Protein AF-A0A2N2ITB1-F1 (afdb_monomer_lite)

Foldseek 3Di:
DDDPPPPPPPDPDPDVVVVVVVLVVVLVVQLVLLLLVCVLLVNNVCSVVDDPVRVVLSSQAFEDFAAEAADPPFDDPPVLSVQLRVQLVCQQQPPWDQFRSRDIDRLRSLVRNLVSLVVVLVVLVPDPDPSSVVSNVSCVRRVVQQVDPPVHHRSVLVSLVSSQLSQLLSDDLQFKGKKWAWDWDADVVVRYIYTYIYIHIDTWDWDWFCDPNDIFIWTWQWADDSVVRIIDTQWDWLCLEPPRVPDDTDTATEIETPQALVQCVVAAPPDDSSVSSHQVNCLSVDFHWDPWPDPQKIWGFRDDLNFTQWTFIWGAGPRHIYGDHTFGCLAPRHQLVVLLCVLLVDDRVVCVVLVVRHLLDLQAECQLVDPLSVVSCVVSVNVSSSVVSVLVCVLCVVRHYDYPSNVVVCVVSVVPPDPPPPPPPPPDDDDDDDDDDDDDDDDDDDDDDDDDDDDDDDDDDPDSDDPPPPPPPCPDPPVVPDPDPPDD

Structure (mmCIF, N/CA/C/O backbone):
data_AF-A0A2N2ITB1-F1
#
_entry.id   AF-A0A2N2ITB1-F1
#
loop_
_atom_site.group_PDB
_atom_site.id
_atom_site.type_symbol
_atom_site.label_atom_id
_atom_site.label_alt_id
_atom_site.label_comp_id
_atom_site.label_asym_id
_atom_site.label_entity_id
_atom_site.label_seq_id
_atom_site.pdbx_PDB_ins_code
_atom_site.Cartn_x
_atom_site.Cartn_y
_atom_site.Cartn_z
_atom_site.occupancy
_atom_site.B_iso_or_equiv
_atom_site.auth_seq_id
_atom_site.auth_comp_id
_atom_site.auth_asym_id
_atom_site.auth_atom_id
_atom_site.pdbx_PDB_model_num
ATOM 1 N N . MET A 1 1 ? -16.658 -44.602 -16.242 1.00 42.56 1 MET A N 1
ATOM 2 C CA . MET A 1 1 ? -15.526 -43.805 -16.768 1.00 42.56 1 MET A CA 1
ATOM 3 C C . MET A 1 1 ? -15.843 -43.373 -18.198 1.00 42.56 1 MET A C 1
ATOM 5 O O . MET A 1 1 ? -15.674 -44.168 -19.110 1.00 42.56 1 MET A O 1
ATOM 9 N N . ALA A 1 2 ? -16.370 -42.162 -18.401 1.00 44.66 2 ALA A N 1
ATOM 10 C CA . ALA A 1 2 ? -16.688 -41.640 -19.734 1.00 44.66 2 ALA A CA 1
ATOM 11 C C . ALA A 1 2 ? -15.514 -40.789 -20.251 1.00 44.66 2 ALA A C 1
ATOM 13 O O . ALA A 1 2 ? -15.171 -39.773 -19.645 1.00 44.66 2 ALA A O 1
ATOM 14 N N . LYS A 1 3 ? -14.871 -41.226 -21.342 1.00 50.25 3 LYS A N 1
ATOM 15 C CA . LYS A 1 3 ? -13.816 -40.471 -22.033 1.00 50.25 3 LYS A CA 1
ATOM 16 C C . LYS A 1 3 ? -14.448 -39.251 -22.701 1.00 50.25 3 LYS A C 1
ATOM 18 O O . LYS A 1 3 ? -15.266 -39.380 -23.604 1.00 50.25 3 LYS A O 1
ATOM 23 N N . ASN A 1 4 ? -14.097 -38.067 -22.215 1.00 50.81 4 ASN A N 1
ATOM 24 C CA . ASN A 1 4 ? -14.595 -36.804 -22.742 1.00 50.81 4 ASN A CA 1
ATOM 25 C C . ASN A 1 4 ? -13.713 -36.389 -23.936 1.00 50.81 4 ASN A C 1
ATOM 27 O O . ASN A 1 4 ? -12.735 -35.656 -23.772 1.00 50.81 4 ASN A O 1
ATOM 31 N N . ASP A 1 5 ? -14.035 -36.892 -25.133 1.00 59.09 5 ASP A N 1
ATOM 32 C CA . ASP A 1 5 ? -13.376 -36.545 -26.401 1.00 59.09 5 ASP A CA 1
ATOM 33 C C . ASP A 1 5 ? -13.710 -35.100 -26.812 1.00 59.09 5 ASP A C 1
ATOM 35 O O . ASP A 1 5 ? -14.515 -34.820 -27.705 1.00 59.09 5 ASP A O 1
ATOM 39 N N . ARG A 1 6 ? -13.075 -34.122 -26.154 1.00 66.00 6 ARG A N 1
ATOM 40 C CA . ARG A 1 6 ? -13.081 -32.732 -26.625 1.00 66.00 6 ARG A CA 1
ATOM 41 C C . ARG A 1 6 ? -12.278 -32.656 -27.924 1.00 66.00 6 ARG A C 1
ATOM 43 O O . ARG A 1 6 ? -11.055 -32.529 -27.889 1.00 66.00 6 ARG A O 1
ATOM 50 N N . LYS A 1 7 ? -12.974 -32.689 -29.071 1.00 67.25 7 LYS A N 1
ATOM 51 C CA . LYS A 1 7 ? -12.444 -32.323 -30.399 1.00 67.25 7 LYS A CA 1
ATOM 52 C C . LYS A 1 7 ? -11.598 -31.048 -30.270 1.00 67.25 7 LYS A C 1
ATOM 54 O O . LYS A 1 7 ? -12.149 -29.955 -30.118 1.00 67.25 7 LYS A O 1
ATOM 59 N N . LYS A 1 8 ? -10.263 -31.176 -30.314 1.00 70.81 8 LYS A N 1
ATOM 60 C CA . LYS A 1 8 ? -9.337 -30.037 -30.408 1.00 70.81 8 LYS A CA 1
ATOM 61 C C . LYS A 1 8 ? -9.739 -29.245 -31.650 1.00 70.81 8 LYS A C 1
ATOM 63 O O . LYS A 1 8 ? -9.514 -29.703 -32.767 1.00 70.81 8 LYS A O 1
ATOM 68 N N . LYS A 1 9 ? -10.364 -28.077 -31.467 1.00 70.00 9 LYS A N 1
ATOM 69 C CA . LYS A 1 9 ? -10.573 -27.126 -32.563 1.00 70.00 9 LYS A CA 1
ATOM 70 C C . LYS A 1 9 ? -9.191 -26.802 -33.124 1.00 70.00 9 LYS A C 1
ATOM 72 O O . LYS A 1 9 ? -8.400 -26.145 -32.453 1.00 70.00 9 LYS A O 1
ATOM 77 N N . SER A 1 10 ? -8.895 -27.313 -34.318 1.00 74.81 10 SER A N 1
ATOM 78 C CA . SER A 1 10 ? -7.707 -26.952 -35.083 1.00 74.81 10 SER A CA 1
ATOM 79 C C . SER A 1 10 ? -7.721 -25.437 -35.264 1.00 74.81 10 SER A C 1
ATOM 81 O O . SER A 1 10 ? -8.515 -24.914 -36.043 1.00 74.81 10 SER A O 1
ATOM 83 N N . THR A 1 11 ? -6.889 -24.720 -34.508 1.00 76.81 11 THR A N 1
ATOM 84 C CA . THR A 1 11 ? -6.630 -23.298 -34.736 1.00 76.81 11 THR A CA 1
ATOM 85 C C . THR A 1 11 ? -6.213 -23.137 -36.191 1.00 76.81 11 THR A C 1
ATOM 87 O O . THR A 1 11 ? -5.212 -23.727 -36.600 1.00 76.81 11 THR A O 1
ATOM 90 N N . ALA A 1 12 ? -6.997 -22.394 -36.978 1.00 83.75 12 ALA A N 1
ATOM 91 C CA . ALA A 1 12 ? -6.682 -22.106 -38.372 1.00 83.75 12 ALA A CA 1
ATOM 92 C C . ALA A 1 12 ? -5.219 -21.646 -38.474 1.00 83.75 12 ALA A C 1
ATOM 94 O O . ALA A 1 12 ? -4.804 -20.741 -37.741 1.00 83.75 12 ALA A O 1
ATOM 95 N N . LYS A 1 13 ? -4.422 -22.306 -39.327 1.00 87.00 13 LYS A N 1
ATOM 96 C CA . LYS A 1 13 ? -3.022 -21.932 -39.557 1.00 87.00 13 LYS A CA 1
ATOM 97 C C . LYS A 1 13 ? -3.007 -20.472 -40.014 1.00 87.00 13 LYS A C 1
ATOM 99 O O . LYS A 1 13 ? -3.479 -20.165 -41.105 1.00 87.00 13 LYS A O 1
ATOM 104 N N . LYS A 1 14 ? -2.515 -19.569 -39.160 1.00 88.75 14 LYS A N 1
ATOM 105 C CA . LYS A 1 14 ? -2.336 -18.159 -39.524 1.00 88.75 14 LYS A CA 1
ATOM 106 C C . LYS A 1 14 ? -1.426 -18.088 -40.754 1.00 88.75 14 LYS A C 1
ATOM 108 O O . LYS A 1 14 ? -0.441 -18.821 -40.819 1.00 88.75 14 LYS A O 1
ATOM 113 N N . ASN A 1 15 ? -1.756 -17.216 -41.708 1.00 94.75 15 ASN A N 1
ATOM 114 C CA . ASN A 1 15 ? -0.953 -16.995 -42.910 1.00 94.75 15 ASN A CA 1
ATOM 115 C C . ASN A 1 15 ? 0.501 -16.641 -42.506 1.00 94.75 15 ASN A C 1
ATOM 117 O O . ASN A 1 15 ? 0.683 -15.654 -41.785 1.00 94.75 15 ASN A O 1
ATOM 121 N N . PRO A 1 16 ? 1.527 -17.403 -42.937 1.00 94.56 16 PRO A N 1
ATOM 122 C CA . PRO A 1 16 ? 2.928 -17.137 -42.602 1.00 94.56 16 PRO A CA 1
ATOM 123 C C . PRO A 1 16 ? 3.376 -15.703 -42.912 1.00 94.56 16 PRO A C 1
ATOM 125 O O . PRO A 1 16 ? 4.114 -15.111 -42.127 1.00 94.56 16 PRO A O 1
ATOM 128 N N . ALA A 1 17 ? 2.868 -15.110 -43.999 1.00 94.88 17 ALA A N 1
ATOM 129 C CA . ALA A 1 17 ? 3.173 -13.729 -44.370 1.00 94.88 17 ALA A CA 1
ATOM 130 C C . ALA A 1 17 ? 2.676 -12.724 -43.317 1.00 94.88 17 ALA A C 1
ATOM 132 O O . ALA A 1 17 ? 3.393 -11.793 -42.959 1.00 94.88 17 ALA A O 1
ATOM 133 N N . HIS A 1 18 ? 1.482 -12.951 -42.758 1.00 92.50 18 HIS A N 1
ATOM 134 C CA . HIS A 1 18 ? 0.940 -12.117 -41.684 1.00 92.50 18 HIS A CA 1
ATOM 135 C C . HIS A 1 18 ? 1.771 -12.247 -40.399 1.00 92.50 18 HIS A C 1
ATOM 137 O O . HIS A 1 18 ? 2.005 -11.257 -39.710 1.00 92.50 18 HIS A O 1
ATOM 143 N N . VAL A 1 19 ? 2.242 -13.456 -40.068 1.00 92.00 19 VAL A N 1
ATOM 144 C CA . VAL A 1 19 ? 3.095 -13.685 -38.886 1.00 92.00 19 VAL A CA 1
ATOM 145 C C . VAL A 1 19 ? 4.429 -12.945 -39.020 1.00 92.00 19 VAL A C 1
ATOM 147 O O . VAL A 1 19 ? 4.863 -12.291 -38.072 1.00 92.00 19 VAL A O 1
ATOM 150 N N . GLU A 1 20 ? 5.056 -12.997 -40.196 1.00 94.12 20 GLU A N 1
ATOM 151 C CA . GLU A 1 20 ? 6.311 -12.288 -40.465 1.00 94.12 20 GLU A CA 1
ATOM 152 C C . GLU A 1 20 ? 6.118 -10.762 -40.494 1.00 94.12 20 GLU A C 1
ATOM 154 O O . GLU A 1 20 ? 6.919 -10.024 -39.919 1.00 94.12 20 GLU A O 1
ATOM 159 N N . GLN A 1 21 ? 5.019 -10.267 -41.075 1.00 95.50 21 GLN A N 1
ATOM 160 C CA . GLN A 1 21 ? 4.679 -8.842 -41.041 1.00 95.50 21 GLN A CA 1
ATOM 161 C C . GLN A 1 21 ? 4.477 -8.341 -39.603 1.00 95.50 21 GLN A C 1
ATOM 163 O O . GLN A 1 21 ? 5.009 -7.295 -39.228 1.00 95.50 21 GLN A O 1
ATOM 168 N N . GLU A 1 22 ? 3.756 -9.095 -38.769 1.00 93.06 22 GLU A N 1
ATOM 169 C CA . GLU A 1 22 ? 3.542 -8.753 -37.362 1.00 93.06 22 GLU A CA 1
ATOM 170 C C . GLU A 1 22 ? 4.854 -8.793 -36.562 1.00 93.06 22 GLU A C 1
ATOM 172 O O . GLU A 1 22 ? 5.096 -7.926 -35.718 1.00 93.06 22 GLU A O 1
ATOM 177 N N . ARG A 1 23 ? 5.749 -9.740 -36.871 1.00 91.69 23 ARG A N 1
ATOM 178 C CA . ARG A 1 23 ? 7.097 -9.804 -36.291 1.00 91.69 23 ARG A CA 1
ATOM 179 C C . ARG A 1 23 ? 7.918 -8.561 -36.634 1.00 91.69 23 ARG A C 1
ATOM 181 O O . ARG A 1 23 ? 8.512 -7.976 -35.728 1.00 91.69 23 ARG A O 1
ATOM 188 N N . ARG A 1 24 ? 7.934 -8.143 -37.905 1.00 94.81 24 ARG A N 1
ATOM 189 C CA . ARG A 1 24 ? 8.639 -6.930 -38.358 1.00 94.81 24 ARG A CA 1
ATOM 190 C C . ARG A 1 24 ? 8.069 -5.675 -37.711 1.00 94.81 24 ARG A C 1
ATOM 192 O O . ARG A 1 24 ? 8.837 -4.850 -37.227 1.00 94.81 24 ARG A O 1
ATOM 199 N N . ARG A 1 25 ? 6.739 -5.563 -37.625 1.00 95.75 25 ARG A N 1
ATOM 200 C CA . ARG A 1 25 ? 6.074 -4.432 -36.961 1.00 95.75 25 ARG A CA 1
ATOM 201 C C . ARG A 1 25 ? 6.515 -4.307 -35.502 1.00 95.75 25 ARG A C 1
ATOM 203 O O . ARG A 1 25 ? 6.998 -3.254 -35.108 1.00 95.75 25 ARG A O 1
ATOM 210 N N . ARG A 1 26 ? 6.447 -5.402 -34.737 1.00 92.75 26 ARG A N 1
ATOM 211 C CA . ARG A 1 26 ? 6.879 -5.433 -33.328 1.00 92.75 26 ARG A CA 1
ATOM 212 C C . ARG A 1 26 ? 8.369 -5.135 -33.162 1.00 92.75 26 ARG A C 1
ATOM 214 O O . ARG A 1 26 ? 8.762 -4.536 -32.167 1.00 92.75 26 ARG A O 1
ATOM 221 N N . LEU A 1 27 ? 9.205 -5.567 -34.108 1.00 93.94 27 LEU A N 1
ATOM 222 C CA . LEU A 1 27 ? 10.634 -5.258 -34.084 1.00 93.94 27 LEU A CA 1
ATOM 223 C C . LEU A 1 27 ? 10.892 -3.765 -34.311 1.00 93.94 27 LEU A C 1
ATOM 225 O O . LEU A 1 27 ? 11.729 -3.187 -33.626 1.00 93.94 27 LEU A O 1
ATOM 229 N N . ASN A 1 28 ? 10.159 -3.141 -35.230 1.00 96.06 28 ASN A N 1
ATOM 230 C CA . ASN A 1 28 ? 10.268 -1.708 -35.484 1.00 96.06 28 ASN A CA 1
ATOM 231 C C . ASN A 1 28 ? 9.755 -0.885 -34.295 1.00 96.06 28 ASN A C 1
ATOM 233 O O . ASN A 1 28 ? 10.442 0.037 -33.874 1.00 96.06 28 ASN A O 1
ATOM 237 N N . GLU A 1 29 ? 8.614 -1.259 -33.702 1.00 95.75 29 GLU A N 1
ATOM 238 C CA . GLU A 1 29 ? 8.089 -0.645 -32.468 1.00 95.75 29 GLU A CA 1
ATOM 239 C C . GLU A 1 29 ? 9.113 -0.727 -31.318 1.00 95.75 29 GLU A C 1
ATOM 241 O O . GLU A 1 29 ? 9.323 0.238 -30.584 1.00 95.75 29 GLU A O 1
ATOM 246 N N . TRP A 1 30 ? 9.794 -1.869 -31.184 1.00 95.75 30 TRP A N 1
ATOM 247 C CA . TRP A 1 30 ? 10.856 -2.067 -30.197 1.00 95.75 30 TRP A CA 1
ATOM 248 C C . TRP A 1 30 ? 12.087 -1.192 -30.455 1.00 95.75 30 TRP A C 1
ATOM 250 O O . TRP A 1 30 ? 12.581 -0.537 -29.538 1.00 95.75 30 TRP A O 1
ATOM 260 N N . LYS A 1 31 ? 12.580 -1.164 -31.699 1.00 96.81 31 LYS A N 1
ATOM 261 C CA . LYS A 1 31 ? 13.732 -0.334 -32.077 1.00 96.81 31 LYS A CA 1
ATOM 262 C C . LYS A 1 31 ? 13.437 1.150 -31.897 1.00 96.81 31 LYS A C 1
ATOM 264 O O . LYS A 1 31 ? 14.299 1.868 -31.407 1.00 96.81 31 LYS A O 1
ATOM 269 N N . ASP A 1 32 ? 12.231 1.594 -32.242 1.00 97.94 32 ASP A N 1
ATOM 270 C CA . ASP A 1 32 ? 11.795 2.972 -32.012 1.00 97.94 32 ASP A CA 1
ATOM 271 C C . ASP A 1 32 ? 11.795 3.326 -30.517 1.00 97.94 32 ASP A C 1
ATOM 273 O O . ASP A 1 32 ? 12.321 4.366 -30.125 1.00 97.94 32 ASP A O 1
ATOM 277 N N . LEU A 1 33 ? 11.272 2.438 -29.665 1.00 97.69 33 LEU A N 1
ATOM 278 C CA . LEU A 1 33 ? 11.301 2.629 -28.216 1.00 97.69 33 LEU A CA 1
ATOM 279 C C . LEU A 1 33 ? 12.734 2.773 -27.679 1.00 97.69 33 LEU A C 1
ATOM 281 O O . LEU A 1 33 ? 13.013 3.729 -26.953 1.00 97.69 33 LEU A O 1
ATOM 285 N N . LEU A 1 34 ? 13.640 1.858 -28.044 1.00 98.06 34 LEU A N 1
ATOM 286 C CA . LEU A 1 34 ? 15.046 1.940 -27.635 1.00 98.06 34 LEU A CA 1
ATOM 287 C C . LEU A 1 34 ? 15.698 3.227 -28.147 1.00 98.06 34 LEU A C 1
ATOM 289 O O . LEU A 1 34 ? 16.326 3.935 -27.365 1.00 98.06 34 LEU A O 1
ATOM 293 N N . ARG A 1 35 ? 15.477 3.580 -29.419 1.00 98.06 35 ARG A N 1
ATOM 294 C CA . ARG A 1 35 ? 16.001 4.808 -30.024 1.00 98.06 35 ARG A CA 1
ATOM 295 C C . ARG A 1 35 ? 15.569 6.046 -29.250 1.00 98.06 35 ARG A C 1
ATOM 297 O O . ARG A 1 35 ? 16.412 6.879 -28.937 1.00 98.06 35 ARG A O 1
ATOM 304 N N . ARG A 1 36 ? 14.281 6.170 -28.908 1.00 98.31 36 ARG A N 1
ATOM 305 C CA . ARG A 1 36 ? 13.763 7.307 -28.127 1.00 98.31 36 ARG A CA 1
ATOM 306 C C . ARG A 1 36 ? 14.491 7.449 -26.790 1.00 98.31 36 ARG A C 1
ATOM 308 O O . ARG A 1 36 ? 14.863 8.561 -26.419 1.00 98.31 36 ARG A O 1
ATOM 315 N N . ILE A 1 37 ? 14.743 6.336 -26.102 1.00 97.88 37 ILE A N 1
ATOM 316 C CA . ILE A 1 37 ? 15.501 6.333 -24.846 1.00 97.88 37 ILE A CA 1
ATOM 317 C C . ILE A 1 37 ? 16.960 6.717 -25.099 1.00 97.88 37 ILE A C 1
ATOM 319 O O . ILE A 1 37 ? 17.439 7.651 -24.465 1.00 97.88 37 ILE A O 1
ATOM 323 N N . CYS A 1 38 ? 17.650 6.089 -26.051 1.00 97.81 38 CYS A N 1
ATOM 324 C CA . CYS A 1 38 ? 19.048 6.403 -26.359 1.00 97.81 38 CYS A CA 1
ATOM 325 C C . CYS A 1 38 ? 19.246 7.873 -26.756 1.00 97.81 38 CYS A C 1
ATOM 327 O O . CYS A 1 38 ? 20.176 8.513 -26.273 1.00 97.81 38 CYS A O 1
ATOM 329 N N . VAL A 1 39 ? 18.339 8.441 -27.558 1.00 97.81 39 VAL A N 1
ATOM 330 C CA . VAL A 1 39 ? 18.339 9.873 -27.901 1.00 97.81 39 VAL A CA 1
ATOM 331 C C . VAL A 1 39 ? 18.184 10.732 -26.645 1.00 97.81 39 VAL A C 1
ATOM 333 O O . VAL A 1 39 ? 18.937 11.684 -26.472 1.00 97.81 39 VAL A O 1
ATOM 336 N N . SER A 1 40 ? 17.268 10.379 -25.735 1.00 97.38 40 SER A N 1
ATOM 337 C CA . SER A 1 40 ? 17.092 11.121 -24.475 1.00 97.38 40 SER A CA 1
ATOM 338 C C . SER A 1 40 ? 18.300 11.050 -23.532 1.00 97.38 40 SER A C 1
ATOM 340 O O . SER A 1 40 ? 18.451 11.928 -22.689 1.00 97.38 40 SER A O 1
ATOM 342 N N . GLN A 1 41 ? 19.152 10.029 -23.685 1.00 97.12 41 GLN A N 1
ATOM 343 C CA . GLN A 1 41 ? 20.391 9.851 -22.922 1.00 97.12 41 GLN A CA 1
ATOM 344 C C . GLN A 1 41 ? 21.641 10.357 -23.673 1.00 97.12 41 GLN A C 1
ATOM 346 O O . GLN A 1 41 ? 22.757 10.145 -23.215 1.00 97.12 41 GLN A O 1
ATOM 351 N N . GLY A 1 42 ? 21.493 11.002 -24.838 1.00 96.81 42 GLY A N 1
ATOM 352 C CA . GLY A 1 42 ? 22.629 11.560 -25.586 1.00 96.81 42 GLY A CA 1
ATOM 353 C C . GLY A 1 42 ? 23.477 10.543 -26.365 1.00 96.81 42 GLY A C 1
ATOM 354 O O . GLY A 1 42 ? 24.578 10.876 -26.787 1.00 96.81 42 GLY A O 1
ATOM 355 N N . VAL A 1 43 ? 22.969 9.326 -26.594 1.00 97.44 43 VAL A N 1
ATOM 356 C CA . VAL A 1 43 ? 23.622 8.257 -27.389 1.00 97.44 43 VAL A CA 1
ATOM 357 C C . VAL A 1 43 ? 22.773 7.807 -28.577 1.00 97.44 43 VAL A C 1
ATOM 359 O O . VAL A 1 43 ? 22.799 6.652 -29.007 1.00 97.44 43 VAL A O 1
ATOM 362 N N . GLY A 1 44 ? 21.978 8.731 -29.119 1.00 97.62 44 GLY A N 1
ATOM 363 C CA . GLY A 1 44 ? 21.181 8.488 -30.321 1.00 97.62 44 GLY A CA 1
ATOM 364 C C . GLY A 1 44 ? 22.042 8.167 -31.546 1.00 97.62 44 GLY A C 1
ATOM 365 O O . GLY A 1 44 ? 21.693 7.275 -32.311 1.00 97.62 44 GLY A O 1
ATOM 366 N N . ASP A 1 45 ? 23.193 8.828 -31.690 1.00 98.19 45 ASP A N 1
ATOM 367 C CA . ASP A 1 45 ? 24.155 8.609 -32.778 1.00 98.19 45 ASP A CA 1
ATOM 368 C C . ASP A 1 45 ? 24.720 7.181 -32.773 1.00 98.19 45 ASP A C 1
ATOM 370 O O . ASP A 1 45 ? 24.779 6.527 -33.816 1.00 98.19 45 ASP A O 1
ATOM 374 N N . LEU A 1 46 ? 25.070 6.661 -31.591 1.00 97.62 46 LEU A N 1
ATOM 375 C CA . LEU A 1 46 ? 25.544 5.286 -31.434 1.00 97.62 46 LEU A CA 1
ATOM 376 C C . LEU A 1 46 ? 24.452 4.273 -31.795 1.00 97.62 46 LEU A C 1
ATOM 378 O O . LEU A 1 46 ? 24.739 3.267 -32.445 1.00 97.62 46 LEU A O 1
ATOM 382 N N . PHE A 1 47 ? 23.203 4.546 -31.405 1.00 97.62 47 PHE A N 1
ATOM 383 C CA . PHE A 1 47 ? 22.068 3.677 -31.715 1.00 97.62 47 PHE A CA 1
ATOM 384 C C . PHE A 1 47 ? 21.678 3.704 -33.201 1.00 97.62 47 PHE A C 1
ATOM 386 O O . PHE A 1 47 ? 21.261 2.677 -33.737 1.00 97.62 47 PHE A O 1
ATOM 393 N N . ASP A 1 48 ? 21.815 4.855 -33.863 1.00 97.81 48 ASP A N 1
ATOM 394 C CA . ASP A 1 48 ? 21.496 5.037 -35.284 1.00 97.81 48 ASP A CA 1
ATOM 395 C C . ASP A 1 48 ? 22.557 4.414 -36.203 1.00 97.81 48 ASP A C 1
ATOM 397 O O . ASP A 1 48 ? 22.235 3.930 -37.293 1.00 97.81 48 ASP A O 1
ATOM 401 N N . ALA A 1 49 ? 23.803 4.331 -35.732 1.00 97.69 49 ALA A N 1
ATOM 402 C CA . ALA A 1 49 ? 24.898 3.627 -36.391 1.00 97.69 49 ALA A CA 1
ATOM 403 C C . ALA A 1 49 ? 25.424 2.463 -35.523 1.00 97.69 49 ALA A C 1
ATOM 405 O O . ALA A 1 49 ? 26.574 2.510 -35.068 1.00 97.69 49 ALA A O 1
ATOM 406 N N . PRO A 1 50 ? 24.614 1.410 -35.273 1.00 97.12 50 PRO A N 1
ATOM 407 C CA . PRO A 1 50 ? 25.031 0.302 -34.431 1.00 97.12 50 PRO A CA 1
ATOM 408 C C . PRO A 1 50 ? 25.998 -0.607 -35.196 1.00 97.12 50 PRO A C 1
ATOM 410 O O . PRO A 1 50 ? 25.812 -0.865 -36.392 1.00 97.12 50 PRO A O 1
ATOM 413 N N . THR A 1 51 ? 26.991 -1.159 -34.503 1.00 97.31 51 THR A N 1
ATOM 414 C CA . THR A 1 51 ? 27.825 -2.240 -35.043 1.00 97.31 51 THR A CA 1
ATOM 415 C C . THR A 1 51 ? 26.965 -3.468 -35.362 1.00 97.31 51 THR A C 1
ATOM 417 O O . THR A 1 51 ? 25.827 -3.604 -34.897 1.00 97.31 51 THR A O 1
ATOM 420 N N . GLN A 1 52 ? 27.496 -4.409 -36.150 1.00 97.12 52 GLN A N 1
ATOM 421 C CA . GLN A 1 52 ? 26.780 -5.654 -36.455 1.00 97.12 52 GLN A CA 1
ATOM 422 C C . GLN A 1 52 ? 26.386 -6.413 -35.178 1.00 97.12 52 GLN A C 1
ATOM 424 O O . GLN A 1 52 ? 25.275 -6.937 -35.091 1.00 97.12 52 GLN A O 1
ATOM 429 N N . TRP A 1 53 ? 27.276 -6.430 -34.184 1.00 96.12 53 TRP A N 1
ATOM 430 C CA . TRP A 1 53 ? 27.027 -7.076 -32.902 1.00 96.12 53 TRP A CA 1
ATOM 431 C C . TRP A 1 53 ? 25.960 -6.341 -32.080 1.00 96.12 53 TRP A C 1
ATOM 433 O O . TRP A 1 53 ? 25.033 -6.984 -31.600 1.00 96.12 53 TRP A O 1
ATOM 443 N N . GLU A 1 54 ? 26.017 -5.009 -31.978 1.00 96.69 54 GLU A N 1
ATOM 444 C CA . GLU A 1 54 ? 25.002 -4.216 -31.258 1.00 96.69 54 GLU A CA 1
ATOM 445 C C . GLU A 1 54 ? 23.613 -4.385 -31.888 1.00 96.69 54 GLU A C 1
ATOM 447 O O . GLU A 1 54 ? 22.617 -4.589 -31.192 1.00 96.69 54 GLU A O 1
ATOM 452 N N . ARG A 1 55 ? 23.539 -4.371 -33.225 1.00 96.62 55 ARG A N 1
ATOM 453 C CA . ARG A 1 55 ? 22.292 -4.625 -33.954 1.00 96.62 55 ARG A CA 1
ATOM 454 C C . ARG A 1 55 ? 21.741 -6.008 -33.625 1.00 96.62 55 ARG A C 1
ATOM 456 O O . ARG A 1 55 ? 20.565 -6.129 -33.288 1.00 96.62 55 ARG A O 1
ATOM 463 N N . PHE A 1 56 ? 22.589 -7.033 -33.693 1.00 95.38 56 PHE A N 1
ATOM 464 C CA . PHE A 1 56 ? 22.209 -8.394 -33.324 1.00 95.38 56 PHE A CA 1
ATOM 465 C C . PHE A 1 56 ? 21.741 -8.474 -31.864 1.00 95.38 56 PHE A C 1
ATOM 467 O O . PHE A 1 56 ? 20.725 -9.113 -31.580 1.00 95.38 56 PHE A O 1
ATOM 474 N N . TYR A 1 57 ? 22.428 -7.782 -30.952 1.00 94.69 57 TYR A N 1
ATOM 475 C CA . TYR A 1 57 ? 22.083 -7.724 -29.538 1.00 94.69 57 TYR A CA 1
ATOM 476 C C . TYR A 1 57 ? 20.671 -7.164 -29.336 1.00 94.69 57 TYR A C 1
ATOM 478 O O . TYR A 1 57 ? 19.818 -7.854 -28.779 1.00 94.69 57 TYR A O 1
ATOM 486 N N . PHE A 1 58 ? 20.377 -5.964 -29.846 1.00 95.06 58 PHE A N 1
ATOM 487 C CA . PHE A 1 58 ? 19.073 -5.318 -29.645 1.00 95.06 58 PHE A CA 1
ATOM 488 C C . PHE A 1 58 ? 17.913 -6.039 -30.345 1.00 95.06 58 PHE A C 1
ATOM 490 O O . PHE A 1 58 ? 16.767 -5.951 -29.898 1.00 95.06 58 PHE A O 1
ATOM 497 N N . GLU A 1 59 ? 18.176 -6.764 -31.433 1.00 93.31 59 GLU A N 1
ATOM 498 C CA . GLU A 1 59 ? 17.168 -7.597 -32.099 1.00 93.31 59 GLU A CA 1
ATOM 499 C C . GLU A 1 59 ? 16.880 -8.901 -31.334 1.00 93.31 59 GLU A C 1
ATOM 501 O O . GLU A 1 59 ? 15.744 -9.398 -31.346 1.00 93.31 59 GLU A O 1
ATOM 506 N N . THR A 1 60 ? 17.888 -9.439 -30.645 1.00 90.56 60 THR A N 1
ATOM 507 C CA . THR A 1 60 ? 17.810 -10.720 -29.930 1.00 90.56 60 THR A CA 1
ATOM 508 C C . THR A 1 60 ? 17.297 -10.545 -28.501 1.00 90.56 60 THR A C 1
ATOM 510 O O . THR A 1 60 ? 16.324 -11.199 -28.118 1.00 90.56 60 THR A O 1
ATOM 513 N N . TYR A 1 61 ? 17.881 -9.620 -27.735 1.00 89.88 61 TYR A N 1
ATOM 514 C CA . TYR A 1 61 ? 17.590 -9.377 -26.318 1.00 89.88 61 TYR A CA 1
ATOM 515 C C . TYR A 1 61 ? 16.362 -8.483 -26.127 1.00 89.88 61 TYR A C 1
ATOM 517 O O . TYR A 1 61 ? 16.424 -7.349 -25.659 1.00 89.88 61 TYR A O 1
ATOM 525 N N . ARG A 1 62 ? 15.200 -9.019 -26.503 1.00 90.19 62 ARG A N 1
ATOM 526 C CA . ARG A 1 62 ? 13.903 -8.358 -26.336 1.00 90.19 62 ARG A CA 1
ATOM 527 C C . ARG A 1 62 ? 13.206 -8.871 -25.089 1.00 90.19 62 ARG A C 1
ATOM 529 O O . ARG A 1 62 ? 12.883 -10.053 -24.999 1.00 90.19 62 ARG A O 1
ATOM 536 N N . PHE A 1 63 ? 12.903 -7.966 -24.169 1.00 90.31 63 PHE A N 1
ATOM 537 C CA . PHE A 1 63 ? 12.130 -8.302 -22.981 1.00 90.31 63 PHE A CA 1
ATOM 538 C C . PHE A 1 63 ? 10.637 -8.259 -23.297 1.00 90.31 63 PHE A C 1
ATOM 540 O O . PHE A 1 63 ? 10.115 -7.300 -23.874 1.00 90.31 63 PHE A O 1
ATOM 547 N N . SER A 1 64 ? 9.937 -9.329 -22.927 1.00 89.81 64 SER A N 1
ATOM 548 C CA . SER A 1 64 ? 8.478 -9.359 -23.014 1.00 89.81 64 SER A CA 1
ATOM 549 C C . SER A 1 64 ? 7.866 -8.424 -21.965 1.00 89.81 64 SER A C 1
ATOM 551 O O . SER A 1 64 ? 8.475 -8.207 -20.917 1.00 89.81 64 SER A O 1
ATOM 553 N N . PRO A 1 65 ? 6.659 -7.879 -22.205 1.00 91.44 65 PRO A N 1
ATOM 554 C CA . PRO A 1 65 ? 5.895 -7.226 -21.146 1.00 91.44 65 PRO A CA 1
ATOM 555 C C . PRO A 1 65 ? 5.736 -8.161 -19.948 1.00 91.44 65 PRO A C 1
ATOM 557 O O . PRO A 1 65 ? 5.617 -9.375 -20.139 1.00 91.44 65 PRO A O 1
ATOM 560 N N . PHE A 1 66 ? 5.703 -7.598 -18.737 1.00 94.69 66 PHE A N 1
ATOM 561 C CA . PHE A 1 66 ? 5.475 -8.388 -17.528 1.00 94.69 66 PHE A CA 1
ATOM 562 C C . PHE A 1 66 ? 4.129 -9.086 -17.656 1.00 94.69 66 PHE A C 1
ATOM 564 O O . PHE A 1 66 ? 3.130 -8.457 -18.012 1.00 94.69 66 PHE A O 1
ATOM 571 N N . GLN A 1 67 ? 4.132 -10.384 -17.390 1.00 95.94 67 GLN A N 1
ATOM 572 C CA . GLN A 1 67 ? 2.943 -11.223 -17.462 1.00 95.94 67 GLN A CA 1
ATOM 573 C C . GLN A 1 67 ? 2.398 -11.470 -16.062 1.00 95.94 67 GLN A C 1
ATOM 575 O O . GLN A 1 67 ? 3.144 -11.403 -15.088 1.00 95.94 67 GLN A O 1
ATOM 580 N N . LEU A 1 68 ? 1.116 -11.810 -15.976 1.00 97.88 68 LEU A N 1
ATOM 581 C CA . LEU A 1 68 ? 0.539 -12.403 -14.778 1.00 97.88 68 LEU A CA 1
ATOM 582 C C . LEU A 1 68 ? 0.452 -13.918 -14.973 1.00 97.88 68 LEU A C 1
ATOM 584 O O . LEU A 1 68 ? 0.033 -14.386 -16.033 1.00 97.88 68 LEU A O 1
ATOM 588 N N . ARG A 1 69 ? 0.841 -14.696 -13.965 1.00 97.88 69 ARG A N 1
ATOM 589 C CA . ARG A 1 69 ? 0.746 -16.160 -13.960 1.00 97.88 69 ARG A CA 1
ATOM 590 C C . ARG A 1 69 ? 0.109 -16.648 -12.673 1.00 97.88 69 ARG A C 1
ATOM 592 O O . ARG A 1 69 ? 0.215 -15.997 -11.641 1.00 97.88 69 ARG A O 1
ATOM 599 N N . LYS A 1 70 ? -0.540 -17.807 -12.745 1.00 98.25 70 LYS A N 1
ATOM 600 C CA . LYS A 1 70 ? -0.945 -18.547 -11.549 1.00 98.25 70 LYS A CA 1
ATOM 601 C C . LYS A 1 70 ? 0.252 -19.344 -11.043 1.00 98.25 70 LYS A C 1
ATOM 603 O O . LYS A 1 70 ? 0.921 -19.988 -11.854 1.00 98.25 70 LYS A O 1
ATOM 608 N N . ALA A 1 71 ? 0.481 -19.320 -9.738 1.00 97.88 71 ALA A N 1
ATOM 609 C CA . ALA A 1 71 ? 1.423 -20.210 -9.085 1.00 97.88 71 ALA A CA 1
ATOM 610 C C . ALA A 1 71 ? 1.020 -21.677 -9.339 1.00 97.88 71 ALA A C 1
ATOM 612 O O . ALA A 1 71 ? -0.179 -21.993 -9.328 1.00 97.88 71 ALA A O 1
ATOM 613 N N . PRO A 1 72 ? 1.979 -22.589 -9.579 1.00 97.69 72 PRO A N 1
ATOM 614 C CA . PRO A 1 72 ? 1.685 -24.008 -9.749 1.00 97.69 72 PRO A CA 1
ATOM 615 C C . PRO A 1 72 ? 0.888 -24.571 -8.563 1.00 97.69 72 PRO A C 1
ATOM 617 O O . PRO A 1 72 ? 1.252 -24.364 -7.413 1.00 97.69 72 PRO A O 1
ATOM 620 N N . GLY A 1 73 ? -0.204 -25.288 -8.843 1.00 97.31 73 GLY A N 1
ATOM 621 C CA . GLY A 1 73 ? -1.042 -25.915 -7.811 1.00 97.31 73 GLY A CA 1
ATOM 622 C C . GLY A 1 73 ? -2.080 -25.001 -7.147 1.00 97.31 73 GLY A C 1
ATOM 623 O O . GLY A 1 73 ? -2.891 -25.501 -6.374 1.00 97.31 73 GLY A O 1
ATOM 624 N N . HIS A 1 74 ? -2.116 -23.705 -7.471 1.00 97.62 74 HIS A N 1
ATOM 625 C CA . HIS A 1 74 ? -3.099 -22.774 -6.913 1.00 97.62 74 HIS A CA 1
ATOM 626 C C . HIS A 1 74 ? -4.315 -22.589 -7.828 1.00 97.62 74 HIS A C 1
ATOM 628 O O . HIS A 1 74 ? -4.180 -22.323 -9.029 1.00 97.62 74 HIS A O 1
ATOM 634 N N . ASP A 1 75 ? -5.512 -22.679 -7.246 1.00 96.69 75 ASP A N 1
ATOM 635 C CA . ASP A 1 75 ? -6.772 -22.440 -7.949 1.00 96.69 75 ASP A CA 1
ATOM 636 C C . ASP A 1 75 ? -7.294 -21.028 -7.679 1.00 96.69 75 ASP A C 1
ATOM 638 O O . ASP A 1 75 ? -7.937 -20.759 -6.673 1.00 96.69 75 ASP A O 1
ATOM 642 N N . ILE A 1 76 ? -6.988 -20.105 -8.591 1.00 97.56 76 ILE A N 1
ATOM 643 C CA . ILE A 1 76 ? -7.490 -18.728 -8.533 1.00 97.56 76 ILE A CA 1
ATOM 644 C C . ILE A 1 76 ? -8.762 -18.624 -9.382 1.00 97.56 76 ILE A C 1
ATOM 646 O O . ILE A 1 76 ? -8.684 -18.959 -10.580 1.00 97.56 76 ILE A O 1
ATOM 650 N N . PRO A 1 77 ? -9.876 -18.082 -8.844 1.00 97.62 77 PRO A N 1
ATOM 651 C CA . PRO A 1 77 ? -11.092 -17.833 -9.611 1.00 97.62 77 PRO A CA 1
ATOM 652 C C . PRO A 1 77 ? -10.805 -17.081 -10.913 1.00 97.62 77 PRO A C 1
ATOM 654 O O . PRO A 1 77 ? -10.011 -16.135 -10.958 1.00 97.62 77 PRO A O 1
ATOM 657 N N . LYS A 1 78 ? -11.437 -17.506 -12.012 1.00 97.06 78 LYS A N 1
ATOM 658 C CA . LYS A 1 78 ? -11.151 -16.971 -13.353 1.00 97.06 78 LYS A CA 1
ATOM 659 C C . LYS A 1 78 ? -11.418 -15.467 -13.432 1.00 97.06 78 LYS A C 1
ATOM 661 O O . LYS A 1 78 ? -10.669 -14.752 -14.091 1.00 97.06 78 LYS A O 1
ATOM 666 N N . GLU A 1 79 ? -12.467 -15.007 -12.764 1.00 97.00 79 GLU A N 1
ATOM 667 C CA . GLU A 1 79 ? -12.897 -13.613 -12.712 1.00 97.00 79 GLU A CA 1
ATOM 668 C C . GLU A 1 79 ? -11.854 -12.750 -11.999 1.00 97.00 79 GLU A C 1
ATOM 670 O O . GLU A 1 79 ? -11.459 -11.713 -12.530 1.00 97.00 79 GLU A O 1
ATOM 675 N N . VAL A 1 80 ? -11.344 -13.226 -10.856 1.00 96.31 80 VAL A N 1
ATOM 676 C CA . VAL A 1 80 ? -10.269 -12.569 -10.097 1.00 96.31 80 VAL A CA 1
ATOM 677 C C . VAL A 1 80 ? -9.006 -12.473 -10.945 1.00 96.31 80 VAL A C 1
ATOM 679 O O . VAL A 1 80 ? -8.449 -11.390 -11.112 1.00 96.31 80 VAL A O 1
ATOM 682 N N . PHE A 1 81 ? -8.574 -13.582 -11.551 1.00 97.88 81 PHE A N 1
ATOM 683 C CA . PHE A 1 81 ? -7.358 -13.588 -12.362 1.00 97.88 81 PHE A CA 1
ATOM 684 C C . PHE A 1 81 ? -7.464 -12.654 -13.579 1.00 97.88 81 PHE A C 1
ATOM 686 O O . PHE A 1 81 ? -6.545 -11.882 -13.844 1.00 97.88 81 PHE A O 1
ATOM 693 N N . ALA A 1 82 ? -8.598 -12.673 -14.290 1.00 97.44 82 ALA A N 1
ATOM 694 C CA . ALA A 1 82 ? -8.840 -11.786 -15.430 1.00 97.44 82 ALA A CA 1
ATOM 695 C C . ALA A 1 82 ? -8.879 -10.304 -15.017 1.00 97.44 82 ALA A C 1
ATOM 697 O O . ALA A 1 82 ? -8.384 -9.442 -15.746 1.00 97.44 82 ALA A O 1
ATOM 698 N N . GLN A 1 83 ? -9.437 -10.000 -13.841 1.00 95.94 83 GLN A N 1
ATOM 699 C CA . GLN A 1 83 ? -9.425 -8.651 -13.282 1.00 95.94 83 GLN A CA 1
ATOM 700 C C . GLN A 1 83 ? -7.993 -8.186 -12.986 1.00 95.94 83 GLN A C 1
ATOM 702 O O . GLN A 1 83 ? -7.615 -7.093 -13.410 1.00 95.94 83 GLN A O 1
ATOM 707 N N . LEU A 1 84 ? -7.186 -9.009 -12.310 1.00 96.94 84 LEU A N 1
ATOM 708 C CA . LEU A 1 84 ? -5.788 -8.688 -12.004 1.00 96.94 84 LEU A CA 1
ATOM 709 C C . LEU A 1 84 ? -4.948 -8.507 -13.272 1.00 96.94 84 LEU A C 1
ATOM 711 O O . LEU A 1 84 ? -4.167 -7.563 -13.359 1.00 96.94 84 LEU A O 1
ATOM 715 N N . GLU A 1 85 ? -5.140 -9.357 -14.281 1.00 97.88 85 GLU A N 1
ATOM 716 C CA . GLU A 1 85 ? -4.458 -9.240 -15.574 1.00 97.88 85 GLU A CA 1
ATOM 717 C C . GLU A 1 85 ? -4.826 -7.930 -16.288 1.00 97.88 85 GLU A C 1
ATOM 719 O O . GLU A 1 85 ? -3.952 -7.212 -16.781 1.00 97.88 85 GLU A O 1
ATOM 724 N N . SER A 1 86 ? -6.113 -7.567 -16.292 1.00 97.12 86 SER A N 1
ATOM 725 C CA . SER A 1 86 ? -6.572 -6.297 -16.858 1.00 97.12 86 SER A CA 1
ATOM 726 C C . SER A 1 86 ? -5.991 -5.090 -16.117 1.00 97.12 86 SER A C 1
ATOM 728 O O . SER A 1 86 ? -5.646 -4.093 -16.755 1.00 97.12 86 SER A O 1
ATOM 730 N N . LEU A 1 87 ? -5.894 -5.157 -14.786 1.00 96.00 87 LEU A N 1
ATOM 731 C CA . LEU A 1 87 ? -5.323 -4.089 -13.964 1.00 96.00 87 LEU A CA 1
ATOM 732 C C . LEU A 1 87 ? -3.812 -3.952 -14.185 1.00 96.00 87 LEU A C 1
ATOM 734 O O . LEU A 1 87 ? -3.338 -2.826 -14.346 1.00 96.00 87 LEU A O 1
ATOM 738 N N . LEU A 1 88 ? -3.077 -5.068 -14.285 1.00 96.94 88 LEU A N 1
ATOM 739 C CA . LEU A 1 88 ? -1.655 -5.083 -14.641 1.00 96.94 88 LEU A CA 1
ATOM 740 C C . LEU A 1 88 ? -1.423 -4.398 -15.988 1.00 96.94 88 LEU A C 1
ATOM 742 O O . LEU A 1 88 ? -0.613 -3.477 -16.084 1.00 96.94 88 LEU A O 1
ATOM 746 N N . LYS A 1 89 ? -2.166 -4.817 -17.018 1.00 97.00 89 LYS A N 1
ATOM 747 C CA . LYS A 1 89 ? -2.041 -4.259 -18.367 1.00 97.00 89 LYS A CA 1
ATOM 748 C C . LYS A 1 89 ? -2.321 -2.757 -18.376 1.00 97.00 89 LYS A C 1
ATOM 750 O O . LYS A 1 89 ? -1.533 -1.980 -18.910 1.00 97.00 89 LYS A O 1
ATOM 755 N N . ASN A 1 90 ? -3.405 -2.333 -17.727 1.00 96.56 90 ASN A N 1
ATOM 756 C CA . ASN A 1 90 ? -3.727 -0.916 -17.612 1.00 96.56 90 ASN A CA 1
ATOM 757 C C . ASN A 1 90 ? -2.629 -0.136 -16.865 1.00 96.56 90 ASN A C 1
ATOM 759 O O . ASN A 1 90 ? -2.273 0.962 -17.286 1.00 96.56 90 ASN A O 1
ATOM 763 N N . ALA A 1 91 ? -2.063 -0.681 -15.783 1.00 96.00 91 ALA A N 1
ATOM 764 C CA . ALA A 1 91 ? -0.960 -0.048 -15.061 1.00 96.00 91 ALA A CA 1
ATOM 765 C C . ALA A 1 91 ? 0.290 0.091 -15.947 1.00 96.00 91 ALA A C 1
ATOM 767 O O . ALA A 1 91 ? 0.891 1.161 -15.988 1.00 96.00 91 ALA A O 1
ATOM 768 N N . GLN A 1 92 ? 0.639 -0.940 -16.720 1.00 96.12 92 GLN A N 1
ATOM 769 C CA . GLN A 1 92 ? 1.761 -0.897 -17.663 1.00 96.12 92 GLN A CA 1
ATOM 770 C C . GLN A 1 92 ? 1.598 0.186 -18.739 1.00 96.12 92 GLN A C 1
ATOM 772 O O . GLN A 1 92 ? 2.583 0.835 -19.091 1.00 96.12 92 GLN A O 1
ATOM 777 N N . GLU A 1 93 ? 0.380 0.381 -19.249 1.00 96.69 93 GLU A N 1
ATOM 778 C CA . GLU A 1 93 ? 0.074 1.316 -20.341 1.00 96.69 93 GLU A CA 1
ATOM 779 C C . GLU A 1 93 ? -0.111 2.764 -19.858 1.00 96.69 93 GLU A C 1
ATOM 781 O O . GLU A 1 93 ? 0.264 3.707 -20.554 1.00 96.69 93 GLU A O 1
ATOM 786 N N . THR A 1 94 ? -0.685 2.960 -18.669 1.00 95.38 94 THR A N 1
ATOM 787 C CA . THR A 1 94 ? -1.122 4.290 -18.208 1.00 95.38 94 THR A CA 1
ATOM 788 C C . THR A 1 94 ? -0.220 4.917 -17.156 1.00 95.38 94 THR A C 1
ATOM 790 O O . THR A 1 94 ? -0.240 6.141 -17.007 1.00 95.38 94 THR A O 1
ATOM 793 N N . HIS A 1 95 ? 0.573 4.125 -16.427 1.00 93.94 95 HIS A N 1
ATOM 794 C CA . HIS A 1 95 ? 1.459 4.648 -15.395 1.00 93.94 95 HIS A CA 1
ATOM 795 C C . HIS A 1 95 ? 2.710 5.274 -16.035 1.00 93.94 95 HIS A C 1
ATOM 797 O O . HIS A 1 95 ? 3.494 4.552 -16.653 1.00 93.94 95 HIS A O 1
ATOM 803 N N . PRO A 1 96 ? 2.911 6.602 -15.936 1.00 96.00 96 PRO A N 1
ATOM 804 C CA . PRO A 1 96 ? 4.012 7.262 -16.618 1.00 96.00 96 PRO A CA 1
ATOM 805 C C . PRO A 1 96 ? 5.308 7.174 -15.807 1.00 96.00 96 PRO A C 1
ATOM 807 O O . PRO A 1 96 ? 5.319 7.475 -14.617 1.00 96.00 96 PRO A O 1
ATOM 810 N N . VAL A 1 97 ? 6.409 6.878 -16.487 1.00 95.69 97 VAL A N 1
ATOM 811 C CA . VAL A 1 97 ? 7.776 7.005 -15.977 1.00 95.69 97 VAL A CA 1
ATOM 812 C C . VAL A 1 97 ? 8.441 8.164 -16.709 1.00 95.69 97 VAL A C 1
ATOM 814 O O . VAL A 1 97 ? 8.402 8.224 -17.939 1.00 95.69 97 VAL A O 1
ATOM 817 N N . ILE A 1 98 ? 9.009 9.106 -15.957 1.00 95.50 98 ILE A N 1
ATOM 818 C CA . ILE A 1 98 ? 9.785 10.225 -16.501 1.00 95.50 98 ILE A CA 1
ATOM 819 C C . ILE A 1 98 ? 11.249 9.926 -16.202 1.00 95.50 98 ILE A C 1
ATOM 821 O O . ILE A 1 98 ? 11.657 9.975 -15.043 1.00 95.50 98 ILE A O 1
ATOM 825 N N . ILE A 1 99 ? 12.006 9.571 -17.235 1.00 95.62 99 ILE A N 1
ATOM 826 C CA . ILE A 1 99 ? 13.420 9.198 -17.108 1.00 95.62 99 ILE A CA 1
ATOM 827 C C . ILE A 1 99 ? 14.327 10.442 -17.161 1.00 95.62 99 ILE A C 1
ATOM 829 O O . ILE A 1 99 ? 13.851 11.525 -17.529 1.00 95.62 99 ILE A O 1
ATOM 833 N N . PRO A 1 100 ? 15.626 10.333 -16.806 1.00 94.62 100 PRO A N 1
ATOM 834 C CA . PRO A 1 100 ? 16.598 11.398 -17.062 1.00 94.62 100 PRO A CA 1
ATOM 835 C C . PRO A 1 100 ? 16.524 11.881 -18.519 1.00 94.62 100 PRO A C 1
ATOM 837 O O . PRO A 1 100 ? 16.250 11.095 -19.419 1.00 94.62 100 PRO A O 1
ATOM 840 N N . GLY A 1 101 ? 16.670 13.184 -18.757 1.00 93.06 101 GLY A N 1
ATOM 841 C CA . GLY A 1 101 ? 16.388 13.786 -20.072 1.00 93.06 101 GLY A CA 1
ATOM 842 C C . GLY A 1 101 ? 14.905 14.111 -20.323 1.00 93.06 101 GLY A C 1
ATOM 843 O O . GLY A 1 101 ? 14.560 14.644 -21.372 1.00 93.06 101 GLY A O 1
ATOM 844 N N . GLY A 1 102 ? 14.012 13.829 -19.366 1.00 95.56 102 GLY A N 1
ATOM 845 C CA . GLY A 1 102 ? 12.616 14.287 -19.380 1.00 95.56 102 GLY A CA 1
ATOM 846 C C . GLY A 1 102 ? 11.675 13.484 -20.281 1.00 95.56 102 GLY A C 1
ATOM 847 O O . GLY A 1 102 ? 10.484 13.800 -20.355 1.00 95.56 102 GLY A O 1
ATOM 848 N N . LEU A 1 103 ? 12.166 12.431 -20.943 1.00 97.06 103 LEU A N 1
ATOM 849 C CA . LEU A 1 103 ? 11.331 11.554 -21.757 1.00 97.06 103 LEU A CA 1
ATOM 850 C C . LEU A 1 103 ? 10.297 10.845 -20.873 1.00 97.06 103 LEU A C 1
ATOM 852 O O . LEU A 1 103 ? 10.624 10.228 -19.858 1.00 97.06 103 LEU A O 1
ATOM 856 N N . ARG A 1 104 ? 9.032 10.917 -21.286 1.00 97.50 104 ARG A N 1
ATOM 857 C CA . ARG A 1 104 ? 7.911 10.270 -20.604 1.00 97.50 104 ARG A CA 1
ATOM 858 C C . ARG A 1 104 ? 7.493 9.007 -21.349 1.00 97.50 104 ARG A C 1
ATOM 860 O O . ARG A 1 104 ? 7.141 9.077 -22.524 1.00 97.50 104 ARG A O 1
ATOM 867 N N . LEU A 1 105 ? 7.471 7.876 -20.650 1.00 97.38 105 LEU A N 1
ATOM 868 C CA . LEU A 1 105 ? 7.124 6.564 -21.202 1.00 97.38 105 LEU A CA 1
ATOM 869 C C . LEU A 1 105 ? 6.066 5.855 -20.349 1.00 97.38 105 LEU A C 1
ATOM 871 O O . LEU A 1 105 ? 6.012 6.084 -19.139 1.00 97.38 105 LEU A O 1
ATOM 875 N N . PRO A 1 106 ? 5.246 4.965 -20.932 1.00 97.31 106 PRO A N 1
ATOM 876 C CA . PRO A 1 106 ? 4.507 3.973 -20.158 1.00 97.31 106 PRO A CA 1
ATOM 877 C C . PRO A 1 106 ? 5.458 3.095 -19.331 1.00 97.31 106 PRO A C 1
ATOM 879 O O . PRO A 1 106 ? 6.537 2.726 -19.798 1.00 97.31 106 PRO A O 1
ATOM 882 N N . CYS A 1 107 ? 5.057 2.717 -18.118 1.00 96.81 107 CYS A N 1
ATOM 883 C CA . CYS A 1 107 ? 5.856 1.882 -17.220 1.00 96.81 107 CYS A CA 1
ATOM 884 C C . CYS A 1 107 ? 6.252 0.544 -17.864 1.00 96.81 107 CYS A C 1
ATOM 886 O O . CYS A 1 107 ? 7.403 0.123 -17.758 1.00 96.81 107 CYS A O 1
ATOM 888 N N . GLY A 1 108 ? 5.337 -0.089 -18.605 1.00 96.31 108 GLY A N 1
ATOM 889 C CA . GLY A 1 108 ? 5.629 -1.328 -19.328 1.00 96.31 108 GLY A CA 1
ATOM 890 C C . GLY A 1 108 ? 6.672 -1.159 -20.438 1.00 96.31 108 GLY A C 1
ATOM 891 O O . GLY A 1 108 ? 7.472 -2.062 -20.673 1.00 96.31 108 GLY A O 1
ATOM 892 N N . ASP A 1 109 ? 6.701 -0.008 -21.108 1.00 97.38 109 ASP A N 1
ATOM 893 C CA . ASP A 1 109 ? 7.706 0.304 -22.130 1.00 97.38 109 ASP A CA 1
ATOM 894 C C . ASP A 1 109 ? 9.068 0.552 -21.487 1.00 97.38 109 ASP A C 1
ATOM 896 O O . ASP A 1 109 ? 10.060 -0.056 -21.892 1.00 97.38 109 ASP A O 1
ATOM 900 N N . TYR A 1 110 ? 9.088 1.385 -20.443 1.00 97.31 110 TYR A N 1
ATOM 901 C CA . TYR A 1 110 ? 10.292 1.683 -19.677 1.00 97.31 110 TYR A CA 1
ATOM 902 C C . TYR A 1 110 ? 10.958 0.406 -19.162 1.00 97.31 110 TYR A C 1
ATOM 904 O O . TYR A 1 110 ? 12.121 0.169 -19.474 1.00 97.31 110 TYR A O 1
ATOM 912 N N . LEU A 1 111 ? 10.226 -0.448 -18.436 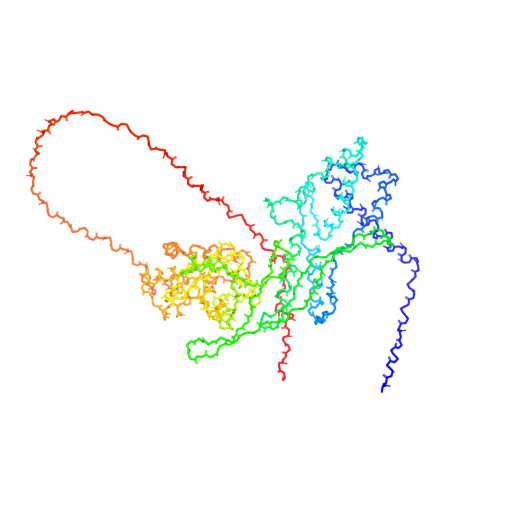1.00 95.88 111 LEU A N 1
ATOM 913 C CA . LEU A 1 111 ? 10.815 -1.633 -17.810 1.00 95.88 111 LEU A CA 1
ATOM 914 C C . LEU A 1 111 ? 11.405 -2.599 -18.845 1.00 95.88 111 LEU A C 1
ATOM 916 O O . LEU A 1 111 ? 12.506 -3.104 -18.652 1.00 95.88 111 LEU A O 1
ATOM 920 N N . ARG A 1 112 ? 10.719 -2.813 -19.976 1.00 95.00 112 ARG A N 1
ATOM 921 C CA . ARG A 1 112 ? 11.237 -3.666 -21.060 1.00 95.00 112 ARG A CA 1
ATOM 922 C C . ARG A 1 112 ? 12.536 -3.120 -21.640 1.00 95.00 112 ARG A C 1
ATOM 924 O O . ARG A 1 112 ? 13.493 -3.871 -21.823 1.00 95.00 112 ARG A O 1
ATOM 931 N N . ALA A 1 113 ? 12.558 -1.826 -21.947 1.00 96.38 113 ALA A N 1
ATOM 932 C CA . ALA A 1 113 ? 13.717 -1.182 -22.539 1.00 96.38 113 ALA A CA 1
ATOM 933 C C . ALA A 1 113 ? 14.897 -1.116 -21.563 1.00 96.38 113 ALA A C 1
ATOM 935 O O . ALA A 1 113 ? 16.012 -1.474 -21.938 1.00 96.38 113 ALA A O 1
ATOM 936 N N . VAL A 1 114 ? 14.656 -0.736 -20.305 1.00 95.62 114 VAL A N 1
ATOM 937 C CA . VAL A 1 114 ? 15.715 -0.596 -19.299 1.00 95.62 114 VAL A CA 1
ATOM 938 C C . VAL A 1 114 ? 16.345 -1.942 -18.950 1.00 95.62 114 VAL A C 1
ATOM 940 O O . VAL A 1 114 ? 17.555 -2.000 -18.770 1.00 95.62 114 VAL A O 1
ATOM 943 N N . SER A 1 115 ? 15.583 -3.045 -18.936 1.00 93.81 115 SER A N 1
ATOM 944 C CA . SER A 1 115 ? 16.162 -4.383 -18.749 1.00 93.81 115 SER A CA 1
ATOM 945 C C . SER A 1 115 ? 17.120 -4.764 -19.885 1.00 93.81 115 SER A C 1
ATOM 947 O O . SER A 1 115 ? 18.193 -5.304 -19.620 1.00 93.81 115 SER A O 1
ATOM 949 N N . CYS A 1 116 ? 16.777 -4.432 -21.138 1.00 95.12 116 CYS A N 1
ATOM 950 C CA . CYS A 1 116 ? 17.676 -4.622 -22.281 1.00 95.12 116 CYS A CA 1
ATOM 951 C C . CYS A 1 116 ? 18.926 -3.749 -22.166 1.00 95.12 116 CYS A C 1
ATOM 953 O O . CYS A 1 116 ? 20.040 -4.244 -22.321 1.00 95.12 116 CYS A O 1
ATOM 955 N N . LEU A 1 117 ? 18.750 -2.457 -21.883 1.00 96.31 117 LEU A N 1
ATOM 956 C CA . LEU A 1 117 ? 19.857 -1.509 -21.789 1.00 96.31 117 LEU A CA 1
ATOM 957 C C . LEU A 1 117 ? 20.774 -1.809 -20.598 1.00 96.31 117 LEU A C 1
ATOM 959 O O . LEU A 1 117 ? 21.979 -1.659 -20.733 1.00 96.31 117 LEU A O 1
ATOM 963 N N . ARG A 1 118 ? 20.247 -2.309 -19.474 1.00 95.25 118 ARG A N 1
ATOM 964 C CA . ARG A 1 118 ? 21.044 -2.767 -18.324 1.00 95.25 118 ARG A CA 1
ATOM 965 C C . ARG A 1 118 ? 21.921 -3.961 -18.683 1.00 95.25 118 ARG A C 1
ATOM 967 O O . ARG A 1 118 ? 23.101 -3.981 -18.352 1.00 95.25 118 ARG A O 1
ATOM 974 N N . ALA A 1 119 ? 21.356 -4.960 -19.359 1.00 93.38 119 ALA A N 1
ATOM 975 C CA . ALA A 1 119 ? 22.122 -6.126 -19.786 1.00 93.38 119 ALA A CA 1
ATOM 976 C C . ALA A 1 119 ? 23.196 -5.748 -20.826 1.00 93.38 119 ALA A C 1
ATOM 978 O O . ALA A 1 119 ? 24.298 -6.295 -20.796 1.00 93.38 119 ALA A O 1
ATOM 979 N N . PHE A 1 120 ? 22.889 -4.792 -21.709 1.00 96.12 120 PHE A N 1
ATOM 980 C CA . PHE A 1 120 ? 23.832 -4.245 -22.683 1.00 96.12 120 PHE A CA 1
ATOM 981 C C . PHE A 1 120 ? 24.952 -3.454 -22.001 1.00 96.12 120 PHE A C 1
ATOM 983 O O . PHE A 1 120 ? 26.126 -3.704 -22.251 1.00 96.12 120 PHE A O 1
ATOM 990 N N . HIS A 1 121 ? 24.595 -2.564 -21.077 1.00 96.75 121 HIS A N 1
ATOM 991 C CA . HIS A 1 121 ? 25.528 -1.789 -20.263 1.00 96.75 121 HIS A CA 1
ATOM 992 C C . HIS A 1 121 ? 26.515 -2.693 -19.522 1.00 96.75 121 HIS A C 1
ATOM 994 O O . HIS A 1 121 ? 27.720 -2.510 -19.660 1.00 96.75 121 HIS A O 1
ATOM 1000 N N . HIS A 1 122 ? 26.030 -3.746 -18.856 1.00 95.38 122 HIS A N 1
ATOM 1001 C CA . HIS A 1 122 ? 26.884 -4.730 -18.177 1.00 95.38 122 HIS A CA 1
ATOM 1002 C C . HIS A 1 122 ? 27.846 -5.468 -19.120 1.00 95.38 122 HIS A C 1
ATOM 1004 O O . HIS A 1 122 ? 28.901 -5.947 -18.703 1.00 95.38 122 HIS A O 1
ATOM 1010 N N . HIS A 1 123 ? 27.493 -5.599 -20.399 1.00 95.50 123 HIS A N 1
ATOM 1011 C CA . HIS A 1 123 ? 28.428 -6.096 -21.403 1.00 95.50 123 HIS A CA 1
ATOM 1012 C C . HIS A 1 123 ? 29.482 -5.035 -21.747 1.00 95.50 123 HIS A C 1
ATOM 1014 O O . HIS A 1 123 ? 30.674 -5.341 -21.752 1.00 95.50 123 HIS A O 1
ATOM 1020 N N . CYS A 1 124 ? 29.060 -3.792 -21.990 1.00 96.38 124 CYS A N 1
ATOM 1021 C CA . CYS A 1 124 ? 29.946 -2.678 -22.322 1.00 96.38 124 CYS A CA 1
ATOM 1022 C C . CYS A 1 124 ? 30.968 -2.376 -21.217 1.00 96.38 124 CYS A C 1
ATOM 1024 O O . CYS A 1 124 ? 32.126 -2.129 -21.539 1.00 96.38 124 CYS A O 1
ATOM 1026 N N . THR A 1 125 ? 30.598 -2.479 -19.935 1.00 96.75 125 THR A N 1
ATOM 1027 C CA . THR A 1 125 ? 31.522 -2.260 -18.801 1.00 96.75 125 THR A CA 1
ATOM 1028 C C . THR A 1 125 ? 32.690 -3.246 -18.759 1.00 96.75 125 THR A C 1
ATOM 1030 O O . THR A 1 125 ? 33.706 -2.975 -18.126 1.00 96.75 125 THR A O 1
ATOM 1033 N N . ARG A 1 126 ? 32.573 -4.397 -19.432 1.00 95.44 126 ARG A N 1
ATOM 1034 C CA . ARG A 1 126 ? 33.648 -5.397 -19.544 1.00 95.44 126 ARG A CA 1
ATOM 1035 C C . ARG A 1 126 ? 34.549 -5.171 -20.755 1.00 95.44 126 ARG A C 1
ATOM 1037 O O . ARG A 1 126 ? 35.611 -5.787 -20.850 1.00 95.44 126 ARG A O 1
ATOM 1044 N N . GLY A 1 127 ? 34.110 -4.351 -21.702 1.00 94.44 127 GLY A N 1
ATOM 1045 C CA . GLY A 1 127 ? 34.865 -4.033 -22.901 1.00 94.44 127 GLY A CA 1
ATOM 1046 C C . GLY A 1 127 ? 35.865 -2.898 -22.669 1.00 94.44 127 GLY A C 1
ATOM 1047 O O . GLY A 1 127 ? 35.707 -2.087 -21.765 1.00 94.44 127 GLY A O 1
ATOM 1048 N N . LYS A 1 128 ? 36.913 -2.846 -23.501 1.00 93.62 128 LYS A N 1
ATOM 1049 C CA . LYS A 1 128 ? 37.954 -1.798 -23.457 1.00 93.62 128 LYS A CA 1
ATOM 1050 C C . LYS A 1 128 ? 37.818 -0.747 -24.567 1.00 93.62 128 LYS A C 1
ATOM 1052 O O . LYS A 1 128 ? 38.650 0.145 -24.660 1.00 93.62 128 LYS A O 1
ATOM 1057 N N . ASP A 1 129 ? 36.815 -0.889 -25.430 1.00 95.38 129 ASP A N 1
ATOM 1058 C CA . ASP A 1 129 ? 36.568 0.014 -26.558 1.00 95.38 129 ASP A CA 1
ATOM 1059 C C . ASP A 1 129 ? 36.034 1.367 -26.053 1.00 95.38 129 ASP A C 1
ATOM 1061 O O . ASP A 1 129 ? 35.130 1.412 -25.215 1.00 95.38 129 ASP A O 1
ATOM 1065 N N . GLU A 1 130 ? 36.556 2.471 -26.588 1.00 96.94 130 GLU A N 1
ATOM 1066 C CA . GLU A 1 130 ? 36.078 3.831 -26.316 1.00 96.94 130 GLU A CA 1
ATOM 1067 C C . GLU A 1 130 ? 34.577 3.977 -26.622 1.00 96.94 130 GLU A C 1
ATOM 1069 O O . GLU A 1 130 ? 33.838 4.637 -25.886 1.00 96.94 130 GLU A O 1
ATOM 1074 N N . ARG A 1 131 ? 34.081 3.282 -27.653 1.00 97.06 131 ARG A N 1
ATOM 1075 C CA . ARG A 1 131 ? 32.651 3.222 -27.971 1.00 97.06 131 ARG A CA 1
ATOM 1076 C C . ARG A 1 131 ? 31.833 2.640 -26.817 1.00 97.06 131 ARG A C 1
ATOM 1078 O O . ARG A 1 131 ? 30.743 3.135 -26.533 1.00 97.06 131 ARG A O 1
ATOM 1085 N N . PHE A 1 132 ? 32.338 1.609 -26.141 1.00 97.31 132 PHE A N 1
ATOM 1086 C CA . PHE A 1 132 ? 31.668 1.033 -24.976 1.00 97.31 132 PHE A CA 1
ATOM 1087 C C . PHE A 1 132 ? 31.736 1.953 -23.762 1.00 97.31 132 PHE A C 1
ATOM 1089 O O . PHE A 1 132 ? 30.734 2.076 -23.062 1.00 97.31 132 PHE A O 1
ATOM 1096 N N . ALA A 1 133 ? 32.848 2.662 -23.558 1.00 97.38 133 ALA A N 1
ATOM 1097 C CA . ALA A 1 133 ? 32.938 3.682 -22.515 1.00 97.38 133 ALA A CA 1
ATOM 1098 C C . ALA A 1 133 ? 31.880 4.786 -22.708 1.00 97.38 133 ALA A C 1
ATOM 1100 O O . ALA A 1 133 ? 31.218 5.177 -21.746 1.00 97.38 133 ALA A O 1
ATOM 1101 N N . ARG A 1 134 ? 31.637 5.222 -23.955 1.00 97.69 134 ARG A N 1
ATOM 1102 C CA . ARG A 1 134 ? 30.559 6.177 -24.276 1.00 97.69 134 ARG A CA 1
ATOM 1103 C C . ARG A 1 134 ? 29.167 5.632 -23.947 1.00 97.69 134 ARG A C 1
ATOM 1105 O O . ARG A 1 134 ? 28.352 6.360 -23.386 1.00 97.69 134 ARG A O 1
ATOM 1112 N N . TRP A 1 135 ? 28.892 4.368 -24.277 1.00 97.94 135 TRP A N 1
ATOM 1113 C CA . TRP A 1 135 ? 27.627 3.719 -23.912 1.00 97.94 135 TRP A CA 1
ATOM 1114 C C . TRP A 1 135 ? 27.415 3.660 -22.401 1.00 97.94 135 TRP A C 1
ATOM 1116 O O . TRP A 1 135 ? 26.320 3.966 -21.935 1.00 97.94 135 TRP A O 1
ATOM 1126 N N . VAL A 1 136 ? 28.450 3.276 -21.650 1.00 97.88 136 VAL A N 1
ATOM 1127 C CA . VAL A 1 136 ? 28.409 3.190 -20.184 1.00 97.88 136 VAL A CA 1
ATOM 1128 C C . VAL A 1 136 ? 28.090 4.557 -19.588 1.00 97.88 136 VAL A C 1
ATOM 1130 O O . VAL A 1 136 ? 27.044 4.704 -18.961 1.00 97.88 136 VAL A O 1
ATOM 1133 N N . ALA A 1 137 ? 28.901 5.571 -19.903 1.00 97.56 137 ALA A N 1
ATOM 1134 C CA . ALA A 1 137 ? 28.751 6.916 -19.350 1.00 97.56 137 ALA A CA 1
ATOM 1135 C C . ALA A 1 137 ? 27.370 7.535 -19.629 1.00 97.56 137 ALA A C 1
ATOM 1137 O O . ALA A 1 137 ? 26.810 8.233 -18.788 1.00 97.56 137 ALA A O 1
ATOM 1138 N N . ALA A 1 138 ? 26.797 7.275 -20.806 1.00 97.19 138 ALA A N 1
ATOM 1139 C CA . ALA A 1 138 ? 25.486 7.802 -21.166 1.00 97.19 138 ALA A CA 1
ATOM 1140 C C . ALA A 1 138 ? 24.316 7.061 -20.507 1.00 97.19 138 ALA A C 1
ATOM 1142 O O . ALA A 1 138 ? 23.268 7.654 -20.261 1.00 97.19 138 ALA A O 1
ATOM 1143 N N . LEU A 1 139 ? 24.458 5.757 -20.253 1.00 97.12 139 LEU A N 1
ATOM 1144 C CA . LEU A 1 139 ? 23.398 4.943 -19.659 1.00 97.12 139 LEU A CA 1
ATOM 1145 C C . LEU A 1 139 ? 23.447 4.926 -18.124 1.00 97.12 139 LEU A C 1
ATOM 1147 O O . LEU A 1 139 ? 22.422 4.616 -17.518 1.00 97.12 139 LEU A O 1
ATOM 1151 N N . ASP A 1 140 ? 24.570 5.291 -17.497 1.00 96.56 140 ASP A N 1
ATOM 1152 C CA . ASP A 1 140 ? 24.713 5.341 -16.034 1.00 96.56 140 ASP A CA 1
ATOM 1153 C C . ASP A 1 140 ? 23.577 6.125 -15.345 1.00 96.56 140 ASP A C 1
ATOM 1155 O O . ASP A 1 140 ? 22.903 5.535 -14.495 1.00 96.56 140 ASP A O 1
ATOM 1159 N N . PRO A 1 141 ? 23.218 7.363 -15.757 1.00 95.62 141 PRO A N 1
ATOM 1160 C CA . PRO A 1 141 ? 22.135 8.109 -15.107 1.00 95.62 141 PRO A CA 1
ATOM 1161 C C . PRO A 1 141 ? 20.778 7.396 -15.173 1.00 95.62 141 PRO A C 1
ATOM 1163 O O . PRO A 1 141 ? 19.964 7.483 -14.249 1.00 95.62 141 PRO A O 1
ATOM 1166 N N . LEU A 1 142 ? 20.509 6.685 -16.273 1.00 95.00 142 LEU A N 1
ATOM 1167 C CA . LEU A 1 142 ? 19.278 5.917 -16.458 1.00 95.00 142 LEU A CA 1
ATOM 1168 C C . LEU A 1 142 ? 19.220 4.706 -15.519 1.00 95.00 142 LEU A C 1
ATOM 1170 O O . LEU A 1 142 ? 18.135 4.348 -15.055 1.00 95.00 142 LEU A O 1
ATOM 1174 N N . LEU A 1 143 ? 20.362 4.067 -15.261 1.00 93.50 143 LEU A N 1
ATOM 1175 C CA . LEU A 1 143 ? 20.455 2.910 -14.374 1.00 93.50 143 LEU A CA 1
ATOM 1176 C C . LEU A 1 143 ? 20.452 3.325 -12.902 1.00 93.50 143 LEU A C 1
ATOM 1178 O O . LEU A 1 143 ? 19.755 2.695 -12.110 1.00 93.50 143 LEU A O 1
ATOM 1182 N N . GLU A 1 144 ? 21.128 4.418 -12.550 1.00 93.31 144 GLU A N 1
ATOM 1183 C CA . GLU A 1 144 ? 21.065 5.034 -11.220 1.00 93.31 144 GLU A CA 1
ATOM 1184 C C . GLU A 1 144 ? 19.646 5.493 -10.867 1.00 93.31 144 GLU A C 1
ATOM 1186 O O . GLU A 1 144 ? 19.210 5.352 -9.724 1.00 93.31 144 GLU A O 1
ATOM 1191 N N . PHE A 1 145 ? 18.880 5.980 -11.849 1.00 90.31 145 PHE A N 1
ATOM 1192 C CA . PHE A 1 145 ? 17.475 6.341 -11.655 1.00 90.31 145 PHE A CA 1
ATOM 1193 C C . PHE A 1 145 ? 16.619 5.170 -11.141 1.00 90.31 145 PHE A C 1
ATOM 1195 O O . PHE A 1 145 ? 15.704 5.396 -10.353 1.00 90.31 145 PHE A O 1
ATOM 1202 N N . ASP A 1 146 ? 16.927 3.929 -11.527 1.00 85.00 146 ASP A N 1
ATOM 1203 C CA . ASP A 1 146 ? 16.207 2.739 -11.045 1.00 85.00 146 ASP A CA 1
ATOM 1204 C C . ASP A 1 146 ? 16.597 2.351 -9.602 1.00 85.00 146 ASP A C 1
ATOM 1206 O O . ASP A 1 146 ? 15.920 1.545 -8.966 1.00 85.00 146 ASP A O 1
ATOM 1210 N N . HIS A 1 147 ? 17.668 2.944 -9.066 1.00 84.56 147 HIS A N 1
ATOM 1211 C CA . HIS A 1 147 ? 18.149 2.732 -7.699 1.00 84.56 147 HIS A CA 1
ATOM 1212 C C . HIS A 1 147 ? 17.888 3.928 -6.770 1.00 84.56 147 HIS A C 1
ATOM 1214 O O . HIS A 1 147 ? 17.876 3.764 -5.550 1.00 84.56 147 HIS A O 1
ATOM 1220 N N . SER A 1 148 ? 17.658 5.121 -7.322 1.00 81.94 148 SER A N 1
ATOM 1221 C CA . SER A 1 148 ? 17.431 6.341 -6.546 1.00 81.94 148 SER A CA 1
ATOM 1222 C C . SER A 1 148 ? 16.103 6.291 -5.788 1.00 81.94 148 SER A C 1
ATOM 1224 O O . SER A 1 148 ? 15.023 6.264 -6.377 1.00 81.94 148 SER A O 1
ATOM 1226 N N . THR A 1 149 ? 16.181 6.346 -4.459 1.00 71.50 149 THR A N 1
ATOM 1227 C CA . THR A 1 149 ? 15.016 6.458 -3.567 1.00 71.50 149 THR A CA 1
ATOM 1228 C C . THR A 1 149 ? 14.520 7.900 -3.420 1.00 71.50 149 THR A C 1
ATOM 1230 O O . THR A 1 149 ? 13.381 8.128 -3.011 1.00 71.50 149 THR A O 1
ATOM 1233 N N . GLU A 1 150 ? 15.334 8.894 -3.792 1.00 76.19 150 GLU A N 1
ATOM 1234 C CA . GLU A 1 150 ? 15.031 10.318 -3.595 1.00 76.19 150 GLU A CA 1
ATOM 1235 C C . GLU A 1 150 ? 13.809 10.797 -4.392 1.00 76.19 150 GLU A C 1
ATOM 1237 O O . GLU A 1 150 ? 13.126 11.746 -3.989 1.00 76.19 150 GLU A O 1
ATOM 1242 N N . LYS A 1 151 ? 13.534 10.139 -5.527 1.00 74.00 151 LYS A N 1
ATOM 1243 C CA . LYS A 1 151 ? 12.432 10.461 -6.448 1.00 74.00 151 LYS A CA 1
ATOM 1244 C C . LYS A 1 151 ? 11.201 9.564 -6.266 1.00 74.00 151 LYS A C 1
ATOM 1246 O O . LYS A 1 151 ? 10.251 9.679 -7.040 1.00 74.00 151 LYS A O 1
ATOM 1251 N N . GLY A 1 152 ? 11.188 8.721 -5.233 1.00 84.88 152 GLY A N 1
ATOM 1252 C CA . GLY A 1 152 ? 10.104 7.786 -4.934 1.00 84.88 152 GLY A CA 1
ATOM 1253 C C . GLY A 1 152 ? 10.506 6.328 -5.143 1.00 84.88 152 GLY A C 1
ATOM 1254 O O . GLY A 1 152 ? 11.681 5.978 -5.101 1.00 84.88 152 GLY A O 1
ATOM 1255 N N . LEU A 1 153 ? 9.510 5.459 -5.326 1.00 86.25 153 LEU A N 1
ATOM 1256 C CA . LEU A 1 153 ? 9.749 4.036 -5.563 1.00 86.25 153 LEU A CA 1
ATOM 1257 C C . LEU A 1 153 ? 10.257 3.808 -6.999 1.00 86.25 153 LEU A C 1
ATOM 1259 O O . LEU A 1 153 ? 9.632 4.320 -7.934 1.00 86.25 153 LEU A O 1
ATOM 1263 N N . PRO A 1 154 ? 11.295 2.974 -7.199 1.00 92.06 154 PRO A N 1
ATOM 1264 C CA . PRO A 1 154 ? 11.696 2.490 -8.516 1.00 92.06 154 PRO A CA 1
ATOM 1265 C C . PRO A 1 154 ? 10.495 2.004 -9.339 1.00 92.06 154 PRO A C 1
ATOM 1267 O O . PRO A 1 154 ? 9.573 1.413 -8.763 1.00 92.06 154 PRO A O 1
ATOM 1270 N N . PRO A 1 155 ? 10.455 2.200 -10.669 1.00 93.44 155 PRO A N 1
ATOM 1271 C CA . PRO A 1 155 ? 9.291 1.835 -11.478 1.00 93.44 155 PRO A CA 1
ATOM 1272 C C . PRO A 1 155 ? 8.863 0.367 -11.352 1.00 93.44 155 PRO A C 1
ATOM 1274 O O . PRO A 1 155 ? 7.664 0.087 -11.338 1.00 93.44 155 PRO A O 1
ATOM 1277 N N . LEU A 1 156 ? 9.811 -0.566 -11.198 1.00 93.06 156 LEU A N 1
ATOM 1278 C CA . LEU A 1 156 ? 9.497 -1.979 -10.962 1.00 93.06 156 LEU A CA 1
ATOM 1279 C C . LEU A 1 156 ? 8.800 -2.181 -9.610 1.00 93.06 156 LEU A C 1
ATOM 1281 O O . LEU A 1 156 ? 7.761 -2.839 -9.546 1.00 93.06 156 LEU A O 1
ATOM 1285 N N . LEU A 1 157 ? 9.339 -1.580 -8.546 1.00 92.06 157 LEU A N 1
ATOM 1286 C CA . LEU A 1 157 ? 8.739 -1.632 -7.211 1.00 92.06 157 LEU A CA 1
ATOM 1287 C C . LEU A 1 157 ? 7.382 -0.921 -7.175 1.00 92.06 157 LEU A C 1
ATOM 1289 O O . LEU A 1 157 ? 6.470 -1.389 -6.502 1.00 92.06 157 LEU A O 1
ATOM 1293 N N . SER A 1 158 ? 7.210 0.155 -7.945 1.00 92.44 158 SER A N 1
ATOM 1294 C CA . SER A 1 158 ? 5.925 0.839 -8.120 1.00 92.44 158 SER A CA 1
ATOM 1295 C C . SER A 1 158 ? 4.890 -0.065 -8.791 1.00 92.44 158 SER A C 1
ATOM 1297 O O . SER A 1 158 ? 3.778 -0.207 -8.281 1.00 92.44 158 SER A O 1
ATOM 1299 N N . LEU A 1 159 ? 5.248 -0.716 -9.905 1.00 94.69 159 LEU A N 1
ATOM 1300 C CA . LEU A 1 159 ? 4.352 -1.636 -10.609 1.00 94.69 159 LEU A CA 1
ATOM 1301 C C . LEU A 1 159 ? 3.974 -2.830 -9.730 1.00 94.69 159 LEU A C 1
ATOM 1303 O O . LEU A 1 159 ? 2.811 -3.221 -9.676 1.00 94.69 159 LEU A O 1
ATOM 1307 N N . TRP A 1 160 ? 4.944 -3.399 -9.024 1.00 93.19 160 TRP A N 1
ATOM 1308 C CA . TRP A 1 160 ? 4.694 -4.525 -8.140 1.00 93.19 160 TRP A CA 1
ATOM 1309 C C . TRP A 1 160 ? 3.872 -4.125 -6.903 1.00 93.19 160 TRP A C 1
ATOM 1311 O O . TRP A 1 160 ? 2.915 -4.820 -6.575 1.00 93.19 160 TRP A O 1
ATOM 1321 N N . SER A 1 161 ? 4.135 -2.968 -6.286 1.00 91.38 161 SER A N 1
ATOM 1322 C CA . SER A 1 161 ? 3.299 -2.409 -5.211 1.00 91.38 161 SER A CA 1
ATOM 1323 C C . SER A 1 161 ? 1.838 -2.244 -5.651 1.00 91.38 161 SER A C 1
ATOM 1325 O O . SER A 1 161 ? 0.921 -2.635 -4.929 1.00 91.38 161 SER A O 1
ATOM 1327 N N . LEU A 1 162 ? 1.606 -1.766 -6.882 1.00 93.19 162 LEU A N 1
ATOM 1328 C CA . LEU A 1 162 ? 0.264 -1.711 -7.469 1.00 93.19 162 LEU A CA 1
ATOM 1329 C C . LEU A 1 162 ? -0.358 -3.103 -7.624 1.00 93.19 162 LEU A C 1
ATOM 1331 O O . LEU A 1 162 ? -1.536 -3.268 -7.326 1.00 93.19 162 LEU A O 1
ATOM 1335 N N . MET A 1 163 ? 0.411 -4.106 -8.051 1.00 95.12 163 MET A N 1
ATOM 1336 C CA . MET A 1 163 ? -0.092 -5.478 -8.165 1.00 95.12 163 MET A CA 1
ATOM 1337 C C . MET A 1 163 ? -0.469 -6.084 -6.818 1.00 95.12 163 MET A C 1
ATOM 1339 O O . MET A 1 163 ? -1.527 -6.699 -6.714 1.00 95.12 163 MET A O 1
ATOM 1343 N N . CYS A 1 164 ? 0.342 -5.867 -5.786 1.00 91.81 164 CYS A N 1
ATOM 1344 C CA . CYS A 1 164 ? 0.022 -6.264 -4.418 1.00 91.81 164 CYS A CA 1
ATOM 1345 C C . CYS A 1 164 ? -1.256 -5.584 -3.931 1.00 91.81 164 CYS A C 1
ATOM 1347 O O . CYS A 1 164 ? -2.133 -6.242 -3.380 1.00 91.81 164 CYS A O 1
ATOM 1349 N N . TYR A 1 165 ? -1.392 -4.282 -4.193 1.00 90.62 165 TYR A N 1
ATOM 1350 C CA . TYR A 1 165 ? -2.609 -3.545 -3.883 1.00 90.62 165 TYR A CA 1
ATOM 1351 C C . TYR A 1 165 ? -3.818 -4.138 -4.616 1.00 90.62 165 TYR A C 1
ATOM 1353 O O . TYR A 1 165 ? -4.813 -4.444 -3.977 1.00 90.62 165 TYR A O 1
ATOM 1361 N N . PHE A 1 166 ? -3.739 -4.388 -5.926 1.00 93.38 166 PHE A N 1
ATOM 1362 C CA . PHE A 1 166 ? -4.840 -4.984 -6.693 1.00 93.38 166 PHE A CA 1
ATOM 1363 C C . PHE A 1 166 ? -5.213 -6.394 -6.230 1.00 93.38 166 PHE A C 1
ATOM 1365 O O . PHE A 1 166 ? -6.393 -6.736 -6.221 1.00 93.38 166 PHE A O 1
ATOM 1372 N N . ALA A 1 167 ? -4.234 -7.207 -5.842 1.00 93.50 167 ALA A N 1
ATOM 1373 C CA . ALA A 1 167 ? -4.477 -8.559 -5.361 1.00 93.50 167 ALA A CA 1
ATOM 1374 C C . ALA A 1 167 ? -5.067 -8.574 -3.948 1.00 93.50 167 ALA A C 1
ATOM 1376 O O . ALA A 1 167 ? -6.018 -9.314 -3.697 1.00 93.50 167 ALA A O 1
ATOM 1377 N N . ALA A 1 168 ? -4.605 -7.676 -3.072 1.00 89.62 168 ALA A N 1
ATOM 1378 C CA . ALA A 1 168 ? -5.295 -7.371 -1.825 1.00 89.62 168 ALA A CA 1
ATOM 1379 C C . ALA A 1 168 ? -6.723 -6.889 -2.108 1.00 89.62 168 ALA A C 1
ATOM 1381 O O . ALA A 1 168 ? -7.643 -7.303 -1.409 1.00 89.62 168 ALA A O 1
ATOM 1382 N N . LEU A 1 169 ? -6.926 -6.103 -3.181 1.00 88.12 169 LEU A N 1
ATOM 1383 C CA . LEU A 1 169 ? -8.259 -5.635 -3.525 1.00 88.12 169 LEU A CA 1
ATOM 1384 C C . LEU A 1 169 ? -9.217 -6.756 -3.960 1.00 88.12 169 LEU A C 1
ATOM 1386 O O . LEU A 1 169 ? -10.432 -6.639 -3.820 1.00 88.12 169 LEU A O 1
ATOM 1390 N N . ALA A 1 170 ? -8.676 -7.815 -4.551 1.00 92.38 170 ALA A N 1
ATOM 1391 C CA . ALA A 1 170 ? -9.460 -8.956 -4.993 1.00 92.38 170 ALA A CA 1
ATOM 1392 C C . ALA A 1 170 ? -9.729 -9.969 -3.867 1.00 92.38 170 ALA A C 1
ATOM 1394 O O . ALA A 1 170 ? -10.644 -10.783 -4.000 1.00 92.38 170 ALA A O 1
ATOM 1395 N N . GLY A 1 171 ? -8.930 -9.937 -2.795 1.00 91.75 171 GLY A N 1
ATOM 1396 C CA . GLY A 1 171 ? -9.008 -10.847 -1.654 1.00 91.75 171 GLY A CA 1
ATOM 1397 C C . GLY A 1 171 ? -9.999 -10.420 -0.571 1.00 91.75 171 GLY A C 1
ATOM 1398 O O . GLY A 1 171 ? -10.578 -9.337 -0.598 1.00 91.75 171 GLY A O 1
ATOM 1399 N N . ASP A 1 172 ? -10.175 -11.299 0.412 1.00 91.56 172 ASP A N 1
ATOM 1400 C CA . ASP A 1 172 ? -10.911 -11.059 1.655 1.00 91.56 172 ASP A CA 1
ATOM 1401 C C . ASP A 1 172 ? -10.109 -11.725 2.776 1.00 91.56 172 ASP A C 1
ATOM 1403 O O . ASP A 1 172 ? -9.998 -12.950 2.796 1.00 91.56 172 ASP A O 1
ATOM 1407 N N . MET A 1 173 ? -9.512 -10.952 3.691 1.00 91.25 173 MET A N 1
ATOM 1408 C CA . MET A 1 173 ? -8.600 -11.508 4.711 1.00 91.25 173 MET A CA 1
ATOM 1409 C C . MET A 1 173 ? -9.266 -12.531 5.646 1.00 91.25 173 MET A C 1
ATOM 1411 O O . MET A 1 173 ? -8.571 -13.354 6.236 1.00 91.25 173 MET A O 1
ATOM 1415 N N . ASP A 1 174 ? -10.599 -12.516 5.752 1.00 93.25 174 ASP A N 1
ATOM 1416 C CA . ASP A 1 174 ? -11.384 -13.507 6.503 1.00 93.25 174 ASP A CA 1
ATOM 1417 C C . ASP A 1 174 ? -11.646 -14.806 5.708 1.00 93.25 174 ASP A C 1
ATOM 1419 O O . ASP A 1 174 ? -12.183 -15.774 6.241 1.00 93.25 174 ASP A O 1
ATOM 1423 N N . LYS A 1 175 ? -11.287 -14.867 4.421 1.00 94.88 175 LYS A N 1
ATOM 1424 C CA . LYS A 1 175 ? -11.545 -16.038 3.566 1.00 94.88 175 LYS A CA 1
ATOM 1425 C C . LYS A 1 175 ? -10.304 -16.514 2.839 1.00 94.88 175 LYS A C 1
ATOM 1427 O O . LYS A 1 175 ? -9.863 -17.643 3.030 1.00 94.88 175 LYS A O 1
ATOM 1432 N N . GLU A 1 176 ? -9.767 -15.663 1.981 1.00 95.81 176 GLU A N 1
ATOM 1433 C CA . GLU A 1 176 ? -8.693 -15.997 1.063 1.00 95.81 176 GLU A CA 1
ATOM 1434 C C . GLU A 1 176 ? -8.014 -14.719 0.580 1.00 95.81 176 GLU A C 1
ATOM 1436 O O . GLU A 1 176 ? -8.666 -13.741 0.203 1.00 95.81 176 GLU A O 1
ATOM 1441 N N . ILE A 1 177 ? -6.687 -14.745 0.573 1.00 95.19 177 ILE A N 1
ATOM 1442 C CA . ILE A 1 177 ? -5.858 -13.674 0.031 1.00 95.19 177 ILE A CA 1
ATOM 1443 C C . ILE A 1 177 ? -5.094 -14.175 -1.191 1.00 95.19 177 ILE A C 1
ATOM 1445 O O . ILE A 1 177 ? -4.866 -15.376 -1.356 1.00 95.19 177 ILE A O 1
ATOM 1449 N N . TYR A 1 178 ? -4.676 -13.230 -2.034 1.00 96.25 178 TYR A N 1
ATOM 1450 C CA . TYR A 1 178 ? -3.963 -13.504 -3.279 1.00 96.25 178 TYR A CA 1
ATOM 1451 C C . TYR A 1 178 ? -2.552 -12.905 -3.238 1.00 96.25 178 TYR A C 1
ATOM 1453 O O . TYR A 1 178 ? -2.349 -11.784 -3.706 1.00 96.25 178 TYR A O 1
ATOM 1461 N N . PRO A 1 179 ? -1.561 -13.596 -2.649 1.00 96.19 179 PRO A N 1
ATOM 1462 C CA . PRO A 1 179 ? -0.185 -13.126 -2.659 1.00 96.19 179 PRO A CA 1
ATOM 1463 C C . PRO A 1 179 ? 0.341 -12.937 -4.080 1.00 96.19 179 PRO A C 1
ATOM 1465 O O . PRO A 1 179 ? 0.136 -13.791 -4.943 1.00 96.19 179 PRO A O 1
ATOM 1468 N N . VAL A 1 180 ? 1.062 -11.836 -4.301 1.00 95.56 180 VAL A N 1
ATOM 1469 C CA . VAL A 1 180 ? 1.784 -11.593 -5.555 1.00 95.56 180 VAL A CA 1
ATOM 1470 C C . VAL A 1 180 ? 3.280 -11.653 -5.308 1.00 95.56 180 VAL A C 1
ATOM 1472 O O . VAL A 1 180 ? 3.815 -10.857 -4.533 1.00 95.56 180 VAL A O 1
ATOM 1475 N N . LEU A 1 181 ? 3.954 -12.558 -6.010 1.00 94.81 181 LEU A N 1
ATOM 1476 C CA . LEU A 1 181 ? 5.406 -12.681 -6.025 1.00 94.81 181 LEU A CA 1
ATOM 1477 C C . LEU A 1 181 ? 5.956 -12.214 -7.367 1.00 94.81 181 LEU A C 1
ATOM 1479 O O . LEU A 1 181 ? 5.377 -12.464 -8.425 1.00 94.81 181 LEU A O 1
ATOM 1483 N N . PHE A 1 182 ? 7.096 -11.537 -7.330 1.00 94.00 182 PHE A N 1
ATOM 1484 C CA . PHE A 1 182 ? 7.845 -11.234 -8.538 1.00 94.00 182 PHE A CA 1
ATOM 1485 C C . PHE A 1 182 ? 8.774 -12.399 -8.867 1.00 94.00 182 PHE A C 1
ATOM 1487 O O . PHE A 1 182 ? 9.566 -12.818 -8.027 1.00 94.00 182 PHE A O 1
ATOM 1494 N N . GLN A 1 183 ? 8.678 -12.914 -10.088 1.00 95.25 183 GLN A N 1
ATOM 1495 C CA . GLN A 1 183 ? 9.440 -14.068 -10.543 1.00 95.25 183 GLN A CA 1
ATOM 1496 C C . GLN A 1 183 ? 10.155 -13.764 -11.856 1.00 95.25 183 GLN A C 1
ATOM 1498 O O . GLN A 1 183 ? 9.756 -12.894 -12.643 1.00 95.25 183 GLN A O 1
ATOM 1503 N N . HIS A 1 184 ? 11.217 -14.524 -12.106 1.00 94.00 184 HIS A N 1
ATOM 1504 C CA . HIS A 1 184 ? 11.917 -14.511 -13.377 1.00 94.00 184 HIS A CA 1
ATOM 1505 C C . HIS A 1 184 ? 12.258 -15.930 -13.829 1.00 94.00 184 HIS A C 1
ATOM 1507 O O . HIS A 1 184 ? 12.575 -16.800 -13.026 1.00 94.00 184 HIS A O 1
ATOM 1513 N N . GLU A 1 185 ? 12.204 -16.162 -15.135 1.00 94.38 185 GLU A N 1
ATOM 1514 C CA . GLU A 1 185 ? 12.518 -17.448 -15.756 1.00 94.38 185 GLU A CA 1
ATOM 1515 C C . GLU A 1 185 ? 13.481 -17.203 -16.918 1.00 94.38 185 GLU A C 1
ATOM 1517 O O . GLU A 1 185 ? 13.206 -16.377 -17.793 1.00 94.38 185 GLU A O 1
ATOM 1522 N N . ARG A 1 186 ? 14.608 -17.920 -16.951 1.00 90.62 186 ARG A N 1
ATOM 1523 C CA . ARG A 1 186 ? 15.505 -17.915 -18.111 1.00 90.62 186 ARG A CA 1
ATOM 1524 C C . ARG A 1 186 ? 15.051 -18.982 -19.098 1.00 90.62 186 ARG A C 1
ATOM 1526 O O . ARG A 1 186 ? 14.973 -20.159 -18.759 1.00 90.62 186 ARG A O 1
ATOM 1533 N N . ARG A 1 187 ? 14.779 -18.577 -20.334 1.00 87.75 187 ARG A N 1
ATOM 1534 C CA . ARG A 1 187 ? 14.479 -19.482 -21.448 1.00 87.75 187 ARG A CA 1
ATOM 1535 C C . ARG A 1 187 ? 15.710 -19.608 -22.319 1.00 87.75 187 ARG A C 1
ATOM 1537 O O . ARG A 1 187 ? 16.305 -18.596 -22.638 1.00 87.75 187 ARG A O 1
ATOM 1544 N N . TYR A 1 188 ? 16.071 -20.829 -22.707 1.00 79.62 188 TYR A N 1
ATOM 1545 C CA . TYR A 1 188 ? 17.304 -21.107 -23.458 1.00 79.62 188 TYR A CA 1
ATOM 1546 C C . TYR A 1 188 ? 17.151 -21.003 -24.983 1.00 79.62 188 TYR A C 1
ATOM 1548 O O . TYR A 1 188 ? 18.139 -21.092 -25.705 1.00 79.62 188 TYR A O 1
ATOM 1556 N N . ASN A 1 189 ? 15.933 -20.826 -25.502 1.00 64.38 189 ASN A N 1
ATOM 1557 C CA . ASN A 1 189 ? 15.699 -20.767 -26.943 1.00 64.38 189 ASN A CA 1
ATOM 1558 C C . ASN A 1 189 ? 14.493 -19.874 -27.294 1.00 64.38 189 ASN A C 1
ATOM 1560 O O . ASN A 1 189 ? 13.352 -20.348 -27.244 1.00 64.38 189 ASN A O 1
ATOM 1564 N N . PRO A 1 190 ? 14.711 -18.595 -27.656 1.00 70.44 190 PRO A N 1
ATOM 1565 C CA . PRO A 1 190 ? 15.969 -17.826 -27.574 1.00 70.44 190 PRO A CA 1
ATOM 1566 C C . PRO A 1 190 ? 16.386 -17.548 -26.116 1.00 70.44 190 PRO A C 1
ATOM 1568 O O . PRO A 1 190 ? 15.515 -17.585 -25.249 1.00 70.44 190 PRO A O 1
ATOM 1571 N N . ASP A 1 191 ? 17.675 -17.262 -25.857 1.00 76.31 191 ASP A N 1
ATOM 1572 C CA . ASP A 1 191 ? 18.175 -16.851 -24.527 1.00 76.31 191 ASP A CA 1
ATOM 1573 C C . ASP A 1 191 ? 17.474 -15.562 -24.078 1.00 76.31 191 ASP A C 1
ATOM 1575 O O . ASP A 1 191 ? 17.833 -14.457 -24.483 1.00 76.31 191 ASP A O 1
ATOM 1579 N N . MET A 1 192 ? 16.396 -15.715 -23.314 1.00 81.38 192 MET A N 1
ATOM 1580 C CA . MET A 1 192 ? 15.503 -14.631 -22.932 1.00 81.38 192 MET A CA 1
ATOM 1581 C C . MET A 1 192 ? 15.165 -14.763 -21.459 1.00 81.38 192 MET A C 1
ATOM 1583 O O . MET A 1 192 ? 14.708 -15.808 -20.995 1.00 81.38 192 MET A O 1
ATOM 1587 N N . LEU A 1 193 ? 15.345 -13.666 -20.734 1.00 87.00 193 LEU A N 1
ATOM 1588 C CA . LEU A 1 193 ? 14.868 -13.540 -19.372 1.00 87.00 193 LEU A CA 1
ATOM 1589 C C . LEU A 1 193 ? 13.422 -13.044 -19.406 1.00 87.00 193 LEU A C 1
ATOM 1591 O O . LEU A 1 193 ? 13.118 -11.987 -19.964 1.00 87.00 193 LEU A O 1
ATOM 1595 N N . LEU A 1 194 ? 12.519 -13.839 -18.847 1.00 90.69 194 LEU A N 1
ATOM 1596 C CA . LEU A 1 194 ? 11.114 -13.501 -18.736 1.00 90.69 194 LEU A CA 1
ATOM 1597 C C . LEU A 1 194 ? 10.801 -13.062 -17.313 1.00 90.69 194 LEU A C 1
ATOM 1599 O O . LEU A 1 194 ? 10.977 -13.839 -16.382 1.00 90.69 194 LEU A O 1
ATOM 1603 N N . TYR A 1 195 ? 10.260 -11.858 -17.177 1.00 93.88 195 TYR A N 1
ATOM 1604 C CA . TYR A 1 195 ? 9.745 -11.336 -15.919 1.00 93.88 195 TYR A CA 1
ATOM 1605 C C . TYR A 1 195 ? 8.230 -11.500 -15.844 1.00 93.88 195 TYR A C 1
ATOM 1607 O O . TYR A 1 195 ? 7.511 -11.203 -16.805 1.00 93.88 195 TYR A O 1
ATOM 1615 N N . TYR A 1 196 ? 7.732 -11.965 -14.704 1.00 96.38 196 TYR A N 1
ATOM 1616 C CA . TYR A 1 196 ? 6.300 -12.105 -14.475 1.00 96.38 196 TYR A CA 1
ATOM 1617 C C . TYR A 1 196 ? 5.946 -11.941 -12.999 1.00 96.38 196 TYR A C 1
ATOM 1619 O O . TYR A 1 196 ? 6.769 -12.124 -12.107 1.00 96.38 196 TYR A O 1
ATOM 1627 N N . PHE A 1 197 ? 4.691 -11.583 -12.761 1.00 97.00 197 PHE A N 1
ATOM 1628 C CA . PHE A 1 197 ? 4.067 -11.660 -11.455 1.00 97.00 197 PHE A CA 1
ATOM 1629 C C . PHE A 1 197 ? 3.363 -13.000 -11.335 1.00 97.00 197 PHE A C 1
ATOM 1631 O O . PHE A 1 197 ? 2.559 -13.375 -12.191 1.00 97.00 197 PHE A O 1
ATOM 1638 N N . GLU A 1 198 ? 3.683 -13.729 -10.284 1.00 97.50 198 GLU A N 1
ATOM 1639 C CA . GLU A 1 198 ? 3.035 -14.974 -9.930 1.00 97.50 198 GLU A CA 1
ATOM 1640 C C . GLU A 1 198 ? 2.033 -14.709 -8.812 1.00 97.50 198 GLU A C 1
ATOM 1642 O O . GLU A 1 198 ? 2.379 -14.124 -7.788 1.00 97.50 198 GLU A O 1
ATOM 1647 N N . VAL A 1 199 ? 0.784 -15.108 -9.029 1.00 97.81 199 VAL A N 1
ATOM 1648 C CA . VAL A 1 199 ? -0.292 -14.989 -8.048 1.00 97.81 199 VAL A CA 1
ATOM 1649 C C . VAL A 1 199 ? -0.578 -16.369 -7.491 1.00 97.81 199 VAL A C 1
ATOM 1651 O O . VAL A 1 199 ? -0.781 -17.312 -8.260 1.00 97.81 199 VAL A O 1
ATOM 1654 N N . SER A 1 200 ? -0.623 -16.485 -6.172 1.00 97.81 200 SER A N 1
ATOM 1655 C CA . SER A 1 200 ? -1.048 -17.694 -5.471 1.00 97.81 200 SER A CA 1
ATOM 1656 C C . SER A 1 200 ? -2.356 -17.453 -4.716 1.00 97.81 200 SER A C 1
ATOM 1658 O O . SER A 1 200 ? -2.884 -16.342 -4.685 1.00 97.81 200 SER A O 1
ATOM 1660 N N . THR A 1 201 ? -2.905 -18.516 -4.140 1.00 97.50 201 THR A N 1
ATOM 1661 C CA . THR A 1 201 ? -3.992 -18.453 -3.158 1.00 97.50 201 THR A CA 1
ATOM 1662 C C . THR A 1 201 ? -3.461 -18.814 -1.782 1.00 97.50 201 THR A C 1
ATOM 1664 O O . THR A 1 201 ? -2.650 -19.732 -1.643 1.00 97.50 201 THR A O 1
ATOM 1667 N N . LEU A 1 202 ? -3.919 -18.101 -0.760 1.00 97.00 202 LEU A N 1
ATOM 1668 C CA . LEU A 1 202 ? -3.588 -18.389 0.628 1.00 97.00 202 LEU A CA 1
ATOM 1669 C C . LEU A 1 202 ? -4.875 -18.295 1.463 1.00 97.00 202 LEU A C 1
ATOM 1671 O O . LEU A 1 202 ? -5.416 -17.197 1.616 1.00 97.00 202 LEU A O 1
ATOM 1675 N N . PRO A 1 203 ? -5.404 -19.427 1.967 1.00 97.06 203 PRO A N 1
ATOM 1676 C CA . PRO A 1 203 ? -6.630 -19.421 2.755 1.00 97.06 203 PRO A CA 1
ATOM 1677 C C . PRO A 1 203 ? -6.424 -18.703 4.090 1.00 97.06 203 PRO A C 1
ATOM 1679 O O . PRO A 1 203 ? -5.343 -18.753 4.686 1.00 97.06 203 PRO A O 1
ATOM 1682 N N . ALA A 1 204 ? -7.484 -18.066 4.583 1.00 96.00 204 ALA A N 1
ATOM 1683 C CA . ALA A 1 204 ? -7.474 -17.425 5.887 1.00 96.00 204 ALA A CA 1
ATOM 1684 C C . ALA A 1 204 ? -7.244 -18.456 7.001 1.00 96.00 204 ALA A C 1
ATOM 1686 O O . ALA A 1 204 ? -7.838 -19.536 7.031 1.00 96.00 204 ALA A O 1
ATOM 1687 N N . GLN A 1 205 ? -6.377 -18.109 7.951 1.00 97.75 205 GLN A N 1
ATOM 1688 C CA . GLN A 1 205 ? -6.135 -18.926 9.136 1.00 97.75 205 GLN A CA 1
ATOM 1689 C C . GLN A 1 205 ? -6.995 -18.396 10.278 1.00 97.75 205 GLN A C 1
ATOM 1691 O O . GLN A 1 205 ? -6.833 -17.250 10.694 1.00 97.75 205 GLN A O 1
ATOM 1696 N N . HIS A 1 206 ? -7.896 -19.221 10.806 1.00 97.94 206 HIS A N 1
ATOM 1697 C CA . HIS A 1 206 ? -8.777 -18.824 11.902 1.00 97.94 206 HIS A CA 1
ATOM 1698 C C . HIS A 1 206 ? -8.320 -19.384 13.240 1.00 97.94 206 HIS A C 1
ATOM 1700 O O . HIS A 1 206 ? -7.842 -20.512 13.334 1.00 97.94 206 HIS A O 1
ATOM 1706 N N . ARG A 1 207 ? -8.554 -18.609 14.297 1.00 98.25 207 ARG A N 1
ATOM 1707 C CA . ARG A 1 207 ? -8.405 -19.047 15.686 1.00 98.25 207 ARG A CA 1
ATOM 1708 C C . ARG A 1 207 ? -9.567 -18.501 16.506 1.00 98.25 207 ARG A C 1
ATOM 1710 O O . ARG A 1 207 ? -10.053 -17.401 16.255 1.00 98.25 207 ARG A O 1
ATOM 1717 N N . THR A 1 208 ? -10.051 -19.296 17.456 1.00 98.38 208 THR A N 1
ATOM 1718 C CA . THR A 1 208 ? -11.072 -18.851 18.413 1.00 98.38 208 THR A CA 1
ATOM 1719 C C . THR A 1 208 ? -10.388 -18.482 19.715 1.00 98.38 208 THR A C 1
ATOM 1721 O O . THR A 1 208 ? -9.626 -19.287 20.241 1.00 98.38 208 THR A O 1
ATOM 1724 N N . PHE A 1 209 ? -10.696 -17.299 20.231 1.00 98.19 209 PHE A N 1
ATOM 1725 C CA . PHE A 1 209 ? -10.175 -16.787 21.493 1.00 98.19 209 PHE A CA 1
ATOM 1726 C C . PHE A 1 209 ? -11.297 -16.681 22.524 1.00 98.19 209 PHE A C 1
ATOM 1728 O O . PHE A 1 209 ? -12.447 -16.407 22.166 1.00 98.19 209 PHE A O 1
ATOM 1735 N N . THR A 1 210 ? -10.965 -16.865 23.799 1.00 97.94 210 THR A N 1
ATOM 1736 C CA . THR A 1 210 ? -11.888 -16.613 24.912 1.00 97.94 210 THR A CA 1
ATOM 1737 C C . THR A 1 210 ? -11.597 -15.232 25.483 1.00 97.94 210 THR A C 1
ATOM 1739 O O . THR A 1 210 ? -10.538 -15.006 26.057 1.00 97.94 210 THR A O 1
ATOM 1742 N N . VAL A 1 211 ? -12.531 -14.296 25.313 1.00 95.25 211 VAL A N 1
ATOM 1743 C CA . VAL A 1 211 ? -12.406 -12.914 25.792 1.00 95.25 211 VAL A CA 1
ATOM 1744 C C . VAL A 1 211 ? -13.471 -12.682 26.857 1.00 95.25 211 VAL A C 1
ATOM 1746 O O . VAL A 1 211 ? -14.662 -12.567 26.559 1.00 95.25 211 VAL A O 1
ATOM 1749 N N . GLY A 1 212 ? -13.058 -12.654 28.124 1.00 93.00 212 GLY A N 1
ATOM 1750 C CA . GLY A 1 212 ? -13.996 -12.705 29.246 1.00 93.00 212 GLY A CA 1
ATOM 1751 C C . GLY A 1 212 ? -14.744 -14.043 29.267 1.00 93.00 212 GLY A C 1
ATOM 1752 O O . GLY A 1 212 ? -14.126 -15.091 29.408 1.00 93.00 212 GLY A O 1
ATOM 1753 N N . LYS A 1 213 ? -16.075 -14.016 29.119 1.00 95.38 213 LYS A N 1
ATOM 1754 C CA . LYS A 1 213 ? -16.921 -15.228 29.068 1.00 95.38 213 LYS A CA 1
ATOM 1755 C C . LYS A 1 213 ? -17.306 -15.652 27.648 1.00 95.38 213 LYS A C 1
ATOM 1757 O O . LYS A 1 213 ? -18.002 -16.647 27.472 1.00 95.38 213 LYS A O 1
ATOM 1762 N N . GLU A 1 214 ? -16.898 -14.892 26.638 1.00 97.31 214 GLU A N 1
ATOM 1763 C CA . GLU A 1 214 ? -17.358 -15.083 25.267 1.00 97.31 214 GLU A CA 1
ATOM 1764 C C . GLU A 1 214 ? -16.262 -15.681 24.391 1.00 97.31 214 GLU A C 1
ATOM 1766 O O . GLU A 1 214 ? -15.104 -15.263 24.436 1.00 97.31 214 GLU A O 1
ATOM 1771 N N . ARG A 1 215 ? -16.648 -16.627 23.533 1.00 97.38 215 ARG A N 1
ATOM 1772 C CA . ARG A 1 215 ? -15.778 -17.160 22.484 1.00 97.38 215 ARG A CA 1
ATOM 1773 C C . ARG A 1 215 ? -15.923 -16.304 21.235 1.00 97.38 215 ARG A C 1
ATOM 1775 O O . ARG A 1 215 ? -17.029 -16.112 20.733 1.00 97.38 215 ARG A O 1
ATOM 1782 N N . ARG A 1 216 ? -14.810 -15.784 20.730 1.00 97.19 216 ARG A N 1
ATOM 1783 C CA . ARG A 1 216 ? -14.766 -14.882 19.577 1.00 97.19 216 ARG A CA 1
ATOM 1784 C C . ARG A 1 216 ? -13.887 -15.498 18.490 1.00 97.19 216 ARG A C 1
ATOM 1786 O O . ARG A 1 216 ? -12.749 -15.879 18.760 1.00 97.19 216 ARG A O 1
ATOM 1793 N N . ARG A 1 217 ? -14.424 -15.621 17.273 1.00 97.44 217 ARG A N 1
ATOM 1794 C CA . ARG A 1 217 ? -13.652 -16.021 16.088 1.00 97.44 217 ARG A CA 1
ATOM 1795 C C . ARG A 1 217 ? -12.788 -14.845 15.639 1.00 97.44 217 ARG A C 1
ATOM 1797 O O . ARG A 1 217 ? -13.244 -13.703 15.653 1.00 97.44 217 ARG A O 1
ATOM 1804 N N . SER A 1 218 ? -11.571 -15.165 15.223 1.00 98.19 218 SER A N 1
ATOM 1805 C CA . SER A 1 218 ? -10.621 -14.224 14.645 1.00 98.19 218 SER A CA 1
ATOM 1806 C C . SER A 1 218 ? -9.906 -14.863 13.460 1.00 98.19 218 SER A C 1
ATOM 1808 O O . SER A 1 218 ? -9.834 -16.093 13.358 1.00 98.19 218 SER A O 1
ATOM 1810 N N . PHE A 1 219 ? -9.340 -14.040 12.584 1.00 98.00 219 PHE A N 1
ATOM 1811 C CA . PHE A 1 219 ? -8.494 -14.471 11.472 1.00 98.00 219 PHE A CA 1
ATOM 1812 C C . PHE A 1 219 ? -7.083 -13.892 11.597 1.00 98.00 219 PHE A C 1
ATOM 1814 O O . PHE A 1 219 ? -6.868 -12.848 12.211 1.00 98.00 219 PHE A O 1
ATOM 1821 N N . ARG A 1 220 ? -6.096 -14.611 11.070 1.00 97.88 220 ARG A N 1
ATOM 1822 C CA . ARG A 1 220 ? -4.684 -14.226 11.067 1.00 97.88 220 ARG A CA 1
ATOM 1823 C C . ARG A 1 220 ? -4.502 -12.994 10.189 1.00 97.88 220 ARG A C 1
ATOM 1825 O O . ARG A 1 220 ? -4.930 -12.996 9.037 1.00 97.88 220 ARG A O 1
ATOM 1832 N N . LEU A 1 221 ? -3.854 -11.960 10.721 1.00 97.25 221 LEU A N 1
ATOM 1833 C CA . LEU A 1 221 ? -3.509 -10.797 9.913 1.00 97.25 221 LEU A CA 1
ATOM 1834 C C . LEU A 1 221 ? -2.395 -11.180 8.939 1.00 97.25 221 LEU A C 1
ATOM 1836 O O . LEU A 1 221 ? -1.388 -11.757 9.346 1.00 97.25 221 LEU A O 1
ATOM 1840 N N . PHE A 1 222 ? -2.560 -10.817 7.675 1.00 95.00 222 PHE A N 1
ATOM 1841 C CA . PHE A 1 222 ? -1.511 -10.871 6.667 1.00 95.00 222 PHE A CA 1
ATOM 1842 C C . PHE A 1 222 ? -1.349 -9.484 6.069 1.00 95.00 222 PHE A C 1
ATOM 1844 O O . PHE A 1 222 ? -2.319 -8.743 5.923 1.00 95.00 222 PHE A O 1
ATOM 1851 N N . PHE A 1 223 ? -0.124 -9.136 5.709 1.00 92.31 223 PHE A N 1
ATOM 1852 C CA . PHE A 1 223 ? 0.161 -7.887 5.024 1.00 92.31 223 PHE A CA 1
ATOM 1853 C C . PHE A 1 223 ? 1.175 -8.137 3.920 1.00 92.31 223 PHE A C 1
ATOM 1855 O O . PHE A 1 223 ? 2.024 -9.026 4.015 1.00 92.31 223 PHE A O 1
ATOM 1862 N N . GLN A 1 224 ? 1.082 -7.358 2.849 1.00 86.31 224 GLN A N 1
ATOM 1863 C CA . GLN A 1 224 ? 2.075 -7.417 1.792 1.00 86.31 224 GLN A CA 1
ATOM 1864 C C . GLN A 1 224 ? 3.132 -6.342 2.026 1.00 86.31 224 GLN A C 1
ATOM 1866 O O . GLN A 1 224 ? 2.852 -5.145 1.972 1.00 86.31 224 GLN A O 1
ATOM 1871 N N . SER A 1 225 ? 4.364 -6.774 2.270 1.00 85.50 225 SER A N 1
ATOM 1872 C CA . SER A 1 225 ? 5.489 -5.862 2.428 1.00 85.50 225 SER A CA 1
ATOM 1873 C C . SER A 1 225 ? 6.046 -5.501 1.061 1.00 85.50 225 SER A C 1
ATOM 1875 O O . SER A 1 225 ? 6.488 -6.386 0.335 1.00 85.50 225 SER A O 1
ATOM 1877 N N . VAL A 1 226 ? 6.072 -4.200 0.748 1.00 79.69 226 VAL A N 1
ATOM 1878 C CA . VAL A 1 226 ? 6.684 -3.627 -0.469 1.00 79.69 226 VAL A CA 1
ATOM 1879 C C . VAL A 1 226 ? 8.220 -3.702 -0.434 1.00 79.69 226 VAL A C 1
ATOM 1881 O O . VAL A 1 226 ? 8.873 -3.424 -1.425 1.00 79.69 226 VAL A O 1
ATOM 1884 N N . TYR A 1 227 ? 8.846 -4.069 0.682 1.00 80.69 227 TYR A N 1
ATOM 1885 C CA . TYR A 1 227 ? 10.309 -4.188 0.731 1.00 80.69 227 TYR A CA 1
ATOM 1886 C C . TYR A 1 227 ? 10.770 -5.630 0.557 1.00 80.69 227 TYR A C 1
ATOM 1888 O O . TYR A 1 227 ? 11.697 -5.894 -0.199 1.00 80.69 227 TYR A O 1
ATOM 1896 N N . SER A 1 228 ? 10.095 -6.574 1.213 1.00 81.94 228 SER A N 1
ATOM 1897 C CA . SER A 1 228 ? 10.495 -7.986 1.204 1.00 81.94 228 SER A CA 1
ATOM 1898 C C . SER A 1 228 ? 9.911 -8.791 0.045 1.00 81.94 228 SER A C 1
ATOM 1900 O O . SER A 1 228 ? 10.129 -9.993 -0.033 1.00 81.94 228 SER A O 1
ATOM 1902 N N . MET A 1 229 ? 9.172 -8.160 -0.867 1.00 83.75 229 MET A N 1
ATOM 1903 C CA . MET A 1 229 ? 8.643 -8.841 -2.052 1.00 83.75 229 MET A CA 1
ATOM 1904 C C . MET A 1 229 ? 7.694 -10.010 -1.792 1.00 83.75 229 MET A C 1
ATOM 1906 O O . MET A 1 229 ? 7.486 -10.847 -2.664 1.00 83.75 229 MET A O 1
ATOM 1910 N N . GLN A 1 230 ? 7.053 -10.023 -0.621 1.00 88.81 230 GLN A N 1
ATOM 1911 C CA . GLN A 1 230 ? 6.258 -11.153 -0.151 1.00 88.81 230 GLN A CA 1
ATOM 1912 C C . GLN A 1 230 ? 5.059 -10.720 0.698 1.00 88.81 230 GLN A C 1
ATOM 1914 O O . GLN A 1 230 ? 5.027 -9.625 1.269 1.00 88.81 230 GLN A O 1
ATOM 1919 N N . VAL A 1 231 ? 4.073 -11.611 0.787 1.00 90.88 231 VAL A N 1
ATOM 1920 C CA . VAL A 1 231 ? 3.052 -11.553 1.835 1.00 90.88 231 VAL A CA 1
ATOM 1921 C C . VAL A 1 231 ? 3.644 -12.165 3.092 1.00 90.88 231 VAL A C 1
ATOM 1923 O O . VAL A 1 231 ? 4.170 -13.275 3.056 1.00 90.88 231 VAL A O 1
ATOM 1926 N N . SER A 1 232 ? 3.548 -11.442 4.199 1.00 93.06 232 SER A N 1
ATOM 1927 C CA . SER A 1 232 ? 4.029 -11.889 5.498 1.00 93.06 232 SER A CA 1
ATOM 1928 C C . SER A 1 232 ? 2.866 -11.982 6.484 1.00 93.06 232 SER A C 1
ATOM 1930 O O . SER A 1 232 ? 1.944 -11.158 6.439 1.00 93.06 232 SER A O 1
ATOM 1932 N N . PRO A 1 233 ? 2.875 -12.986 7.376 1.00 96.12 233 PRO A N 1
ATOM 1933 C CA . PRO A 1 233 ? 1.958 -12.991 8.501 1.00 96.12 233 PRO A CA 1
ATOM 1934 C C . PRO A 1 233 ? 2.280 -11.811 9.430 1.00 96.12 233 PRO A C 1
ATOM 1936 O O . PRO A 1 233 ? 3.437 -11.437 9.607 1.00 96.12 233 PRO A O 1
ATOM 1939 N N . GLY A 1 234 ? 1.249 -11.206 10.016 1.00 96.75 234 GLY A N 1
ATOM 1940 C CA . GLY A 1 234 ? 1.392 -10.126 10.986 1.00 96.75 234 GLY A CA 1
ATOM 1941 C C . GLY A 1 234 ? 1.972 -10.645 12.296 1.00 96.75 234 GLY A C 1
ATOM 1942 O O . GLY A 1 234 ? 1.385 -11.514 12.943 1.00 96.75 234 GLY A O 1
ATOM 1943 N N . GLU A 1 235 ? 3.117 -10.122 12.705 1.00 97.50 235 GLU A N 1
ATOM 1944 C CA . GLU A 1 235 ? 3.806 -10.525 13.931 1.00 97.50 235 GLU A CA 1
ATOM 1945 C C . GLU A 1 235 ? 4.261 -9.292 14.699 1.00 97.50 235 GLU A C 1
ATOM 1947 O O . GLU A 1 235 ? 4.704 -8.310 14.098 1.00 97.50 235 GLU A O 1
ATOM 1952 N N . LEU A 1 236 ? 4.157 -9.346 16.023 1.00 97.81 236 LEU A N 1
ATOM 1953 C CA . LEU A 1 236 ? 4.566 -8.270 16.922 1.00 97.81 236 LEU A CA 1
ATOM 1954 C C . LEU A 1 236 ? 5.590 -8.822 17.915 1.00 97.81 236 LEU A C 1
ATOM 1956 O O . LEU A 1 236 ? 5.341 -9.863 18.524 1.00 97.81 236 LEU A O 1
ATOM 1960 N N . SER A 1 237 ? 6.741 -8.161 18.053 1.00 97.75 237 SER A N 1
ATOM 1961 C CA . SER A 1 237 ? 7.737 -8.559 19.055 1.00 97.75 237 SER A CA 1
ATOM 1962 C C . SER A 1 237 ? 7.213 -8.242 20.456 1.00 97.75 237 SER A C 1
ATOM 1964 O O . SER A 1 237 ? 6.587 -7.202 20.659 1.00 97.75 237 SER A O 1
ATOM 1966 N N . SER A 1 238 ? 7.488 -9.096 21.446 1.00 97.88 238 SER A N 1
ATOM 1967 C CA . SER A 1 238 ? 7.197 -8.796 22.859 1.00 97.88 238 SER A CA 1
ATOM 1968 C C . SER A 1 238 ? 7.851 -7.490 23.327 1.00 97.88 238 SER A C 1
ATOM 1970 O O . SER A 1 238 ? 7.270 -6.783 24.148 1.00 97.88 238 SER A O 1
ATOM 1972 N N . ARG A 1 239 ? 8.990 -7.102 22.734 1.00 97.50 239 ARG A N 1
ATOM 1973 C CA . ARG A 1 239 ? 9.657 -5.811 22.989 1.00 97.50 239 ARG A CA 1
ATOM 1974 C C . ARG A 1 239 ? 8.872 -4.604 22.483 1.00 97.50 239 ARG A C 1
ATOM 1976 O O . ARG A 1 239 ? 9.029 -3.503 23.000 1.00 97.50 239 ARG A O 1
ATOM 1983 N N . GLU A 1 240 ? 8.017 -4.806 21.488 1.00 97.06 240 GLU A N 1
ATOM 1984 C CA . GLU A 1 240 ? 7.123 -3.781 20.953 1.00 97.06 240 GLU A CA 1
ATOM 1985 C C . GLU A 1 240 ? 5.813 -3.712 21.749 1.00 97.06 240 GLU A C 1
ATOM 1987 O O . GLU A 1 240 ? 4.941 -2.933 21.391 1.00 97.06 240 GLU A O 1
ATOM 1992 N N . ILE A 1 241 ? 5.610 -4.516 22.798 1.00 98.00 241 ILE A N 1
ATOM 1993 C CA . ILE A 1 241 ? 4.348 -4.545 23.550 1.00 98.00 241 ILE A CA 1
ATOM 1994 C C . ILE A 1 241 ? 4.524 -3.853 24.905 1.00 98.00 241 ILE A C 1
ATOM 1996 O O . ILE A 1 241 ? 5.336 -4.296 25.720 1.00 98.00 241 ILE A O 1
ATOM 2000 N N . PRO A 1 242 ? 3.740 -2.795 25.190 1.00 97.81 242 PRO A N 1
ATOM 2001 C CA . PRO A 1 242 ? 3.770 -2.135 26.487 1.00 97.81 242 PRO A CA 1
ATOM 2002 C C . PRO A 1 242 ? 3.511 -3.102 27.651 1.00 97.81 242 PRO A C 1
ATOM 2004 O O . PRO A 1 242 ? 2.484 -3.776 27.687 1.00 97.81 242 PRO A O 1
ATOM 2007 N N . GLY A 1 243 ? 4.435 -3.139 28.613 1.00 96.81 243 GLY A N 1
ATOM 2008 C CA . GLY A 1 243 ? 4.395 -4.017 29.785 1.00 96.81 243 GLY A CA 1
ATOM 2009 C C . GLY A 1 243 ? 5.058 -5.385 29.585 1.00 96.81 243 GLY A C 1
ATOM 2010 O O . GLY A 1 243 ? 5.046 -6.195 30.508 1.00 96.81 243 GLY A O 1
ATOM 2011 N N . MET A 1 244 ? 5.625 -5.663 28.406 1.00 97.50 244 MET A N 1
ATOM 2012 C CA . MET A 1 244 ? 6.314 -6.925 28.098 1.00 97.50 244 MET A CA 1
ATOM 2013 C C . MET A 1 244 ? 7.771 -6.731 27.655 1.00 97.50 244 MET A C 1
ATOM 2015 O O . MET A 1 244 ? 8.420 -7.708 27.288 1.00 97.50 244 MET A O 1
ATOM 2019 N N . GLN A 1 245 ? 8.301 -5.505 27.705 1.00 96.94 245 GLN A N 1
ATOM 2020 C CA . GLN A 1 245 ? 9.625 -5.183 27.161 1.00 96.94 245 GLN A CA 1
ATOM 2021 C C . GLN A 1 245 ? 10.786 -5.885 27.878 1.00 96.94 245 GLN A C 1
ATOM 2023 O O . GLN A 1 245 ? 11.798 -6.166 27.240 1.00 96.94 245 GLN A O 1
ATOM 2028 N N . ASP A 1 246 ? 10.614 -6.213 29.160 1.00 96.94 246 ASP A N 1
ATOM 2029 C CA . ASP A 1 246 ? 11.631 -6.886 29.979 1.00 96.94 246 ASP A CA 1
ATOM 2030 C C . ASP A 1 246 ? 11.612 -8.421 29.838 1.00 96.94 246 ASP A C 1
ATOM 2032 O O . ASP A 1 246 ? 12.440 -9.116 30.426 1.00 96.94 246 ASP A O 1
ATOM 2036 N N . GLN A 1 247 ? 10.655 -8.979 29.088 1.00 95.44 247 GLN A N 1
ATOM 2037 C CA . GLN A 1 247 ? 10.559 -10.422 28.851 1.00 95.44 247 GLN A CA 1
ATOM 2038 C C . GLN A 1 247 ? 11.509 -10.866 27.730 1.00 95.44 247 GLN A C 1
ATOM 2040 O O . GLN A 1 247 ? 11.972 -10.059 26.921 1.00 95.44 247 GLN A O 1
ATOM 2045 N N . GLU A 1 248 ? 11.765 -12.175 27.639 1.00 97.19 248 GLU A N 1
ATOM 2046 C CA . GLU A 1 248 ? 12.487 -12.744 26.500 1.00 97.19 248 GLU A CA 1
ATOM 2047 C C . GLU A 1 248 ? 11.794 -12.367 25.179 1.00 97.19 248 GLU A C 1
ATOM 2049 O O . GLU A 1 248 ? 10.559 -12.382 25.059 1.00 97.19 248 GLU A O 1
ATOM 2054 N N . GLU A 1 249 ? 12.597 -11.977 24.186 1.00 97.94 249 GLU A N 1
ATOM 2055 C CA . GLU A 1 249 ? 12.068 -11.552 22.898 1.00 97.94 249 GLU A CA 1
ATOM 2056 C C . GLU A 1 249 ? 11.439 -12.733 22.160 1.00 97.94 249 GLU A C 1
ATOM 2058 O O . GLU A 1 249 ? 12.087 -13.739 21.881 1.00 97.94 249 GLU A O 1
ATOM 2063 N N . ARG A 1 250 ? 10.167 -12.579 21.796 1.00 97.50 250 ARG A N 1
ATOM 2064 C CA . ARG A 1 250 ? 9.435 -13.546 20.980 1.00 97.50 250 ARG A CA 1
ATOM 2065 C C . ARG A 1 250 ? 8.489 -12.839 20.028 1.00 97.50 250 ARG A C 1
ATOM 2067 O O . ARG A 1 250 ? 7.928 -11.792 20.353 1.00 97.50 250 ARG A O 1
ATOM 2074 N N . LEU A 1 251 ? 8.291 -13.440 18.860 1.00 98.19 251 LEU A N 1
ATOM 2075 C CA . LEU A 1 251 ? 7.354 -12.958 17.853 1.00 98.19 251 LEU A CA 1
ATOM 2076 C C . LEU A 1 251 ? 5.977 -13.560 18.114 1.00 98.19 251 LEU A C 1
ATOM 2078 O O . LEU A 1 251 ? 5.789 -14.773 18.043 1.00 98.19 251 LEU A O 1
ATOM 2082 N N . LEU A 1 252 ? 5.012 -12.701 18.428 1.00 98.50 252 LEU A N 1
ATOM 2083 C CA . LEU A 1 252 ? 3.644 -13.110 18.700 1.00 98.50 252 LEU A CA 1
ATOM 2084 C C . LEU A 1 252 ? 2.788 -12.986 17.437 1.00 98.50 252 LEU A C 1
ATOM 2086 O O . LEU A 1 252 ? 2.763 -11.921 16.805 1.00 98.50 252 LEU A O 1
ATOM 2090 N N . PRO A 1 253 ? 2.030 -14.031 17.070 1.00 98.50 253 PRO A N 1
ATOM 2091 C CA . PRO A 1 253 ? 1.120 -13.957 15.951 1.00 98.50 253 PRO A CA 1
ATOM 2092 C C . PRO A 1 253 ? -0.048 -12.996 16.237 1.00 98.50 253 PRO A C 1
ATOM 2094 O O . PRO A 1 253 ? -0.789 -13.164 17.201 1.00 98.50 253 PRO A O 1
ATOM 2097 N N . VAL A 1 254 ? -0.253 -12.008 15.365 1.00 98.62 254 VAL A N 1
ATOM 2098 C CA . VAL A 1 254 ? -1.422 -11.126 15.324 1.00 98.62 254 VAL A CA 1
ATOM 2099 C C . VAL A 1 254 ? -2.651 -11.773 14.664 1.00 98.62 254 VAL A C 1
ATOM 2101 O O . VAL A 1 254 ? -2.594 -12.289 13.539 1.00 98.62 254 VAL A O 1
ATOM 2104 N N . PHE A 1 255 ? -3.783 -11.690 15.359 1.00 98.62 255 PHE A N 1
ATOM 2105 C CA . PHE A 1 255 ? -5.119 -12.082 14.918 1.00 98.62 255 PHE A CA 1
ATOM 2106 C C . PHE A 1 255 ? -6.103 -10.917 15.051 1.00 98.62 255 PHE A C 1
ATOM 2108 O O . PHE A 1 255 ? -5.987 -10.083 15.945 1.00 98.62 255 PHE A O 1
ATOM 2115 N N . VAL A 1 256 ? -7.111 -10.895 14.185 1.00 98.50 256 VAL A N 1
ATOM 2116 C CA . VAL A 1 256 ? -8.094 -9.819 14.053 1.00 98.50 256 VAL A CA 1
ATOM 2117 C C . VAL A 1 256 ? -9.492 -10.367 14.273 1.00 98.50 256 VAL A C 1
ATOM 2119 O O . VAL A 1 256 ? -9.883 -11.344 13.638 1.00 98.50 256 VAL A O 1
ATOM 2122 N N . GLN A 1 257 ? -10.260 -9.729 15.155 1.00 98.00 257 GLN A N 1
ATOM 2123 C CA . GLN A 1 257 ? -11.698 -9.969 15.257 1.00 98.00 257 GLN A CA 1
ATOM 2124 C C . GLN A 1 257 ? -12.454 -9.242 14.140 1.00 98.00 257 GLN A C 1
ATOM 2126 O O . GLN A 1 257 ? -12.168 -8.077 13.860 1.00 98.00 257 GLN A O 1
ATOM 2131 N N . ASP A 1 258 ? -13.514 -9.855 13.609 1.00 95.62 258 ASP A N 1
ATOM 2132 C CA . ASP A 1 258 ? -14.391 -9.247 12.587 1.00 95.62 258 ASP A CA 1
ATOM 2133 C C . ASP A 1 258 ? -14.902 -7.854 12.987 1.00 95.62 258 ASP A C 1
ATOM 2135 O O . ASP A 1 258 ? -15.081 -6.961 12.154 1.00 95.62 258 ASP A O 1
ATOM 2139 N N . HIS A 1 259 ? -15.083 -7.641 14.294 1.00 96.50 259 HIS A N 1
ATOM 2140 C CA . HIS A 1 259 ? -15.519 -6.364 14.840 1.00 96.50 259 HIS A CA 1
ATOM 2141 C C . HIS A 1 259 ? -14.552 -5.212 14.532 1.00 96.50 259 HIS A C 1
ATOM 2143 O O . HIS A 1 259 ? -15.007 -4.088 14.324 1.00 96.50 259 HIS A O 1
ATOM 2149 N N . VAL A 1 260 ? -13.240 -5.464 14.457 1.00 97.81 260 VAL A N 1
ATOM 2150 C CA . VAL A 1 260 ? -12.239 -4.448 14.088 1.00 97.81 260 VAL A CA 1
ATOM 2151 C C . VAL A 1 260 ? -12.547 -3.903 12.698 1.00 97.81 260 VAL A C 1
ATOM 2153 O O . VAL A 1 260 ? -12.725 -2.695 12.536 1.00 97.81 260 VAL A O 1
ATOM 2156 N N . ARG A 1 261 ? -12.696 -4.801 11.716 1.00 95.94 261 ARG A N 1
ATOM 2157 C CA . ARG A 1 261 ? -12.988 -4.458 10.320 1.00 95.94 261 ARG A CA 1
ATOM 2158 C C . ARG A 1 261 ? -14.301 -3.692 10.200 1.00 95.94 261 ARG A C 1
ATOM 2160 O O . ARG A 1 261 ? -14.348 -2.647 9.558 1.00 95.94 261 ARG A O 1
ATOM 2167 N N . GLN A 1 262 ? -15.351 -4.160 10.876 1.00 96.69 262 GLN A N 1
ATOM 2168 C CA . GLN A 1 262 ? -16.642 -3.472 10.892 1.00 96.69 262 GLN A CA 1
ATOM 2169 C C . GLN A 1 262 ? -16.517 -2.041 11.438 1.00 96.69 262 GLN A C 1
ATOM 2171 O O . GLN A 1 262 ? -17.010 -1.096 10.823 1.00 96.69 262 GLN A O 1
ATOM 2176 N N . ARG A 1 263 ? -15.820 -1.860 12.566 1.00 97.94 263 ARG A N 1
ATOM 2177 C CA . ARG A 1 263 ? -15.614 -0.533 13.160 1.00 97.94 263 ARG A CA 1
ATOM 2178 C C . ARG A 1 263 ? -14.788 0.385 12.275 1.00 97.94 263 ARG A C 1
ATOM 2180 O O . ARG A 1 263 ? -15.095 1.573 12.209 1.00 97.94 263 ARG A O 1
ATOM 2187 N N . MET A 1 264 ? -13.780 -0.141 11.587 1.00 98.00 264 MET A N 1
ATOM 2188 C CA . MET A 1 264 ? -13.024 0.630 10.605 1.00 98.00 264 MET A CA 1
ATOM 2189 C C . MET A 1 264 ? -13.912 1.076 9.441 1.00 98.00 264 MET A C 1
ATOM 2191 O O . MET A 1 264 ? -13.888 2.252 9.106 1.00 98.00 264 MET A O 1
ATOM 2195 N N . ILE A 1 265 ? -14.751 0.199 8.880 1.00 96.75 265 ILE A N 1
ATOM 2196 C CA . ILE A 1 265 ? -15.689 0.562 7.800 1.00 96.75 265 ILE A CA 1
ATOM 2197 C C . ILE A 1 265 ? -16.644 1.679 8.248 1.00 96.75 265 ILE A C 1
ATOM 2199 O O . ILE A 1 265 ? -16.825 2.667 7.540 1.00 96.75 265 ILE A O 1
ATOM 2203 N N . GLU A 1 266 ? -17.233 1.552 9.440 1.00 97.00 266 GLU A N 1
ATOM 2204 C CA . GLU A 1 266 ? -18.164 2.548 9.989 1.00 97.00 266 GLU A CA 1
ATOM 2205 C C . GLU A 1 266 ? -17.504 3.923 10.191 1.00 97.00 266 GLU A C 1
ATOM 2207 O O . GLU A 1 266 ? -18.130 4.959 9.957 1.00 97.00 266 GLU A O 1
ATOM 2212 N N . ARG A 1 267 ? -16.246 3.938 10.647 1.00 97.75 267 ARG A N 1
ATOM 2213 C CA . ARG A 1 267 ? -15.558 5.154 11.116 1.00 97.75 267 ARG A CA 1
ATOM 2214 C C . ARG A 1 267 ? -14.664 5.792 10.068 1.00 97.75 267 ARG A C 1
ATOM 2216 O O . ARG A 1 267 ? -14.468 7.000 10.111 1.00 97.75 267 ARG A O 1
ATOM 2223 N N . LEU A 1 268 ? -14.155 5.012 9.122 1.00 97.38 268 LEU A N 1
ATOM 2224 C CA . LEU A 1 268 ? -13.297 5.469 8.028 1.00 97.38 268 LEU A CA 1
ATOM 2225 C C . LEU A 1 268 ? -14.059 5.603 6.702 1.00 97.38 268 LEU A C 1
ATOM 2227 O O . LEU A 1 268 ? -13.448 5.801 5.653 1.00 97.38 268 LEU A O 1
ATOM 2231 N N . ALA A 1 269 ? -15.395 5.548 6.724 1.00 94.69 269 ALA A N 1
ATOM 2232 C CA . ALA A 1 269 ? -16.205 5.958 5.583 1.00 94.69 269 ALA A CA 1
ATOM 2233 C C . ALA A 1 269 ? -15.733 7.343 5.074 1.00 94.69 269 ALA A C 1
ATOM 2235 O O . ALA A 1 269 ? -15.486 8.239 5.888 1.00 94.69 269 ALA A O 1
ATOM 2236 N N . PRO A 1 270 ? -15.587 7.555 3.752 1.00 92.56 270 PRO A N 1
ATOM 2237 C CA . PRO A 1 270 ? -16.120 6.765 2.643 1.00 92.56 270 PRO A CA 1
ATOM 2238 C C . PRO A 1 270 ? -15.100 5.791 2.020 1.00 92.56 270 PRO A C 1
ATOM 2240 O O . PRO A 1 270 ? -15.106 5.593 0.802 1.00 92.56 270 PRO A O 1
ATOM 2243 N N . PHE A 1 271 ? -14.166 5.247 2.798 1.00 91.94 271 PHE A N 1
ATOM 2244 C CA . PHE A 1 271 ? -13.260 4.223 2.283 1.00 91.94 271 PHE A CA 1
ATOM 2245 C C . PHE A 1 271 ? -14.007 2.930 1.978 1.00 91.94 271 PHE A C 1
ATOM 2247 O O . PHE A 1 271 ? -14.948 2.549 2.676 1.00 91.94 271 PHE A O 1
ATOM 2254 N N . ASP A 1 272 ? -13.611 2.296 0.879 1.00 89.69 272 ASP A N 1
ATOM 2255 C CA . ASP A 1 272 ? -14.183 1.016 0.481 1.00 89.69 272 ASP A CA 1
ATOM 2256 C C . ASP A 1 272 ? -13.725 -0.067 1.478 1.00 89.69 272 ASP A C 1
ATOM 2258 O O . ASP A 1 272 ? -12.578 -0.002 1.929 1.00 89.69 272 ASP A O 1
ATOM 2262 N N . PRO A 1 273 ? -14.559 -1.065 1.838 1.00 89.31 273 PRO A N 1
ATOM 2263 C CA . PRO A 1 273 ? -14.160 -2.153 2.738 1.00 89.31 273 PRO A CA 1
ATOM 2264 C C . PRO A 1 273 ? -12.844 -2.830 2.363 1.00 89.31 273 PRO A C 1
ATOM 2266 O O . PRO A 1 273 ? -12.137 -3.344 3.220 1.00 89.31 273 PRO A O 1
ATOM 2269 N N . ILE A 1 274 ? -12.502 -2.808 1.085 1.00 82.81 274 ILE A N 1
ATOM 2270 C CA . ILE A 1 274 ? -11.272 -3.391 0.593 1.00 82.81 274 ILE A CA 1
ATOM 2271 C C . ILE A 1 274 ? -10.046 -2.496 0.914 1.00 82.81 274 ILE A C 1
ATOM 2273 O O . ILE A 1 274 ? -8.965 -2.991 1.224 1.00 82.81 274 ILE A O 1
ATOM 2277 N N . GLU A 1 275 ? -10.205 -1.165 0.923 1.00 88.25 275 GLU A N 1
ATOM 2278 C CA . GLU A 1 275 ? -9.168 -0.226 1.395 1.00 88.25 275 GLU A CA 1
ATOM 2279 C C . GLU A 1 275 ? -8.893 -0.411 2.899 1.00 88.25 275 GLU A C 1
ATOM 2281 O O . GLU A 1 275 ? -7.759 -0.248 3.346 1.00 88.25 275 GLU A O 1
ATOM 2286 N N . ILE A 1 276 ? -9.918 -0.788 3.671 1.00 93.25 276 ILE A N 1
ATOM 2287 C CA . ILE A 1 276 ? -9.820 -1.052 5.113 1.00 93.25 276 ILE A CA 1
ATOM 2288 C C . ILE A 1 276 ? -8.896 -2.232 5.411 1.00 93.25 276 ILE A C 1
ATOM 2290 O O . ILE A 1 276 ? -8.063 -2.137 6.310 1.00 93.25 276 ILE A O 1
ATOM 2294 N N . ASP A 1 277 ? -9.013 -3.313 4.644 1.00 91.12 277 ASP A N 1
ATOM 2295 C CA . ASP A 1 277 ? -8.189 -4.509 4.823 1.00 91.12 277 ASP A CA 1
ATOM 2296 C C . ASP A 1 277 ? -6.702 -4.200 4.568 1.00 91.12 277 ASP A C 1
ATOM 2298 O O . ASP A 1 277 ? -5.830 -4.624 5.327 1.00 91.12 277 ASP A O 1
ATOM 2302 N N . HIS A 1 278 ? -6.414 -3.366 3.563 1.00 88.94 278 HIS A N 1
ATOM 2303 C CA . HIS A 1 278 ? -5.059 -2.883 3.295 1.00 88.94 278 HIS A CA 1
ATOM 2304 C C . HIS A 1 278 ? -4.505 -2.019 4.440 1.00 88.94 278 HIS A C 1
ATOM 2306 O O . HIS A 1 278 ? -3.404 -2.281 4.923 1.00 88.94 278 HIS A O 1
ATOM 2312 N N . LEU A 1 279 ? -5.287 -1.045 4.924 1.00 92.50 279 LEU A N 1
ATOM 2313 C CA . LEU A 1 279 ? -4.900 -0.188 6.054 1.00 92.50 279 LEU A CA 1
ATOM 2314 C C . LEU A 1 279 ? -4.655 -0.990 7.335 1.00 92.50 279 LEU A C 1
ATOM 2316 O O . LEU A 1 279 ? -3.781 -0.649 8.129 1.00 92.50 279 LEU A O 1
ATOM 2320 N N . LEU A 1 280 ? -5.421 -2.060 7.548 1.00 94.38 280 LEU A N 1
ATOM 2321 C CA . LEU A 1 280 ? -5.212 -2.935 8.690 1.00 94.38 280 LEU A CA 1
ATOM 2322 C C . LEU A 1 280 ? -3.873 -3.676 8.583 1.00 94.38 280 LEU A C 1
ATOM 2324 O O . LEU A 1 280 ? -3.149 -3.756 9.572 1.00 94.38 280 LEU A O 1
ATOM 2328 N N . GLY A 1 281 ? -3.507 -4.156 7.392 1.00 92.81 281 GLY A N 1
ATOM 2329 C CA . GLY A 1 281 ? -2.185 -4.734 7.138 1.00 92.81 281 GLY A CA 1
ATOM 2330 C C . GLY A 1 281 ? -1.038 -3.749 7.400 1.00 92.81 281 GLY A C 1
ATOM 2331 O O . GLY A 1 281 ? -0.023 -4.131 7.985 1.00 92.81 281 GLY A O 1
ATOM 2332 N N . ASP A 1 282 ? -1.215 -2.470 7.058 1.00 90.56 282 ASP A N 1
ATOM 2333 C CA . ASP A 1 282 ? -0.202 -1.424 7.267 1.00 90.56 282 ASP A CA 1
ATOM 2334 C C . ASP A 1 282 ? 0.134 -1.170 8.748 1.00 90.56 282 ASP A C 1
ATOM 2336 O O . ASP A 1 282 ? 1.241 -0.713 9.051 1.00 90.56 282 ASP A O 1
ATOM 2340 N N . THR A 1 283 ? -0.737 -1.555 9.691 1.00 94.69 283 THR A N 1
ATOM 2341 C CA . THR A 1 283 ? -0.416 -1.507 11.134 1.00 94.69 283 THR A CA 1
ATOM 2342 C C . THR A 1 283 ? 0.797 -2.367 11.501 1.00 94.69 283 THR A C 1
ATOM 2344 O O . THR A 1 283 ? 1.499 -2.072 12.465 1.00 94.69 283 THR A O 1
ATOM 2347 N N . MET A 1 284 ? 1.082 -3.412 10.716 1.00 94.62 284 MET A N 1
ATOM 2348 C CA . MET A 1 284 ? 2.255 -4.276 10.896 1.00 94.62 284 MET A CA 1
ATOM 2349 C C . M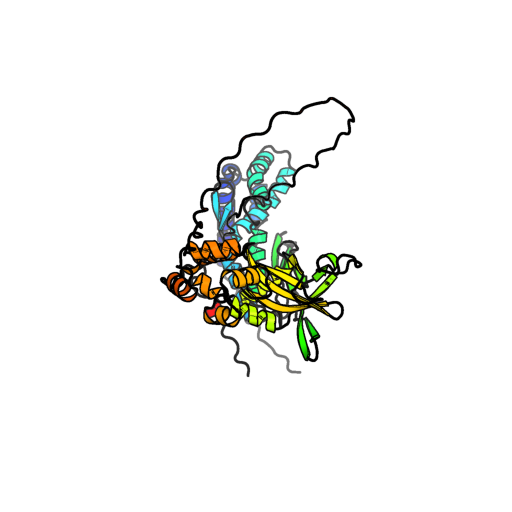ET A 1 284 ? 3.512 -3.723 10.233 1.00 94.62 284 MET A C 1
ATOM 2351 O O . MET A 1 284 ? 4.617 -4.154 10.561 1.00 94.62 284 MET A O 1
ATOM 2355 N N . ARG A 1 285 ? 3.362 -2.775 9.305 1.00 87.19 285 ARG A N 1
ATOM 2356 C CA . ARG A 1 285 ? 4.484 -2.121 8.632 1.00 87.19 285 ARG A CA 1
ATOM 2357 C C . ARG A 1 285 ? 5.075 -1.005 9.486 1.00 87.19 285 ARG A C 1
ATOM 2359 O O . ARG A 1 285 ? 6.292 -0.857 9.525 1.00 87.19 285 ARG A O 1
ATOM 2366 N N . PHE A 1 286 ? 4.224 -0.242 10.168 1.00 84.50 286 PHE A N 1
ATOM 2367 C CA . PHE A 1 286 ? 4.618 0.882 11.019 1.00 84.50 286 PHE A CA 1
ATOM 2368 C C . PHE A 1 286 ? 4.160 0.632 12.452 1.00 84.50 286 PHE A C 1
ATOM 2370 O O . PHE A 1 286 ? 3.245 1.273 12.967 1.00 84.50 286 PHE A O 1
ATOM 2377 N N . LYS A 1 287 ? 4.794 -0.357 13.085 1.00 89.62 287 LYS A N 1
ATOM 2378 C CA . LYS A 1 287 ? 4.433 -0.834 14.417 1.00 89.62 287 LYS A CA 1
ATOM 2379 C C . LYS A 1 287 ? 4.735 0.246 15.451 1.00 89.62 287 LYS A C 1
ATOM 2381 O O . LYS A 1 287 ? 5.872 0.434 15.871 1.00 89.62 287 LYS A O 1
ATOM 2386 N N . ARG A 1 288 ? 3.707 0.987 15.843 1.00 96.12 288 ARG A N 1
ATOM 2387 C CA . ARG A 1 288 ? 3.772 1.941 16.949 1.00 96.12 288 ARG A CA 1
ATOM 2388 C C . ARG A 1 288 ? 2.727 1.555 17.966 1.00 96.12 288 ARG A C 1
ATOM 2390 O O . ARG A 1 288 ? 1.533 1.577 17.666 1.00 96.12 288 ARG A O 1
ATOM 2397 N N . THR A 1 289 ? 3.193 1.189 19.147 1.00 98.06 289 THR A N 1
ATOM 2398 C CA . THR A 1 289 ? 2.351 0.744 20.247 1.00 98.06 289 THR A CA 1
ATOM 2399 C C . THR A 1 289 ? 2.443 1.718 21.408 1.00 98.06 289 THR A C 1
ATOM 2401 O O . THR A 1 289 ? 3.490 2.306 21.671 1.00 98.06 289 THR A O 1
ATOM 2404 N N . ILE A 1 290 ? 1.328 1.907 22.105 1.00 98.06 290 ILE A N 1
ATOM 2405 C CA . ILE A 1 290 ? 1.273 2.681 23.347 1.00 98.06 290 ILE A CA 1
ATOM 2406 C C . ILE A 1 290 ? 0.385 1.958 24.365 1.00 98.06 290 ILE A C 1
ATOM 2408 O O . ILE A 1 290 ? -0.484 1.178 23.956 1.00 98.06 290 ILE A O 1
ATOM 2412 N N . PRO A 1 291 ? 0.584 2.176 25.678 1.00 98.31 291 PRO A N 1
ATOM 2413 C CA . PRO A 1 291 ? -0.285 1.602 26.700 1.00 98.31 291 PRO A CA 1
ATOM 2414 C C . PRO A 1 291 ? -1.764 1.923 26.448 1.00 98.31 291 PRO A C 1
ATOM 2416 O O . PRO A 1 291 ? -2.112 3.028 26.032 1.00 98.31 291 PRO A O 1
ATOM 2419 N N . GLY A 1 292 ? -2.638 0.946 26.685 1.00 97.06 292 GLY A N 1
ATOM 2420 C CA . GLY A 1 292 ? -4.084 1.118 26.589 1.00 97.06 292 GLY A CA 1
ATOM 2421 C C . GLY A 1 292 ? -4.696 1.593 27.906 1.00 97.06 292 GLY A C 1
ATOM 2422 O O . GLY A 1 292 ? -4.065 1.559 28.959 1.00 97.06 292 GLY A O 1
ATOM 2423 N N . GLY A 1 293 ? -5.971 1.990 27.868 1.00 93.25 293 GLY A N 1
ATOM 2424 C CA . GLY A 1 293 ? -6.694 2.461 29.059 1.00 93.25 293 GLY A CA 1
ATOM 2425 C C . GLY A 1 293 ? -7.080 1.367 30.067 1.00 93.25 293 GLY A C 1
ATOM 2426 O O . GLY A 1 293 ? -7.666 1.674 31.101 1.00 93.25 293 GLY A O 1
ATOM 2427 N N . ARG A 1 294 ? -6.814 0.086 29.775 1.00 95.31 294 ARG A N 1
ATOM 2428 C CA . ARG A 1 294 ? -7.079 -1.044 30.683 1.00 95.31 294 ARG A CA 1
ATOM 2429 C C . ARG A 1 294 ? -5.809 -1.871 30.897 1.00 95.31 294 ARG A C 1
ATOM 2431 O O . ARG A 1 294 ? -5.062 -2.051 29.930 1.00 95.31 294 ARG A O 1
ATOM 2438 N N . PRO A 1 295 ? -5.593 -2.437 32.100 1.00 95.94 295 PRO A N 1
ATOM 2439 C CA . PRO A 1 295 ? -4.468 -3.335 32.351 1.00 95.94 295 PRO A CA 1
ATOM 2440 C C . PRO A 1 295 ? -4.413 -4.480 31.331 1.00 95.94 295 PRO A C 1
ATOM 2442 O O . PRO A 1 295 ? -5.442 -5.079 31.023 1.00 95.94 295 PRO A O 1
ATOM 2445 N N . GLY A 1 296 ? -3.222 -4.752 30.793 1.00 95.94 296 GLY A N 1
ATOM 2446 C CA . GLY A 1 296 ? -2.992 -5.801 29.790 1.00 95.94 296 GLY A CA 1
ATOM 2447 C C . GLY A 1 296 ? -3.427 -5.456 28.359 1.00 95.94 296 GLY A C 1
ATOM 2448 O O . GLY A 1 296 ? -3.222 -6.260 27.453 1.00 95.94 296 GLY A O 1
ATOM 2449 N N . THR A 1 297 ? -3.994 -4.266 28.132 1.00 98.19 297 THR A N 1
ATOM 2450 C CA . THR A 1 297 ? -4.357 -3.791 26.789 1.00 98.19 297 THR A CA 1
ATOM 2451 C C . THR A 1 297 ? -3.382 -2.733 26.292 1.00 98.19 297 THR A C 1
ATOM 2453 O O . THR A 1 297 ? -2.826 -1.958 27.071 1.00 98.19 297 THR A O 1
ATOM 2456 N N . PHE A 1 298 ? -3.212 -2.666 24.978 1.00 98.56 298 PHE A N 1
ATOM 2457 C CA . PHE A 1 298 ? -2.396 -1.664 24.305 1.00 98.56 298 PHE A CA 1
ATOM 2458 C C . PHE A 1 298 ? -3.057 -1.210 23.004 1.00 98.56 298 PHE A C 1
ATOM 2460 O O . PHE A 1 298 ? -4.008 -1.821 22.509 1.00 98.56 298 PHE A O 1
ATOM 2467 N N . LEU A 1 299 ? -2.581 -0.092 22.471 1.00 98.62 299 LEU A N 1
ATOM 2468 C CA . LEU A 1 299 ? -3.068 0.500 21.234 1.00 98.62 299 LEU A CA 1
ATOM 2469 C C . LEU A 1 299 ? -1.997 0.365 20.158 1.00 98.62 299 LEU A C 1
ATOM 2471 O O . LEU A 1 299 ? -0.846 0.699 20.411 1.00 98.62 299 LEU A O 1
ATOM 2475 N N . ILE A 1 300 ? -2.382 -0.077 18.963 1.00 98.50 300 ILE A N 1
ATOM 2476 C CA . ILE A 1 300 ? -1.530 -0.112 17.769 1.00 98.50 300 ILE A CA 1
ATOM 2477 C C . ILE A 1 300 ? -1.966 1.035 16.855 1.00 98.50 300 ILE A C 1
ATOM 2479 O O . ILE A 1 300 ? -3.135 1.097 16.472 1.00 98.50 300 ILE A O 1
ATOM 2483 N N . SER A 1 301 ? -1.053 1.948 16.525 1.00 97.88 301 SER A N 1
ATOM 2484 C CA . SER A 1 301 ? -1.326 3.087 15.639 1.00 97.88 301 SER A CA 1
ATOM 2485 C C . SER A 1 301 ? -1.771 2.605 14.258 1.00 97.88 301 SER A C 1
ATOM 2487 O O . SER A 1 301 ? -1.158 1.712 13.671 1.00 97.88 301 SER A O 1
ATOM 2489 N N . LEU A 1 302 ? -2.833 3.213 13.732 1.00 97.50 302 LEU A N 1
ATOM 2490 C CA . LEU A 1 302 ? -3.252 3.059 12.347 1.00 97.50 302 LEU A CA 1
ATOM 2491 C C . LEU A 1 302 ? -2.994 4.372 11.614 1.00 97.50 302 LEU A C 1
ATOM 2493 O O . LEU A 1 302 ? -3.608 5.398 11.918 1.00 97.50 302 LEU A O 1
ATOM 2497 N N . GLU A 1 303 ? -2.083 4.331 10.649 1.00 95.56 303 GLU A N 1
ATOM 2498 C CA . GLU A 1 303 ? -1.599 5.507 9.930 1.00 95.56 303 GLU A CA 1
ATOM 2499 C C . GLU A 1 303 ? -1.911 5.402 8.436 1.00 95.56 303 GLU A C 1
ATOM 2501 O O . GLU A 1 303 ? -1.953 4.322 7.853 1.00 95.56 303 GLU A O 1
ATOM 2506 N N . MET A 1 304 ? -2.119 6.549 7.799 1.00 92.88 304 MET A N 1
ATOM 2507 C CA . MET A 1 304 ? -2.281 6.681 6.357 1.00 92.88 304 MET A CA 1
ATOM 2508 C C . MET A 1 304 ? -1.608 7.980 5.929 1.00 92.88 304 MET A C 1
ATOM 2510 O O . MET A 1 304 ? -1.821 9.015 6.549 1.00 92.88 304 MET A O 1
ATOM 2514 N N . TYR A 1 305 ? -0.789 7.940 4.876 1.00 91.06 305 TYR A N 1
ATOM 2515 C CA . TYR A 1 305 ? 0.077 9.069 4.492 1.00 91.06 305 TYR A CA 1
ATOM 2516 C C . TYR A 1 305 ? 1.040 9.515 5.605 1.00 91.06 305 TYR A C 1
ATOM 2518 O O . TYR A 1 305 ? 1.395 10.685 5.653 1.00 91.06 305 TYR A O 1
ATOM 2526 N N . GLN A 1 306 ? 1.444 8.597 6.496 1.00 91.44 306 GLN A N 1
ATOM 2527 C CA . GLN A 1 306 ? 2.205 8.910 7.721 1.00 91.44 306 GLN A CA 1
ATOM 2528 C C . GLN A 1 306 ? 1.443 9.807 8.711 1.00 91.44 306 GLN A C 1
ATOM 2530 O O . GLN A 1 306 ? 2.039 10.362 9.625 1.00 91.44 306 GLN A O 1
ATOM 2535 N N . CYS A 1 307 ? 0.128 9.936 8.533 1.00 95.31 307 CYS A N 1
ATOM 2536 C CA . CYS A 1 307 ? -0.755 10.659 9.429 1.00 95.31 307 CYS A CA 1
ATOM 2537 C C . CYS A 1 307 ? -1.633 9.669 10.185 1.00 95.31 307 CYS A C 1
ATOM 2539 O O . CYS A 1 307 ? -2.205 8.739 9.603 1.00 95.31 307 CYS A O 1
ATOM 2541 N N . ARG A 1 308 ? -1.773 9.873 11.488 1.00 96.75 308 ARG A N 1
ATOM 2542 C CA . ARG A 1 308 ? -2.569 8.993 12.335 1.00 96.75 308 ARG A CA 1
ATOM 2543 C C . ARG A 1 308 ? -4.069 9.134 12.070 1.00 96.75 308 ARG A C 1
ATOM 2545 O O . ARG A 1 308 ? -4.629 10.225 12.133 1.00 96.75 308 ARG A O 1
ATOM 2552 N N . LEU A 1 309 ? -4.742 8.007 11.839 1.00 97.56 309 LEU A N 1
ATOM 2553 C CA . LEU A 1 309 ? -6.205 7.930 11.733 1.00 97.56 309 LEU A CA 1
ATOM 2554 C C . LEU A 1 309 ? -6.884 7.467 13.017 1.00 97.56 309 LEU A C 1
ATOM 2556 O O . LEU A 1 309 ? -8.064 7.744 13.237 1.00 97.56 309 LEU A O 1
ATOM 2560 N N . GLY A 1 310 ? -6.174 6.701 13.832 1.00 98.06 310 GLY A N 1
ATOM 2561 C CA . GLY A 1 310 ? -6.720 6.100 15.033 1.00 98.06 310 GLY A CA 1
ATOM 2562 C C . GLY A 1 310 ? -5.856 4.950 15.508 1.00 98.06 310 GLY A C 1
ATOM 2563 O O . GLY A 1 310 ? -4.672 4.871 15.185 1.00 98.06 310 GLY A O 1
ATOM 2564 N N . TYR A 1 311 ? -6.471 4.054 16.267 1.00 98.56 311 TYR A N 1
ATOM 2565 C CA . TYR A 1 311 ? -5.786 2.973 16.951 1.00 98.56 311 TYR A CA 1
ATOM 2566 C C . TYR A 1 311 ? -6.586 1.683 16.895 1.00 98.56 311 TYR A C 1
ATOM 2568 O O . TYR A 1 311 ? -7.809 1.684 17.014 1.00 98.56 311 TYR A O 1
ATOM 2576 N N . VAL A 1 312 ? -5.893 0.559 16.789 1.00 98.50 312 VAL A N 1
ATOM 2577 C CA . VAL A 1 312 ? -6.475 -0.758 17.027 1.00 98.50 312 VAL A CA 1
ATOM 2578 C C . VAL A 1 312 ? -6.171 -1.162 18.465 1.00 98.50 312 VAL A C 1
ATOM 2580 O O . VAL A 1 312 ? -5.013 -1.205 18.870 1.00 98.50 312 VAL A O 1
ATOM 2583 N N . VAL A 1 313 ? -7.213 -1.446 19.246 1.00 98.50 313 VAL A N 1
ATOM 2584 C CA . VAL A 1 313 ? -7.070 -1.955 20.615 1.00 98.50 313 VAL A CA 1
ATOM 2585 C C . VAL A 1 313 ? -6.696 -3.426 20.545 1.00 98.50 313 VAL A C 1
ATOM 2587 O O . VAL A 1 313 ? -7.408 -4.214 19.913 1.00 98.50 313 VAL A O 1
ATOM 2590 N N . ALA A 1 314 ? -5.616 -3.788 21.223 1.00 98.56 314 ALA A N 1
ATOM 2591 C CA . ALA A 1 314 ? -5.079 -5.133 21.253 1.00 98.56 314 ALA A CA 1
ATOM 2592 C C . ALA A 1 314 ? -4.751 -5.590 22.681 1.00 98.56 314 ALA A C 1
ATOM 2594 O O . ALA A 1 314 ? -4.582 -4.782 23.594 1.00 98.56 314 ALA A O 1
ATOM 2595 N N . GLU A 1 315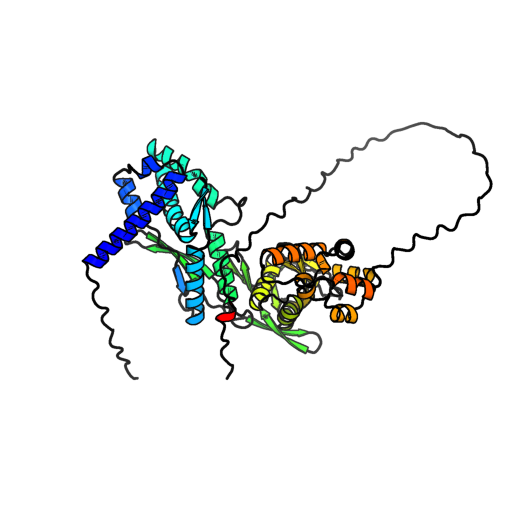 ? -4.688 -6.903 22.867 1.00 98.38 315 GLU A N 1
ATOM 2596 C CA . GLU A 1 315 ? -4.206 -7.559 24.085 1.00 98.38 315 GLU A CA 1
ATOM 2597 C C . GLU A 1 315 ? -3.525 -8.883 23.721 1.00 98.38 315 GLU A C 1
ATOM 2599 O O . GLU A 1 315 ? -3.744 -9.411 22.627 1.00 98.38 315 GLU A O 1
ATOM 2604 N N . VAL A 1 316 ? -2.695 -9.414 24.620 1.00 98.38 316 VAL A N 1
ATOM 2605 C CA . VAL A 1 316 ? -2.056 -10.723 24.433 1.00 98.38 316 VAL A CA 1
ATOM 2606 C C . VAL A 1 316 ? -2.905 -11.809 25.095 1.00 98.38 316 VAL A C 1
ATOM 2608 O O . VAL A 1 316 ? -3.143 -11.754 26.298 1.00 98.38 316 VAL A O 1
ATOM 2611 N N . ILE A 1 317 ? -3.364 -12.793 24.315 1.00 98.19 317 ILE A N 1
ATOM 2612 C CA . ILE A 1 317 ? -4.149 -13.951 24.775 1.00 98.19 317 ILE A CA 1
ATOM 2613 C C . ILE A 1 317 ? -3.593 -15.215 24.117 1.00 98.19 317 ILE A C 1
ATOM 2615 O O . ILE A 1 317 ? -3.443 -15.258 22.897 1.00 98.19 317 ILE A O 1
ATOM 2619 N N . ASP A 1 318 ? -3.333 -16.251 24.918 1.00 97.06 318 ASP A N 1
ATOM 2620 C CA . ASP A 1 318 ? -2.864 -17.570 24.467 1.00 97.06 318 ASP A CA 1
ATOM 2621 C C . ASP A 1 318 ? -1.663 -17.492 23.495 1.00 97.06 318 ASP A C 1
ATOM 2623 O O . ASP A 1 318 ? -1.699 -18.055 22.390 1.00 97.06 318 ASP A O 1
ATOM 2627 N N . ASP A 1 319 ? -0.631 -16.737 23.896 1.00 97.75 319 ASP A N 1
ATOM 2628 C CA . ASP A 1 319 ? 0.590 -16.450 23.123 1.00 97.75 319 ASP A CA 1
ATOM 2629 C C . ASP A 1 319 ? 0.322 -15.869 21.723 1.00 97.75 319 ASP A C 1
ATOM 2631 O O . ASP A 1 319 ? 1.011 -16.167 20.749 1.00 97.75 319 ASP A O 1
ATOM 2635 N N . ALA A 1 320 ? -0.699 -15.022 21.602 1.00 98.56 320 ALA A N 1
ATOM 2636 C CA . ALA A 1 320 ? -1.021 -14.292 20.383 1.00 98.56 320 ALA A CA 1
ATOM 2637 C C . ALA A 1 320 ? -1.501 -12.875 20.701 1.00 98.56 320 ALA A C 1
ATOM 2639 O O . ALA A 1 320 ? -2.090 -12.625 21.750 1.00 98.56 320 ALA A O 1
ATOM 2640 N N . VAL A 1 321 ? -1.301 -11.949 19.767 1.00 98.69 321 VAL A N 1
ATOM 2641 C CA . VAL A 1 321 ? -1.880 -10.604 19.844 1.00 98.69 321 VAL A CA 1
ATOM 2642 C C . VAL A 1 321 ? -3.267 -10.635 19.217 1.00 98.69 321 VAL A C 1
ATOM 2644 O O . VAL A 1 321 ? -3.414 -10.941 18.035 1.00 98.69 321 VAL A O 1
ATOM 2647 N N . LEU A 1 322 ? -4.290 -10.287 19.989 1.00 98.69 322 LEU A N 1
ATOM 2648 C CA . LEU A 1 322 ? -5.670 -10.211 19.529 1.00 98.69 322 LEU A CA 1
ATOM 2649 C C . LEU A 1 322 ? -6.105 -8.754 19.360 1.00 98.69 322 LEU A C 1
ATOM 2651 O O . LEU A 1 322 ? -6.292 -8.036 20.339 1.00 98.69 322 LEU A O 1
ATOM 2655 N N . MET A 1 323 ? -6.342 -8.333 18.121 1.00 98.56 323 MET A N 1
ATOM 2656 C CA . MET A 1 323 ? -6.961 -7.049 17.791 1.00 98.56 323 MET A CA 1
ATOM 2657 C C . MET A 1 323 ? -8.481 -7.132 17.972 1.00 98.56 323 MET A C 1
ATOM 2659 O O . MET A 1 323 ? -9.150 -7.954 17.339 1.00 98.56 323 MET A O 1
ATOM 2663 N N . ARG A 1 324 ? -9.039 -6.274 18.831 1.00 98.00 324 ARG A N 1
ATOM 2664 C CA . ARG A 1 324 ? -10.430 -6.380 19.312 1.00 98.00 324 ARG A CA 1
ATOM 2665 C C . ARG A 1 324 ? -11.381 -5.346 18.745 1.00 98.00 324 ARG A C 1
ATOM 2667 O O . ARG A 1 324 ? -12.547 -5.631 18.486 1.00 98.00 324 ARG A O 1
ATOM 2674 N N . THR A 1 325 ? -10.914 -4.114 18.606 1.00 98.06 325 THR A N 1
ATOM 2675 C CA . THR A 1 325 ? -11.723 -3.021 18.067 1.00 98.06 325 THR A CA 1
ATOM 2676 C C . THR A 1 325 ? -10.828 -1.932 17.498 1.00 98.06 325 THR A C 1
ATOM 2678 O O . THR A 1 325 ? -9.658 -1.837 17.858 1.00 98.06 325 THR A O 1
ATOM 2681 N N . PHE A 1 326 ? -11.383 -1.105 16.622 1.00 98.56 326 PHE A N 1
ATOM 2682 C CA . PHE A 1 326 ? -10.725 0.088 16.103 1.00 98.56 326 PHE A CA 1
ATOM 2683 C C . PHE A 1 326 ? -11.325 1.331 16.756 1.00 98.56 326 PHE A C 1
ATOM 2685 O O . PHE A 1 326 ? -12.543 1.489 16.735 1.00 98.56 326 PHE A O 1
ATOM 2692 N N . LEU A 1 327 ? -10.496 2.219 17.293 1.00 98.44 327 LEU A N 1
ATOM 2693 C CA . LEU A 1 327 ? -10.874 3.534 17.794 1.00 98.44 327 LEU A CA 1
ATOM 2694 C C . LEU A 1 327 ? -10.393 4.600 16.812 1.00 98.44 327 LEU A C 1
ATOM 2696 O O . LEU A 1 327 ? -9.209 4.674 16.499 1.00 98.44 327 LEU A O 1
ATOM 2700 N N . PHE A 1 328 ? -11.306 5.436 16.332 1.00 98.56 328 PHE A N 1
ATOM 2701 C CA . PHE A 1 328 ? -10.933 6.600 15.530 1.00 98.56 328 PHE A CA 1
ATOM 2702 C C . PHE A 1 328 ? -10.211 7.632 16.412 1.00 98.56 328 PHE A C 1
ATOM 2704 O O . PHE A 1 328 ? -10.497 7.702 17.603 1.00 98.56 328 PHE A O 1
ATOM 2711 N N . VAL A 1 329 ? -9.294 8.431 15.855 1.00 98.38 329 VAL A N 1
ATOM 2712 C CA . VAL A 1 329 ? -8.406 9.333 16.629 1.00 98.38 329 VAL A CA 1
ATOM 2713 C C . VAL A 1 329 ? -9.144 10.318 17.545 1.00 98.38 329 VAL A C 1
ATOM 2715 O O . VAL A 1 329 ? -8.609 10.771 18.544 1.00 98.38 329 VAL A O 1
ATOM 2718 N N . THR A 1 330 ? -10.400 10.640 17.247 1.00 98.00 330 THR A N 1
ATOM 2719 C CA . THR A 1 330 ? -11.222 11.527 18.079 1.00 98.00 330 THR A CA 1
ATOM 2720 C C . THR A 1 330 ? -12.068 10.781 19.113 1.00 98.00 330 THR A C 1
ATOM 2722 O O . THR A 1 330 ? -12.829 11.417 19.836 1.00 98.00 330 THR A O 1
ATOM 2725 N N . GLN A 1 331 ? -12.014 9.450 19.203 1.00 97.62 331 GLN A N 1
ATOM 2726 C CA . GLN A 1 331 ? -12.840 8.664 20.128 1.00 97.62 331 GLN A CA 1
ATOM 2727 C C . GLN A 1 331 ? -12.230 8.563 21.523 1.00 97.62 331 GLN A C 1
ATOM 2729 O O . GLN A 1 331 ? -11.015 8.541 21.683 1.00 97.62 331 GLN A O 1
ATOM 2734 N N . SER A 1 332 ? -13.090 8.458 22.538 1.00 96.44 332 SER A N 1
ATOM 2735 C CA . SER A 1 332 ? -12.647 8.229 23.917 1.00 96.44 332 SER A CA 1
ATOM 2736 C C . SER A 1 332 ? -11.854 6.927 24.045 1.00 96.44 332 SER A C 1
ATOM 2738 O O . SER A 1 332 ? -12.205 5.921 23.416 1.00 96.44 332 SER A O 1
ATOM 2740 N N . GLY A 1 333 ? -10.826 6.941 24.891 1.00 95.94 333 GLY A N 1
ATOM 2741 C CA . GLY A 1 333 ? -9.859 5.849 25.027 1.00 95.94 333 GLY A CA 1
ATOM 2742 C C . GLY A 1 333 ? -8.705 5.915 24.024 1.00 95.94 333 GLY A C 1
ATOM 2743 O O . GLY A 1 333 ? -7.920 4.972 23.946 1.00 95.94 333 GLY A O 1
ATOM 2744 N N . THR A 1 334 ? -8.612 7.006 23.260 1.00 97.94 334 THR A N 1
ATOM 2745 C CA . THR A 1 334 ? -7.401 7.396 22.528 1.00 97.94 334 THR A CA 1
ATOM 2746 C C . THR A 1 334 ? -6.818 8.644 23.195 1.00 97.94 334 THR A C 1
ATOM 2748 O O . THR A 1 334 ? -7.602 9.477 23.659 1.00 97.94 334 THR A O 1
ATOM 2751 N N . PRO A 1 335 ? -5.483 8.820 23.235 1.00 97.88 335 PRO A N 1
ATOM 2752 C CA . PRO A 1 335 ? -4.877 9.984 23.887 1.00 97.88 335 PRO A CA 1
ATOM 2753 C C . PRO A 1 335 ? -5.405 11.318 23.344 1.00 97.88 335 PRO A C 1
ATOM 2755 O O . PRO A 1 335 ? -5.694 12.245 24.097 1.00 97.88 335 PRO A O 1
ATOM 2758 N N . GLU A 1 336 ? -5.559 11.412 22.026 1.00 98.38 336 GLU A N 1
ATOM 2759 C CA . GLU A 1 336 ? -6.071 12.590 21.334 1.00 98.38 336 GLU A CA 1
ATOM 2760 C C . GLU A 1 336 ? -7.565 12.798 21.588 1.00 98.38 336 GLU A C 1
ATOM 2762 O O . GLU A 1 336 ? -8.013 13.912 21.862 1.00 98.38 336 GLU A O 1
ATOM 2767 N N . GLY A 1 337 ? -8.353 11.725 21.514 1.00 97.94 337 GLY A N 1
ATOM 2768 C CA . GLY A 1 337 ? -9.787 11.785 21.740 1.00 97.94 337 GLY A CA 1
ATOM 2769 C C . GLY A 1 337 ? -10.145 12.165 23.173 1.00 97.94 337 GLY A C 1
ATOM 2770 O O . GLY A 1 337 ? -11.148 12.856 23.363 1.00 97.94 337 GLY A O 1
ATOM 2771 N N . ASP A 1 338 ? -9.338 11.767 24.156 1.00 97.81 338 ASP A N 1
ATOM 2772 C CA . ASP A 1 338 ? -9.525 12.134 25.560 1.00 97.81 338 ASP A CA 1
ATOM 2773 C C . ASP A 1 338 ? -9.213 13.619 25.796 1.00 97.81 338 ASP A C 1
ATOM 2775 O O . ASP A 1 338 ? -10.070 14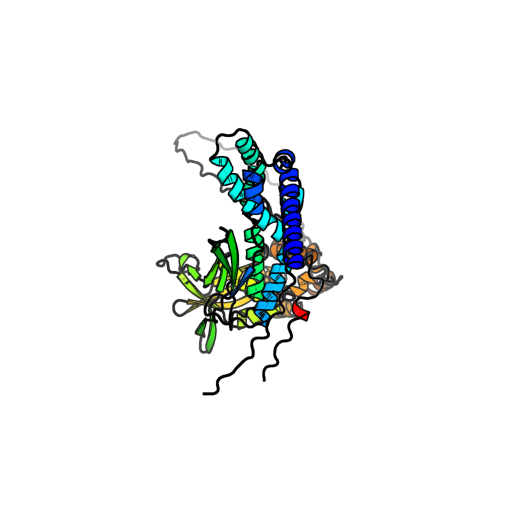.326 26.328 1.00 97.81 338 ASP A O 1
ATOM 2779 N N . ARG A 1 339 ? -8.111 14.147 25.243 1.00 98.31 339 ARG A N 1
ATOM 2780 C CA . ARG A 1 339 ? -7.853 15.603 25.229 1.00 98.31 339 ARG A CA 1
ATOM 2781 C C . ARG A 1 339 ? -8.976 16.386 24.544 1.00 98.31 339 ARG A C 1
ATOM 2783 O O . ARG A 1 339 ? -9.406 17.426 25.037 1.00 98.31 339 ARG A O 1
ATOM 2790 N N . LEU A 1 340 ? -9.512 15.861 23.440 1.00 97.56 340 LEU A N 1
ATOM 2791 C CA . LEU A 1 340 ? -10.642 16.476 22.740 1.00 97.56 340 LEU A CA 1
ATOM 2792 C C . LEU A 1 340 ? -11.927 16.470 23.586 1.00 97.56 340 LEU A C 1
ATOM 2794 O O . LEU A 1 340 ? -12.685 17.438 23.538 1.00 97.56 340 LEU A O 1
ATOM 2798 N N . ASN A 1 341 ? -12.184 15.399 24.352 1.00 97.38 341 ASN A N 1
ATOM 2799 C CA . ASN A 1 341 ? -13.322 15.339 25.281 1.00 97.38 341 ASN A CA 1
ATOM 2800 C C . ASN A 1 341 ? -13.223 16.457 26.320 1.00 97.38 341 ASN A C 1
ATOM 2802 O O . ASN A 1 341 ? -14.192 17.180 26.528 1.00 97.38 341 ASN A O 1
ATOM 2806 N N . GLU A 1 342 ? -12.053 16.610 26.939 1.00 97.19 342 GLU A N 1
ATOM 2807 C CA . GLU A 1 342 ? -11.795 17.633 27.956 1.00 97.19 342 GLU A CA 1
ATOM 2808 C C . GLU A 1 342 ? -11.943 19.041 27.372 1.00 97.19 342 GLU A C 1
ATOM 2810 O O . GLU A 1 342 ? -12.646 19.886 27.933 1.00 97.19 342 GLU A O 1
ATOM 2815 N N . ARG A 1 343 ? -11.350 19.270 26.195 1.00 96.50 343 ARG A N 1
ATOM 2816 C CA . ARG A 1 343 ? -11.325 20.576 25.529 1.00 96.50 343 ARG A CA 1
ATOM 2817 C C . ARG A 1 343 ? -12.698 21.057 25.06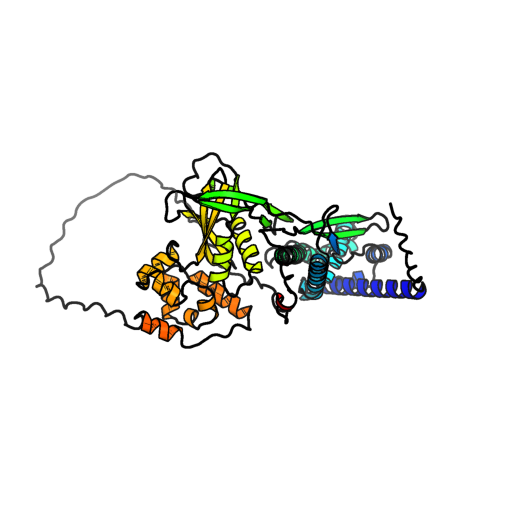1 1.00 96.50 343 ARG A C 1
ATOM 2819 O O . ARG A 1 343 ? -12.957 22.261 25.102 1.00 96.50 343 ARG A O 1
ATOM 2826 N N . LEU A 1 344 ? -13.549 20.144 24.592 1.00 95.19 344 LEU A N 1
ATOM 2827 C CA . LEU A 1 344 ? -14.898 20.452 24.099 1.00 95.19 344 LEU A CA 1
ATOM 2828 C C . LEU A 1 344 ? -15.997 20.194 25.139 1.00 95.19 344 LEU A C 1
ATOM 2830 O O . LEU A 1 344 ? -17.153 20.519 24.882 1.00 95.19 344 LEU A O 1
ATOM 2834 N N . ARG A 1 345 ? -15.660 19.598 26.290 1.00 95.69 345 ARG A N 1
ATOM 2835 C CA . ARG A 1 345 ? -16.617 19.119 27.305 1.00 95.69 345 ARG A CA 1
ATOM 2836 C C . ARG A 1 345 ? -17.703 18.212 26.712 1.00 95.69 345 ARG A C 1
ATOM 2838 O O . ARG A 1 345 ? -18.868 18.290 27.091 1.00 95.69 345 ARG A O 1
ATOM 2845 N N . VAL A 1 346 ? -17.311 17.352 25.773 1.00 95.00 346 VAL A N 1
ATOM 2846 C CA . VAL A 1 346 ? -18.209 16.399 25.101 1.00 95.00 346 VAL A CA 1
ATOM 2847 C C . VAL A 1 346 ? -17.966 14.984 25.601 1.00 95.00 346 VAL A C 1
ATOM 2849 O O . VAL A 1 346 ? -16.831 14.586 25.859 1.00 95.00 346 VAL A O 1
ATOM 2852 N N . GLY A 1 347 ? -19.037 14.204 25.705 1.00 94.00 347 GLY A N 1
ATOM 2853 C CA . GLY A 1 347 ? -18.976 12.783 25.985 1.00 94.00 347 GLY A CA 1
ATOM 2854 C C . GLY A 1 347 ? -19.066 11.932 24.719 1.00 94.00 347 GLY A C 1
ATOM 2855 O O . GLY A 1 347 ? -19.058 12.393 23.573 1.00 94.00 347 GLY A O 1
ATOM 2856 N N . LYS A 1 348 ? -19.167 10.618 24.939 1.00 93.75 348 LYS A N 1
ATOM 2857 C CA . LYS A 1 348 ? -19.305 9.628 23.864 1.00 93.75 348 LYS A CA 1
ATOM 2858 C C . LYS A 1 348 ? -20.583 9.838 23.046 1.00 93.75 348 LYS A C 1
ATOM 2860 O O . LYS A 1 348 ? -20.557 9.652 21.832 1.00 93.75 348 LYS A O 1
ATOM 2865 N N . TYR A 1 349 ? -21.688 10.180 23.709 1.00 94.94 349 TYR A N 1
ATOM 2866 C CA . TYR A 1 349 ? -22.985 10.348 23.058 1.00 94.94 349 TYR A CA 1
ATOM 2867 C C . TYR A 1 349 ? -22.966 11.543 22.102 1.00 94.94 349 TYR A C 1
ATOM 2869 O O . TYR A 1 349 ? -23.328 11.404 20.936 1.00 94.94 349 TYR A O 1
ATOM 2877 N N . GLU A 1 350 ? -22.444 12.678 22.562 1.00 95.38 350 GLU A N 1
ATOM 2878 C CA . GLU A 1 350 ? -22.314 13.912 21.791 1.00 95.38 350 GLU A CA 1
ATOM 2879 C C . GLU A 1 350 ? -21.406 13.706 20.576 1.00 95.38 350 GLU A C 1
ATOM 2881 O O . GLU A 1 350 ? -21.757 14.103 19.468 1.00 95.38 350 GLU A O 1
ATOM 2886 N N . LYS A 1 351 ? -20.269 13.014 20.739 1.00 94.56 351 LYS A N 1
ATOM 2887 C CA . LYS A 1 351 ? -19.366 12.707 19.616 1.00 94.56 351 LYS A CA 1
ATOM 2888 C C . LYS A 1 351 ? -20.054 11.913 18.512 1.00 94.56 351 LYS A C 1
ATOM 2890 O O . LYS A 1 351 ? -19.885 12.242 17.339 1.00 94.56 351 LYS A O 1
ATOM 2895 N N . THR A 1 352 ? -20.829 10.892 18.875 1.00 94.25 352 THR A N 1
ATOM 2896 C CA . THR A 1 352 ? -21.605 10.110 17.905 1.00 94.25 352 THR A CA 1
ATOM 2897 C C . THR A 1 352 ? -22.748 10.932 17.306 1.00 94.25 352 THR A C 1
ATOM 2899 O O . THR A 1 352 ? -22.978 10.841 16.102 1.00 94.25 352 THR A O 1
ATOM 2902 N N . TYR A 1 353 ? -23.428 11.758 18.107 1.00 96.00 353 TYR A N 1
ATOM 2903 C CA . TYR A 1 353 ? -24.505 12.638 17.647 1.00 96.00 353 TYR A CA 1
ATOM 2904 C C . TYR A 1 353 ? -24.013 13.650 16.601 1.00 96.00 353 TYR A C 1
ATOM 2906 O O . TYR A 1 353 ? -24.603 13.770 15.530 1.00 96.00 353 TYR A O 1
ATOM 2914 N N . PHE A 1 354 ? -22.884 14.312 16.862 1.00 95.38 354 PHE A N 1
ATOM 2915 C CA . PHE A 1 354 ? -22.258 15.252 15.928 1.00 95.38 354 PHE A CA 1
ATOM 2916 C C . PHE A 1 354 ? -21.447 14.568 14.817 1.00 95.38 354 PHE A C 1
ATOM 2918 O O . PHE A 1 354 ? -20.977 15.244 13.903 1.00 95.38 354 PHE A O 1
ATOM 2925 N N . GLY A 1 355 ? -21.246 13.248 14.890 1.00 96.00 355 GLY A N 1
ATOM 2926 C CA . GLY A 1 355 ? -20.440 12.477 13.940 1.00 96.00 355 GLY A CA 1
ATOM 2927 C C . GLY A 1 355 ? -18.938 12.781 13.985 1.00 96.00 355 GLY A C 1
ATOM 2928 O O . GLY A 1 355 ? -18.225 12.449 13.040 1.00 96.00 355 GLY A O 1
ATOM 2929 N N . ILE A 1 356 ? -18.447 13.407 15.062 1.00 96.50 356 ILE A N 1
ATOM 2930 C CA . ILE A 1 356 ? -17.024 13.752 15.258 1.00 96.50 356 ILE A CA 1
ATOM 2931 C C . ILE A 1 356 ? -16.179 12.477 15.377 1.00 96.50 356 ILE A C 1
ATOM 2933 O O . ILE A 1 356 ? -14.967 12.509 15.196 1.00 96.50 356 ILE A O 1
ATOM 2937 N N . ASP A 1 357 ? -16.817 11.332 15.615 1.00 97.38 357 ASP A N 1
ATOM 2938 C CA . ASP A 1 357 ? -16.204 10.014 15.704 1.00 97.38 357 ASP A CA 1
ATOM 2939 C C . ASP A 1 357 ? -16.021 9.291 14.352 1.00 97.38 357 ASP A C 1
ATOM 2941 O O . ASP A 1 357 ? -15.696 8.098 14.339 1.00 97.38 357 ASP A O 1
ATOM 2945 N N . ARG A 1 358 ? -16.227 9.991 13.222 1.00 97.75 358 ARG A N 1
ATOM 2946 C CA . ARG A 1 358 ? -16.111 9.446 11.857 1.00 97.75 358 ARG A CA 1
ATOM 2947 C C . ARG A 1 358 ? -15.347 10.373 10.917 1.00 97.75 358 ARG A C 1
ATOM 2949 O O . ARG A 1 358 ? -15.635 11.564 10.828 1.00 97.75 358 ARG A O 1
ATOM 2956 N N . LEU A 1 359 ? -14.481 9.792 10.091 1.00 97.56 359 LEU A N 1
ATOM 2957 C CA . LEU A 1 359 ? -13.719 10.481 9.047 1.00 97.56 359 LEU A CA 1
ATOM 2958 C C . LEU A 1 359 ? -14.619 11.191 8.022 1.00 97.56 359 LEU A C 1
ATOM 2960 O O . LEU A 1 359 ? -14.279 12.270 7.532 1.00 97.56 359 LEU A O 1
ATOM 2964 N N . SER A 1 360 ? -15.787 10.618 7.714 1.00 96.31 360 SER A N 1
ATOM 2965 C CA . SER A 1 360 ? -16.720 11.169 6.727 1.00 96.31 360 SER A CA 1
ATOM 2966 C C . SER A 1 360 ? -17.141 12.599 7.045 1.00 96.31 360 SER A C 1
ATOM 2968 O O . SER A 1 360 ? -17.347 13.381 6.116 1.00 96.31 360 SER A O 1
ATOM 2970 N N . LEU A 1 361 ? -17.268 12.946 8.332 1.00 96.62 361 LEU A N 1
ATOM 2971 C CA . LEU A 1 361 ? -17.627 14.299 8.739 1.00 96.62 361 LEU A CA 1
ATOM 2972 C C . LEU A 1 361 ? -16.560 15.286 8.261 1.00 96.62 361 LEU A C 1
ATOM 2974 O O . LEU A 1 361 ? -16.858 16.175 7.471 1.00 96.62 361 LEU A O 1
ATOM 2978 N N . PHE A 1 362 ? -15.308 15.051 8.648 1.00 96.94 362 PHE A N 1
ATOM 2979 C CA . PHE A 1 362 ? -14.170 15.906 8.311 1.00 96.94 362 PHE A CA 1
ATOM 2980 C C . PHE A 1 362 ? -13.941 16.017 6.798 1.00 96.94 362 PHE A C 1
ATOM 2982 O O . PHE A 1 362 ? -13.600 17.082 6.289 1.00 96.94 362 PHE A O 1
ATOM 2989 N N . LEU A 1 363 ? -14.177 14.934 6.049 1.00 95.81 363 LEU A N 1
ATOM 2990 C CA . LEU A 1 363 ? -14.030 14.948 4.593 1.00 95.81 363 LEU A CA 1
ATOM 2991 C C . LEU A 1 363 ? -15.122 15.756 3.885 1.00 95.81 363 LEU A C 1
ATOM 2993 O O . LEU A 1 363 ? -14.829 16.425 2.891 1.00 95.81 363 LEU A O 1
ATOM 2997 N N . THR A 1 364 ? -16.363 15.704 4.373 1.00 95.44 364 THR A N 1
ATOM 2998 C CA . THR A 1 364 ? -17.542 16.209 3.644 1.00 95.44 364 THR A CA 1
ATOM 2999 C C . THR A 1 364 ? -18.094 17.534 4.159 1.00 95.44 364 THR A C 1
ATOM 3001 O O . THR A 1 364 ? -19.046 18.043 3.570 1.00 95.44 364 THR A O 1
ATOM 3004 N N . THR A 1 365 ? -17.513 18.128 5.202 1.00 96.44 365 THR A N 1
ATOM 3005 C CA . THR A 1 365 ? -17.937 19.428 5.750 1.00 96.44 365 THR A CA 1
ATOM 3006 C C . THR A 1 365 ? -16.794 20.437 5.818 1.00 96.44 365 THR A C 1
ATOM 3008 O O . THR A 1 365 ? -15.621 20.088 5.721 1.00 96.44 365 THR A O 1
ATOM 3011 N N . ASP A 1 366 ? -17.105 21.712 5.993 1.00 96.06 366 ASP A N 1
ATOM 3012 C CA . ASP A 1 366 ? -16.130 22.792 6.187 1.00 96.06 366 ASP A CA 1
ATOM 3013 C C . ASP A 1 366 ? -15.411 22.774 7.553 1.00 96.06 366 ASP A C 1
ATOM 3015 O O . ASP A 1 366 ? -14.607 23.657 7.834 1.00 96.06 366 ASP A O 1
ATOM 3019 N N . LEU A 1 367 ? -15.617 21.740 8.375 1.00 95.62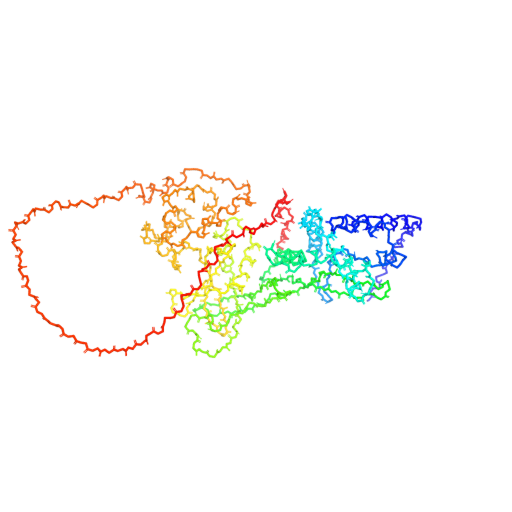 367 LEU A N 1
ATOM 3020 C CA . LEU A 1 367 ? -15.091 21.650 9.738 1.00 95.62 367 LEU A CA 1
ATOM 3021 C C . LEU A 1 367 ? -13.559 21.774 9.829 1.00 95.62 367 LEU A C 1
ATOM 3023 O O . LEU A 1 367 ? -13.048 22.489 10.683 1.00 95.62 367 LEU A O 1
ATOM 3027 N N . CYS A 1 368 ? -12.813 21.126 8.928 1.00 95.44 368 CYS A N 1
ATOM 3028 C CA . CYS A 1 368 ? -11.349 21.253 8.868 1.00 95.44 368 CYS A CA 1
ATOM 3029 C C . CYS A 1 368 ? -10.861 22.552 8.205 1.00 95.44 368 CYS A C 1
ATOM 3031 O O . CYS A 1 368 ? -9.652 22.744 8.099 1.00 95.44 368 CYS A O 1
ATOM 3033 N N . MET A 1 369 ? -11.757 23.411 7.714 1.00 94.06 369 MET A N 1
ATOM 3034 C CA . MET A 1 369 ? -11.416 24.714 7.128 1.00 94.06 369 MET A CA 1
ATOM 3035 C C . MET A 1 369 ? -11.658 25.861 8.117 1.00 94.06 369 MET A C 1
ATOM 3037 O O . MET A 1 369 ? -11.082 26.931 7.946 1.00 94.06 369 MET A O 1
ATOM 3041 N N . ASP A 1 370 ? -12.472 25.636 9.151 1.00 95.56 370 ASP A N 1
ATOM 3042 C CA . ASP A 1 370 ? -12.749 26.615 10.201 1.00 95.56 370 ASP A CA 1
ATOM 3043 C C . ASP A 1 370 ? -11.511 26.833 11.095 1.00 95.56 370 ASP A C 1
ATOM 3045 O O . ASP A 1 370 ? -11.014 25.875 11.699 1.00 95.56 370 ASP A O 1
ATOM 3049 N N . PRO A 1 371 ? -10.982 28.069 11.191 1.00 94.75 371 PRO A N 1
ATOM 3050 C CA . PRO A 1 371 ? -9.754 28.338 11.937 1.00 94.75 371 PRO A CA 1
ATOM 3051 C C . PRO A 1 371 ? -9.844 27.994 13.426 1.00 94.75 371 PRO A C 1
ATOM 3053 O O . PRO A 1 371 ? -8.886 27.456 13.982 1.00 94.75 371 PRO A O 1
ATOM 3056 N N . ALA A 1 372 ? -10.987 28.260 14.067 1.00 93.44 372 ALA A N 1
ATOM 3057 C CA . ALA A 1 372 ? -11.168 27.999 15.492 1.00 93.44 372 ALA A CA 1
ATOM 3058 C C . ALA A 1 372 ? -11.151 26.491 15.772 1.00 93.44 372 ALA A C 1
ATOM 3060 O O . ALA A 1 372 ? -10.448 26.023 16.671 1.00 93.44 372 ALA A O 1
ATOM 3061 N N . PHE A 1 373 ? -11.855 25.707 14.953 1.00 94.81 373 PHE A N 1
ATOM 3062 C CA . PHE A 1 373 ? -11.866 24.257 15.103 1.00 94.81 373 PHE A CA 1
ATOM 3063 C C . PHE A 1 373 ? -10.519 23.613 14.743 1.00 94.81 373 PHE A C 1
ATOM 3065 O O . PHE A 1 373 ? -10.083 22.695 15.438 1.00 94.81 373 PHE A O 1
ATOM 3072 N N . ARG A 1 374 ? -9.802 24.111 13.721 1.00 96.12 374 ARG A N 1
ATOM 3073 C CA . ARG A 1 374 ? -8.417 23.674 13.437 1.00 96.12 374 ARG A CA 1
ATOM 3074 C C . ARG A 1 374 ? -7.494 23.915 14.634 1.00 96.12 374 ARG A C 1
ATOM 3076 O O . ARG A 1 374 ? -6.689 23.038 14.948 1.00 96.12 374 ARG A O 1
ATOM 3083 N N . GLY A 1 375 ? -7.630 25.062 15.305 1.00 96.25 375 GLY A N 1
ATOM 3084 C CA . GLY A 1 375 ? -6.904 25.373 16.540 1.00 96.25 375 GLY A CA 1
ATOM 3085 C C . GLY A 1 375 ? -7.128 24.306 17.610 1.00 96.25 375 GLY A C 1
ATOM 3086 O O . GLY A 1 375 ? -6.172 23.695 18.079 1.00 96.25 375 GLY A O 1
ATOM 3087 N N . ILE A 1 376 ? -8.393 23.973 17.880 1.00 96.38 376 ILE A N 1
ATOM 3088 C CA . ILE A 1 376 ? -8.776 22.920 18.835 1.00 96.38 376 ILE A CA 1
ATOM 3089 C C . ILE A 1 376 ? -8.188 21.554 18.456 1.00 96.38 376 ILE A C 1
ATOM 3091 O O . ILE A 1 376 ? -7.652 20.853 19.314 1.00 96.38 376 ILE A O 1
ATOM 3095 N N . LEU A 1 377 ? -8.270 21.156 17.180 1.00 96.75 377 LEU A N 1
ATOM 3096 C CA . LEU A 1 377 ? -7.689 19.888 16.724 1.00 96.75 377 LEU A CA 1
ATOM 3097 C C . LEU A 1 377 ? -6.173 19.855 16.938 1.00 96.75 377 LEU A C 1
ATOM 3099 O O . LEU A 1 377 ? -5.644 18.831 17.361 1.00 96.75 377 LEU A O 1
ATOM 3103 N N . THR A 1 378 ? -5.487 20.969 16.688 1.00 97.31 378 THR A N 1
ATOM 3104 C CA . THR A 1 378 ? -4.031 21.078 16.842 1.00 97.31 378 THR A CA 1
ATOM 3105 C C . THR A 1 378 ? -3.630 21.003 18.315 1.00 97.31 378 THR A C 1
ATOM 3107 O O . THR A 1 378 ? -2.763 20.209 18.665 1.00 97.31 378 THR A O 1
ATOM 3110 N N . GLU A 1 379 ? -4.327 21.734 19.192 1.00 97.56 379 GLU A N 1
ATOM 3111 C CA . GLU A 1 379 ? -4.155 21.670 20.654 1.00 97.56 379 GLU A CA 1
ATOM 3112 C C . GLU A 1 379 ? -4.311 20.237 21.193 1.00 97.56 379 GLU A C 1
ATOM 3114 O O . GLU A 1 379 ? -3.618 19.832 22.125 1.00 97.56 379 GLU A O 1
ATOM 3119 N N . CYS A 1 380 ? -5.195 19.439 20.586 1.00 97.94 380 CYS A N 1
ATOM 3120 C CA . CYS A 1 380 ? -5.433 18.053 20.991 1.00 97.94 380 CYS A CA 1
ATOM 3121 C C . CYS A 1 380 ? -4.461 17.036 20.353 1.00 97.94 380 CYS A C 1
ATOM 3123 O O . CYS A 1 380 ? -4.507 15.855 20.715 1.00 97.94 380 CYS A O 1
ATOM 3125 N N . GLY A 1 381 ? -3.581 17.453 19.435 1.00 97.56 381 GLY A N 1
ATOM 3126 C CA . GLY A 1 381 ? -2.680 16.566 18.683 1.00 97.56 381 GLY A CA 1
ATOM 3127 C C . GLY A 1 381 ? -3.368 15.783 17.555 1.00 97.56 381 GLY A C 1
ATOM 3128 O O . GLY A 1 381 ? -3.035 14.626 17.313 1.00 97.56 381 GLY A O 1
ATOM 3129 N N . ILE A 1 382 ? -4.375 16.381 16.910 1.00 97.56 382 ILE A N 1
ATOM 3130 C CA . ILE A 1 382 ? -5.192 15.805 15.821 1.00 97.56 382 ILE A CA 1
ATOM 3131 C C . ILE A 1 382 ? -4.912 16.535 14.485 1.00 97.56 382 ILE A C 1
ATOM 3133 O O . ILE A 1 382 ? -5.706 16.497 13.545 1.00 97.56 382 ILE A O 1
ATOM 3137 N N . ASP A 1 383 ? -3.774 17.216 14.361 1.00 96.00 383 ASP A N 1
ATOM 3138 C CA . ASP A 1 383 ? -3.372 17.929 13.140 1.00 96.00 383 ASP A CA 1
ATOM 3139 C C . ASP A 1 383 ? -3.178 16.980 11.942 1.00 96.00 383 ASP A C 1
ATOM 3141 O O . ASP A 1 383 ? -3.481 17.326 10.799 1.00 96.00 383 ASP A O 1
ATOM 3145 N N . ASP A 1 384 ? -2.772 15.739 12.203 1.00 95.88 384 ASP A N 1
ATOM 3146 C CA . ASP A 1 384 ? -2.665 14.681 11.198 1.00 95.88 384 ASP A CA 1
ATOM 3147 C C . ASP A 1 384 ? -3.976 14.417 10.447 1.00 95.88 384 ASP A C 1
ATOM 3149 O O . ASP A 1 384 ? -3.971 14.175 9.237 1.00 95.88 384 ASP A O 1
ATOM 3153 N N . LEU A 1 385 ? -5.120 14.524 11.127 1.00 95.81 385 LEU A N 1
ATOM 3154 C CA . LEU A 1 385 ? -6.422 14.344 10.489 1.00 95.81 385 LEU A CA 1
ATOM 3155 C C . LEU A 1 385 ? -6.698 15.446 9.458 1.00 95.81 385 LEU A C 1
ATOM 3157 O O . LEU A 1 385 ? -7.303 15.185 8.417 1.00 95.81 385 LEU A O 1
ATOM 3161 N N . ILE A 1 386 ? -6.222 16.664 9.715 1.00 96.06 386 ILE A N 1
ATOM 3162 C CA . ILE A 1 386 ? -6.349 17.792 8.792 1.00 96.06 386 ILE A CA 1
ATOM 3163 C C . ILE A 1 386 ? -5.561 17.499 7.510 1.00 96.06 386 ILE A C 1
ATOM 3165 O O . ILE A 1 386 ? -6.117 17.595 6.413 1.00 96.06 386 ILE A O 1
ATOM 3169 N N . LYS A 1 387 ? -4.309 17.040 7.645 1.00 96.06 387 LYS A N 1
ATOM 3170 C CA . LYS A 1 387 ? -3.458 16.633 6.512 1.00 96.06 387 LYS A CA 1
ATOM 3171 C C . LYS A 1 387 ? -4.118 15.518 5.694 1.00 96.06 387 LYS A C 1
ATOM 3173 O O . LYS A 1 387 ? -4.181 15.593 4.467 1.00 96.06 387 LYS A O 1
ATOM 3178 N N . VAL A 1 388 ? -4.680 14.505 6.363 1.00 95.44 388 VAL A N 1
ATOM 3179 C CA . VAL A 1 388 ? -5.433 13.417 5.713 1.00 95.44 388 VAL A CA 1
ATOM 3180 C C . VAL A 1 388 ? -6.598 13.956 4.884 1.00 95.44 388 VAL A C 1
ATOM 3182 O O . VAL A 1 388 ? -6.829 13.476 3.768 1.00 95.44 388 VAL A O 1
ATOM 3185 N N . VAL A 1 389 ? -7.355 14.913 5.423 1.00 95.19 389 VAL A N 1
ATOM 3186 C CA . VAL A 1 389 ? -8.515 15.509 4.748 1.00 95.19 389 VAL A CA 1
ATOM 3187 C C . VAL A 1 389 ? -8.084 16.308 3.525 1.00 95.19 389 VAL A C 1
ATOM 3189 O O . VAL A 1 389 ? -8.670 16.127 2.456 1.00 95.19 389 VAL A O 1
ATOM 3192 N N . GLU A 1 390 ? -7.049 17.137 3.653 1.00 94.25 390 GLU A N 1
ATOM 3193 C CA . GLU A 1 390 ? -6.488 17.931 2.555 1.00 94.25 390 GLU A CA 1
ATOM 3194 C C . GLU A 1 390 ? -6.027 17.022 1.404 1.00 94.25 390 GLU A C 1
ATOM 3196 O O . GLU A 1 390 ? -6.514 17.157 0.277 1.00 94.25 390 GLU A O 1
ATOM 3201 N N . ILE A 1 391 ? -5.214 16.001 1.704 1.00 93.94 391 ILE A N 1
ATOM 3202 C CA . ILE A 1 391 ? -4.747 15.018 0.714 1.00 93.94 391 ILE A CA 1
ATOM 3203 C C . ILE A 1 391 ? -5.932 14.298 0.053 1.00 93.94 391 ILE A C 1
ATOM 3205 O O . ILE A 1 391 ? -5.988 14.166 -1.172 1.00 93.94 391 ILE A O 1
ATOM 3209 N N . ASN A 1 392 ? -6.915 13.829 0.828 1.00 92.94 392 ASN A N 1
ATOM 3210 C CA . ASN A 1 392 ? -8.054 13.108 0.256 1.00 92.94 392 ASN A CA 1
ATOM 3211 C C . ASN A 1 392 ? -8.958 13.997 -0.600 1.00 92.94 392 ASN A C 1
ATOM 3213 O O . ASN A 1 392 ? -9.504 13.497 -1.580 1.00 92.94 392 ASN A O 1
ATOM 3217 N N . ARG A 1 393 ? -9.114 15.286 -0.284 1.00 90.75 393 ARG A N 1
ATOM 3218 C CA . ARG A 1 393 ? -9.870 16.229 -1.124 1.00 90.75 393 ARG A CA 1
ATOM 3219 C C . ARG A 1 393 ? -9.176 16.487 -2.454 1.00 90.75 393 ARG A C 1
ATOM 3221 O O . ARG A 1 393 ? -9.841 16.482 -3.489 1.00 90.75 393 ARG A O 1
ATOM 3228 N N . GLU A 1 394 ? -7.850 16.622 -2.450 1.00 89.75 394 GLU A N 1
ATOM 3229 C CA . GLU A 1 394 ? -7.062 16.740 -3.683 1.00 89.75 394 GLU A CA 1
ATOM 3230 C C . GLU A 1 394 ? -7.166 15.479 -4.556 1.00 89.75 394 GLU A C 1
ATOM 3232 O O . GLU A 1 394 ? -7.293 15.560 -5.783 1.00 89.75 394 GLU A O 1
ATOM 3237 N N . LEU A 1 395 ? -7.126 14.299 -3.928 1.00 85.88 395 LEU A N 1
ATOM 3238 C CA . LEU A 1 395 ? -7.180 13.011 -4.622 1.00 85.88 395 LEU A CA 1
ATOM 3239 C C . LEU A 1 395 ? -8.593 12.626 -5.080 1.00 85.88 395 LEU A C 1
ATOM 3241 O O . LEU A 1 395 ? -8.744 11.948 -6.100 1.00 85.88 395 LEU A O 1
ATOM 3245 N N . ARG A 1 396 ? -9.628 13.027 -4.336 1.00 85.38 396 ARG A N 1
ATOM 3246 C CA . ARG A 1 396 ? -11.032 12.660 -4.562 1.00 85.38 396 ARG A CA 1
ATOM 3247 C C . ARG A 1 396 ? -11.853 13.907 -4.891 1.00 85.38 396 ARG A C 1
ATOM 3249 O O . ARG A 1 396 ? -12.722 14.312 -4.124 1.00 85.38 396 ARG A O 1
ATOM 3256 N N . SER A 1 397 ? -11.642 14.458 -6.087 1.00 78.62 397 SER A N 1
ATOM 3257 C CA . SER A 1 397 ? -12.348 15.655 -6.579 1.00 78.62 397 SER A CA 1
ATOM 3258 C C . SER A 1 397 ? -13.880 15.523 -6.660 1.00 78.62 397 SER A C 1
ATOM 3260 O O . SER A 1 397 ? -14.567 16.503 -6.927 1.00 78.62 397 SER A O 1
ATOM 3262 N N . SER A 1 398 ? -14.433 14.324 -6.456 1.00 82.94 398 SER A N 1
ATOM 3263 C CA . SER A 1 398 ? -15.874 14.075 -6.372 1.00 82.94 398 SER A CA 1
ATOM 3264 C C . SER A 1 398 ? -16.485 14.365 -4.995 1.00 82.94 398 SER A C 1
ATOM 3266 O O . SER A 1 398 ? -17.713 14.388 -4.882 1.00 82.94 398 SER A O 1
ATOM 3268 N N . LEU A 1 399 ? -15.678 14.563 -3.948 1.00 85.06 399 LEU A N 1
ATOM 3269 C CA . LEU A 1 399 ? -16.180 14.882 -2.613 1.00 85.06 399 LEU A CA 1
ATOM 3270 C C . LEU A 1 399 ? -16.681 16.330 -2.583 1.00 85.06 399 LEU A C 1
ATOM 3272 O O . LEU A 1 399 ? -15.903 17.270 -2.715 1.00 85.06 399 LEU A O 1
ATOM 3276 N N . ARG A 1 400 ? -17.994 16.511 -2.409 1.00 87.69 400 ARG A N 1
ATOM 3277 C CA . ARG A 1 400 ? -18.593 17.833 -2.193 1.00 87.69 400 ARG A CA 1
ATOM 3278 C C . ARG A 1 400 ? -18.435 18.237 -0.730 1.00 87.69 400 ARG A C 1
ATOM 3280 O O . ARG A 1 400 ? -18.787 17.457 0.156 1.00 87.69 400 ARG A O 1
ATOM 3287 N N . THR A 1 401 ? -17.967 19.457 -0.498 1.00 91.12 401 THR A N 1
ATOM 3288 C CA . THR A 1 401 ? -17.935 20.072 0.832 1.00 91.12 401 THR A CA 1
ATOM 3289 C C . THR A 1 401 ? -19.291 20.703 1.131 1.00 91.12 401 THR A C 1
ATOM 3291 O O . THR A 1 401 ? -19.822 21.455 0.317 1.00 91.12 401 THR A O 1
ATOM 3294 N N . LYS A 1 402 ? -19.869 20.378 2.286 1.00 93.38 402 LYS A N 1
ATOM 3295 C CA . LYS A 1 402 ? -21.039 21.056 2.846 1.00 93.38 402 LYS A CA 1
ATOM 3296 C C . LYS A 1 402 ? -20.561 22.220 3.709 1.00 93.38 402 LYS A C 1
ATOM 3298 O O . LYS A 1 402 ? -19.906 21.989 4.724 1.00 93.38 402 LYS A O 1
ATOM 3303 N N . GLU A 1 403 ? -20.882 23.432 3.287 1.00 93.81 403 GLU A N 1
ATOM 3304 C CA . GLU A 1 403 ? -20.561 24.670 4.003 1.00 93.81 403 GLU A CA 1
ATOM 3305 C C . GLU A 1 403 ? -21.573 24.954 5.127 1.00 93.81 403 GLU A C 1
ATOM 3307 O O . GLU A 1 403 ? -22.695 24.432 5.124 1.00 93.81 403 GLU A O 1
ATOM 3312 N N . GLY A 1 404 ? -21.164 25.769 6.100 1.00 93.06 404 GLY A N 1
ATOM 3313 C CA . GLY A 1 404 ? -21.971 26.194 7.244 1.00 93.06 404 GLY A CA 1
ATOM 3314 C C . GLY A 1 404 ? -22.134 25.128 8.330 1.00 93.06 404 GLY A C 1
ATOM 3315 O O . GLY A 1 404 ? -22.956 25.293 9.232 1.00 93.06 404 GLY A O 1
ATOM 3316 N N . TYR A 1 405 ? -21.408 24.006 8.261 1.00 94.94 405 TYR A N 1
ATOM 3317 C CA . TYR A 1 405 ? -21.463 22.988 9.314 1.00 94.94 405 TYR A CA 1
ATOM 3318 C C . TYR A 1 405 ? -20.604 23.394 10.507 1.00 94.94 405 TYR A C 1
ATOM 3320 O O . TYR A 1 405 ? -21.025 23.218 11.649 1.00 94.94 405 TYR A O 1
ATOM 3328 N N . ALA A 1 406 ? -19.418 23.945 10.246 1.00 94.62 406 ALA A N 1
ATOM 3329 C CA . ALA A 1 406 ? -18.511 24.403 11.288 1.00 94.62 406 ALA A CA 1
ATOM 3330 C C . ALA A 1 406 ? -19.164 25.460 12.188 1.00 94.62 406 ALA A C 1
ATOM 3332 O O . ALA A 1 406 ? -19.123 25.324 13.405 1.00 94.62 406 ALA A O 1
ATOM 3333 N N . GLU A 1 407 ? -19.848 26.445 11.600 1.00 93.94 407 GLU A N 1
ATOM 3334 C CA . GLU A 1 407 ? -20.588 27.482 12.331 1.00 93.94 407 GLU A CA 1
ATOM 3335 C C . GLU A 1 407 ? -21.681 26.884 13.232 1.00 93.94 407 GLU A C 1
ATOM 3337 O O . GLU A 1 407 ? -21.763 27.200 14.416 1.00 93.94 407 GLU A O 1
ATOM 3342 N N . LYS A 1 408 ? -22.475 25.937 12.713 1.00 94.56 408 LYS A N 1
ATOM 3343 C CA . LYS A 1 408 ? -23.492 25.233 13.514 1.00 94.56 408 LYS A CA 1
ATOM 3344 C C . LYS A 1 408 ? -22.874 24.463 14.672 1.00 94.56 408 LYS A C 1
ATOM 3346 O O . LYS A 1 408 ? -23.415 24.478 15.774 1.00 94.56 408 LYS A O 1
ATOM 3351 N N . LEU A 1 409 ? -21.750 23.790 14.426 1.00 93.81 409 LEU A N 1
ATOM 3352 C CA . LEU A 1 409 ? -21.054 23.042 15.462 1.00 93.81 409 LEU A CA 1
ATOM 3353 C C . LEU A 1 409 ? -20.466 23.979 16.524 1.00 93.81 409 LEU A C 1
ATOM 3355 O O . LEU A 1 409 ? -20.562 23.663 17.706 1.00 93.81 409 LEU A O 1
ATOM 3359 N N . ARG A 1 410 ? -19.920 25.137 16.129 1.00 93.00 410 ARG A N 1
ATOM 3360 C CA . ARG A 1 410 ? -19.458 26.169 17.066 1.00 93.00 410 ARG A CA 1
ATOM 3361 C C . ARG A 1 410 ? -20.587 26.659 17.960 1.00 93.00 410 ARG A C 1
ATOM 3363 O O . ARG A 1 410 ? -20.416 26.655 19.178 1.00 93.00 410 ARG A O 1
ATOM 3370 N N . HIS A 1 411 ? -21.749 26.945 17.379 1.00 93.25 411 HIS A N 1
ATOM 3371 C CA . HIS A 1 411 ? -22.929 27.343 18.137 1.00 93.25 411 HIS A CA 1
ATOM 3372 C C . HIS A 1 411 ? -23.379 26.251 19.123 1.00 93.25 411 HIS A C 1
ATOM 3374 O O . HIS A 1 411 ? -23.595 26.527 20.298 1.00 93.25 411 HIS A O 1
ATOM 3380 N N . TRP A 1 412 ? -23.460 24.989 18.685 1.00 93.00 412 TRP A N 1
ATOM 3381 C CA . TRP A 1 412 ? -23.871 23.876 19.554 1.00 93.00 412 TRP A CA 1
ATOM 3382 C C . TRP A 1 412 ? -22.877 23.551 20.670 1.00 93.00 412 TRP A C 1
ATOM 3384 O O . TRP A 1 412 ? -23.285 23.078 21.728 1.00 93.00 412 TRP A O 1
ATOM 3394 N N . LEU A 1 413 ? -21.585 23.783 20.436 1.00 91.62 413 LEU A N 1
ATOM 3395 C CA . LEU A 1 413 ? -20.516 23.536 21.404 1.00 91.62 413 LEU A CA 1
ATOM 3396 C C . LEU A 1 413 ? -20.126 24.792 22.202 1.00 91.62 413 LEU A C 1
ATOM 3398 O O . LEU A 1 413 ? -19.168 24.740 22.969 1.00 91.62 413 LEU A O 1
ATOM 3402 N N . ASN A 1 414 ? -20.852 25.906 22.038 1.00 91.31 414 ASN A N 1
ATOM 3403 C CA . ASN A 1 414 ? -20.557 27.203 22.656 1.00 91.31 414 ASN A CA 1
ATOM 3404 C C . ASN A 1 414 ? -19.103 27.671 22.437 1.00 91.31 414 ASN A C 1
ATOM 3406 O O . ASN A 1 414 ? -18.470 28.208 23.345 1.00 91.31 414 ASN A O 1
ATOM 3410 N N . LEU A 1 415 ? -18.562 27.460 21.233 1.00 88.00 415 LEU A N 1
ATOM 3411 C CA . LEU A 1 415 ? -17.189 27.850 20.880 1.00 88.00 415 LEU A CA 1
ATOM 3412 C C . LEU A 1 415 ? -17.057 29.330 20.488 1.00 88.00 415 LEU A C 1
ATOM 3414 O O . LEU A 1 415 ? -15.941 29.833 20.425 1.00 88.00 415 LEU A O 1
ATOM 3418 N N . ASP A 1 416 ? -18.174 30.017 20.234 1.00 80.75 416 ASP A N 1
ATOM 3419 C CA . ASP A 1 416 ? -18.204 31.430 19.818 1.00 80.75 416 ASP A CA 1
ATOM 3420 C C . ASP A 1 416 ? -18.114 32.420 20.988 1.00 80.75 416 ASP A C 1
ATOM 3422 O O . ASP A 1 416 ? -18.073 33.633 20.788 1.00 80.75 416 ASP A O 1
ATOM 3426 N N . VAL A 1 417 ? -18.093 31.921 22.224 1.00 69.81 417 VAL A N 1
ATOM 3427 C CA . VAL A 1 417 ? -17.904 32.764 23.400 1.00 69.81 417 VAL A CA 1
ATOM 3428 C C . VAL A 1 417 ? -16.417 33.101 23.465 1.00 69.81 417 VAL A C 1
ATOM 3430 O O . VAL A 1 417 ? -15.614 32.243 23.837 1.00 69.81 417 VAL A O 1
ATOM 3433 N N . GLU A 1 418 ? -16.039 34.329 23.075 1.00 61.12 418 GLU A N 1
ATOM 3434 C CA . GLU A 1 418 ? -14.694 34.842 23.365 1.00 61.12 418 GLU A CA 1
ATOM 3435 C C . GLU A 1 418 ? -14.384 34.528 24.834 1.00 61.12 418 GLU A C 1
ATOM 3437 O O . GLU A 1 418 ? -15.243 34.789 25.685 1.00 61.12 418 GLU A O 1
ATOM 3442 N N . PRO A 1 419 ? -13.214 33.938 25.153 1.00 55.47 419 PRO A N 1
ATOM 3443 C CA . PRO A 1 419 ? -12.876 33.646 26.536 1.00 55.47 419 PRO A CA 1
ATOM 3444 C C . PRO A 1 419 ? -13.016 34.957 27.298 1.00 55.47 419 PRO A C 1
ATOM 3446 O O . PRO A 1 419 ? -12.323 35.918 26.958 1.00 55.47 419 PRO A O 1
ATOM 3449 N N . GLU A 1 420 ? -13.955 35.021 28.254 1.00 50.97 420 GLU A N 1
ATOM 3450 C CA . GLU A 1 420 ? -14.144 36.207 29.084 1.00 50.97 420 GLU A CA 1
ATOM 3451 C C . GLU A 1 420 ? -12.754 36.609 29.559 1.00 50.97 420 GLU A C 1
ATOM 3453 O O . GLU A 1 420 ? -12.120 35.859 30.309 1.00 50.97 420 GLU A O 1
ATOM 3458 N N . LYS A 1 421 ? -12.238 37.741 29.050 1.00 48.91 421 LYS A N 1
ATOM 3459 C CA . LYS A 1 421 ? -10.940 38.258 29.480 1.00 48.91 421 LYS A CA 1
ATOM 3460 C C . LYS A 1 421 ? -11.001 38.229 30.999 1.00 48.91 421 LYS A C 1
ATOM 3462 O O . LYS A 1 421 ? -11.956 38.810 31.529 1.00 48.91 421 LYS A O 1
ATOM 3467 N N . PRO A 1 422 ? -10.089 37.511 31.686 1.00 51.03 422 PRO A N 1
ATOM 3468 C CA . PRO A 1 422 ? -10.177 37.351 33.124 1.00 51.03 422 PRO A CA 1
ATOM 3469 C C . PRO A 1 422 ? -10.365 38.747 33.686 1.00 51.03 422 PRO A C 1
ATOM 3471 O O . PRO A 1 422 ? -9.543 39.624 33.417 1.00 51.03 422 PRO A O 1
ATOM 3474 N N . LYS A 1 423 ? -11.510 38.984 34.342 1.00 52.59 423 LYS A N 1
ATOM 3475 C CA . LYS A 1 423 ? -11.785 40.259 34.996 1.00 52.59 423 LYS A CA 1
ATOM 3476 C C . LYS A 1 423 ? -10.647 40.427 35.982 1.00 52.59 423 LYS A C 1
ATOM 3478 O O . LYS A 1 423 ? -10.665 39.812 37.047 1.00 52.59 423 LYS A O 1
ATOM 3483 N N . VAL A 1 424 ? -9.631 41.191 35.585 1.00 53.00 424 VAL A N 1
ATOM 3484 C CA . VAL A 1 424 ? -8.579 41.661 36.467 1.00 53.00 424 VAL A CA 1
ATOM 3485 C C . VAL A 1 424 ? -9.356 42.406 37.531 1.00 53.00 424 VAL A C 1
ATOM 3487 O O . VAL A 1 424 ? -9.862 43.501 37.288 1.00 53.00 424 VAL A O 1
ATOM 3490 N N . LYS A 1 425 ? -9.581 41.751 38.676 1.00 50.47 425 LYS A N 1
ATOM 3491 C CA . LYS A 1 425 ? -10.046 42.436 39.871 1.00 50.47 425 LYS A CA 1
ATOM 3492 C C . LYS A 1 425 ? -9.024 43.539 40.054 1.00 50.47 425 LYS A C 1
ATOM 3494 O O . LYS A 1 425 ? -7.858 43.231 40.287 1.00 50.47 425 LYS A O 1
ATOM 3499 N N . ALA A 1 426 ? -9.446 44.782 39.833 1.00 48.16 426 ALA A N 1
ATOM 3500 C CA . ALA A 1 426 ? -8.646 45.950 40.127 1.00 48.16 426 ALA A CA 1
ATOM 3501 C C . ALA A 1 426 ? -8.169 45.779 41.570 1.00 48.16 426 ALA A C 1
ATOM 3503 O O . ALA A 1 426 ? -8.967 45.851 42.506 1.00 48.16 426 ALA A O 1
ATOM 3504 N N . ALA A 1 427 ? -6.899 45.412 41.724 1.00 48.69 427 ALA A N 1
ATOM 3505 C CA . ALA A 1 427 ? -6.263 45.350 43.015 1.00 48.69 427 ALA A CA 1
ATOM 3506 C C . ALA A 1 427 ? -6.270 46.786 43.531 1.00 48.69 427 ALA A C 1
ATOM 3508 O O . ALA A 1 427 ? -5.662 47.676 42.942 1.00 48.69 427 ALA A O 1
ATOM 3509 N N . SER A 1 428 ? -7.040 47.014 44.588 1.00 48.69 428 SER A N 1
ATOM 3510 C CA . SER A 1 428 ? -6.896 48.182 45.438 1.00 48.69 428 SER A CA 1
ATOM 3511 C C . SER A 1 428 ? -5.426 48.300 45.841 1.00 48.69 428 SER A C 1
ATOM 3513 O O . SER A 1 428 ? -4.866 47.348 46.387 1.00 48.69 428 SER A O 1
ATOM 3515 N N . ASN A 1 429 ? -4.827 49.448 45.527 1.00 46.81 429 ASN A N 1
ATOM 3516 C CA . ASN A 1 429 ? -3.455 49.824 45.860 1.00 46.81 429 ASN A CA 1
ATOM 3517 C C . ASN A 1 429 ? -3.064 49.408 47.292 1.00 46.81 429 ASN A C 1
ATOM 3519 O O . ASN A 1 429 ? -3.760 49.805 48.231 1.00 46.81 429 ASN A O 1
ATOM 3523 N N . PRO A 1 430 ? -1.941 48.700 47.493 1.00 53.38 430 PRO A N 1
ATOM 3524 C CA . PRO A 1 430 ? -1.231 48.740 48.761 1.00 53.38 430 PRO A CA 1
ATOM 3525 C C . PRO A 1 430 ? -0.371 50.020 48.860 1.00 53.38 430 PRO A C 1
ATOM 3527 O O . PRO A 1 430 ? 0.026 50.570 47.827 1.00 53.38 430 PRO A O 1
ATOM 3530 N N . PRO A 1 431 ? -0.092 50.525 50.078 1.00 53.19 431 PRO A N 1
ATOM 3531 C CA . PRO A 1 431 ? 0.734 51.708 50.291 1.00 53.19 431 PRO A CA 1
ATOM 3532 C C . PRO A 1 431 ? 2.214 51.413 50.030 1.00 53.19 431 PRO A C 1
ATOM 3534 O O . PRO A 1 431 ? 2.673 50.283 50.172 1.00 53.19 431 PRO A O 1
ATOM 3537 N N . ALA A 1 432 ? 2.942 52.464 49.660 1.00 53.88 432 ALA A N 1
ATOM 3538 C CA . ALA A 1 432 ? 4.382 52.463 49.462 1.00 53.88 432 ALA A CA 1
ATOM 3539 C C . ALA A 1 432 ? 5.135 52.141 50.764 1.00 53.88 432 ALA A C 1
ATOM 3541 O O . ALA A 1 432 ? 4.929 52.818 51.769 1.00 53.88 432 ALA A O 1
ATOM 3542 N N . GLU A 1 433 ? 6.046 51.170 50.705 1.00 50.19 433 GLU A N 1
ATOM 3543 C CA . GLU A 1 433 ? 7.108 50.974 51.693 1.00 50.19 433 GLU A CA 1
ATOM 3544 C C . GLU A 1 433 ? 8.471 50.888 50.993 1.00 50.19 433 GLU A C 1
ATOM 3546 O O . GLU A 1 433 ? 8.604 50.413 49.863 1.00 50.19 433 GLU A O 1
ATOM 3551 N N . GLU A 1 434 ? 9.446 51.464 51.687 1.00 45.78 434 GLU A N 1
ATOM 3552 C CA . GLU A 1 434 ? 10.793 51.861 51.285 1.00 45.78 434 GLU A CA 1
ATOM 3553 C C . GLU A 1 434 ? 11.758 50.682 51.031 1.00 45.78 434 GLU A C 1
ATOM 3555 O O . GLU A 1 434 ? 11.533 49.567 51.506 1.00 45.78 434 GLU A O 1
ATOM 3560 N N . PRO A 1 435 ? 12.868 50.906 50.297 1.00 52.91 435 PRO A N 1
ATOM 3561 C CA . PRO A 1 435 ? 13.824 49.852 49.972 1.00 52.91 435 PRO A CA 1
ATOM 3562 C C . PRO A 1 435 ? 14.805 49.588 51.127 1.00 52.91 435 PRO A C 1
ATOM 3564 O O . PRO A 1 435 ? 15.362 50.544 51.672 1.00 52.91 435 PRO A O 1
ATOM 3567 N N . PRO A 1 436 ? 15.135 48.323 51.451 1.00 56.31 436 PRO A N 1
ATOM 3568 C CA . PRO A 1 436 ? 16.265 48.040 52.314 1.00 56.31 436 PRO A CA 1
ATOM 3569 C C . PRO A 1 436 ? 17.573 47.870 51.531 1.00 56.31 436 PRO A C 1
ATOM 3571 O O . PRO A 1 436 ? 17.650 47.349 50.418 1.00 56.31 436 PRO A O 1
ATOM 3574 N N . SER A 1 437 ? 18.605 48.347 52.210 1.00 44.19 437 SER A N 1
ATOM 3575 C CA . SER A 1 437 ? 20.016 48.448 51.886 1.00 44.19 437 SER A CA 1
ATOM 3576 C C . SER A 1 437 ? 20.770 47.114 51.815 1.00 44.19 437 SER A C 1
ATOM 3578 O O . SER A 1 437 ? 20.642 46.266 52.693 1.00 44.19 437 SER A O 1
ATOM 3580 N N . VAL A 1 438 ? 21.640 47.029 50.805 1.00 48.84 438 VAL A N 1
ATOM 3581 C CA . VAL A 1 438 ? 23.035 46.538 50.800 1.00 48.84 438 VAL A CA 1
ATOM 3582 C C . VAL A 1 438 ? 23.508 45.736 52.023 1.00 48.84 438 VAL A C 1
ATOM 3584 O O . VAL A 1 438 ? 23.759 46.321 53.072 1.00 48.84 438 VAL A O 1
ATOM 3587 N N . VAL A 1 439 ? 23.819 44.447 51.813 1.00 47.25 439 VAL A N 1
ATOM 3588 C CA . VAL A 1 439 ? 24.915 43.733 52.499 1.00 47.25 439 VAL A CA 1
ATOM 3589 C C . VAL A 1 439 ? 25.562 42.718 51.534 1.00 47.25 439 VAL A C 1
ATOM 3591 O O . VAL A 1 439 ? 24.933 41.754 51.112 1.00 47.25 439 VAL A O 1
ATOM 3594 N N . THR A 1 440 ? 26.836 42.943 51.221 1.00 46.94 440 THR A N 1
ATOM 3595 C CA . THR A 1 440 ? 27.880 41.962 50.825 1.00 46.94 440 THR A CA 1
ATOM 3596 C C . THR A 1 440 ? 28.861 41.864 52.007 1.00 46.94 440 THR A C 1
ATOM 3598 O O . THR A 1 440 ? 28.960 42.878 52.708 1.00 46.94 440 THR A O 1
ATOM 3601 N N . PRO A 1 441 ? 29.580 40.749 52.296 1.00 53.62 441 PRO A N 1
ATOM 3602 C CA . PRO A 1 441 ? 30.550 40.051 51.409 1.00 53.62 441 PRO A CA 1
ATOM 3603 C C . PRO A 1 441 ? 30.539 38.494 51.617 1.00 53.62 441 PRO A C 1
ATOM 3605 O O . PRO A 1 441 ? 29.653 38.011 52.310 1.00 53.62 441 PRO A O 1
ATOM 3608 N N . ALA A 1 442 ? 31.379 37.592 51.080 1.00 42.28 442 ALA A N 1
ATOM 3609 C CA . ALA A 1 442 ? 32.748 37.619 50.553 1.00 42.28 442 ALA A CA 1
ATOM 3610 C C . ALA A 1 442 ? 33.061 36.382 49.655 1.00 42.28 442 ALA A C 1
ATOM 3612 O O . ALA A 1 442 ? 32.416 35.342 49.790 1.00 42.28 442 ALA A O 1
ATOM 3613 N N . GLU A 1 443 ? 34.052 36.572 48.771 1.00 38.38 443 GLU A N 1
ATOM 3614 C CA . GLU A 1 443 ? 35.138 35.694 48.251 1.00 38.38 443 GLU A CA 1
ATOM 3615 C C . GLU A 1 443 ? 35.303 34.269 48.845 1.00 38.38 443 GLU A C 1
ATOM 3617 O O . GLU A 1 443 ? 35.088 34.085 50.036 1.00 38.38 443 GLU A O 1
ATOM 3622 N N . GLU A 1 444 ? 35.826 33.211 48.200 1.00 40.31 444 GLU A N 1
ATOM 3623 C CA . GLU A 1 444 ? 36.234 32.793 46.834 1.00 40.31 444 GLU A CA 1
ATOM 3624 C C . GLU A 1 444 ? 36.728 31.290 46.978 1.00 40.31 444 GLU A C 1
ATOM 3626 O O . GLU A 1 444 ? 36.393 30.682 47.994 1.00 40.31 444 GLU A O 1
ATOM 3631 N N . PRO A 1 445 ? 37.440 30.606 46.046 1.00 60.41 445 PRO A N 1
ATOM 3632 C CA . PRO A 1 445 ? 37.020 29.383 45.318 1.00 60.41 445 PRO A CA 1
ATOM 3633 C C . PRO A 1 445 ? 37.877 28.123 45.697 1.00 60.41 445 PRO A C 1
ATOM 3635 O O . PRO A 1 445 ? 38.361 28.080 46.828 1.00 60.41 445 PRO A O 1
ATOM 3638 N N . PRO A 1 446 ? 38.204 27.120 44.828 1.00 55.94 446 PRO A N 1
ATOM 3639 C CA . PRO A 1 446 ? 37.618 26.593 43.576 1.00 55.94 446 PRO A CA 1
ATOM 3640 C C . PRO A 1 446 ? 37.381 25.054 43.597 1.00 55.94 446 PRO A C 1
ATOM 3642 O O . PRO A 1 446 ? 37.867 24.342 44.472 1.00 55.94 446 PRO A O 1
ATOM 3645 N N . SER A 1 447 ? 36.701 24.503 42.582 1.00 40.28 447 SER A N 1
ATOM 3646 C CA . SER A 1 447 ? 36.872 23.091 42.188 1.00 40.28 447 SER A CA 1
ATOM 3647 C C . SER A 1 447 ? 36.410 22.866 40.747 1.00 40.28 447 SER A C 1
ATOM 3649 O O . SER A 1 447 ? 35.234 23.016 40.418 1.00 40.28 447 SER A O 1
ATOM 3651 N N . GLU A 1 448 ? 37.380 22.545 39.897 1.00 39.44 448 GLU A N 1
ATOM 3652 C CA . GLU A 1 448 ? 37.242 22.140 38.504 1.00 39.44 448 GLU A CA 1
ATOM 3653 C C . GLU A 1 448 ? 36.628 20.734 38.412 1.00 39.44 448 GLU A C 1
ATOM 3655 O O . GLU A 1 448 ? 37.143 19.784 38.998 1.00 39.44 448 GLU A O 1
ATOM 3660 N N . ALA A 1 449 ? 35.573 20.569 37.614 1.00 37.09 449 ALA A N 1
ATOM 3661 C CA . ALA A 1 449 ? 35.231 19.278 37.027 1.00 37.09 449 ALA A CA 1
ATOM 3662 C C . ALA A 1 449 ? 34.492 19.506 35.705 1.00 37.09 449 ALA A C 1
ATOM 3664 O O . ALA A 1 449 ? 33.405 20.082 35.659 1.00 37.09 449 ALA A O 1
ATOM 3665 N N . ALA A 1 450 ? 35.140 19.080 34.626 1.00 38.94 450 ALA A N 1
ATOM 3666 C CA . ALA A 1 450 ? 34.620 19.080 33.274 1.00 38.94 450 ALA A CA 1
ATOM 3667 C C . ALA A 1 450 ? 33.393 18.159 33.170 1.00 38.94 450 ALA A C 1
ATOM 3669 O O . ALA A 1 450 ? 33.491 16.966 33.448 1.00 38.94 450 ALA A O 1
ATOM 3670 N N . CYS A 1 451 ? 32.258 18.709 32.735 1.00 34.00 451 CYS A N 1
ATOM 3671 C CA . CYS A 1 451 ? 31.146 17.925 32.207 1.00 34.00 451 CYS A CA 1
ATOM 3672 C C . CYS A 1 451 ? 31.181 18.005 30.683 1.00 34.00 451 CYS A C 1
ATOM 3674 O O . CYS A 1 451 ? 31.006 19.073 30.095 1.00 34.00 451 CYS A O 1
ATOM 3676 N N . GLU A 1 452 ? 31.426 16.849 30.078 1.00 33.72 452 GLU A N 1
ATOM 3677 C CA . GLU A 1 452 ? 31.226 16.568 28.664 1.00 33.72 452 GLU A CA 1
ATOM 3678 C C . GLU A 1 452 ? 29.766 16.856 28.292 1.00 33.72 452 GLU A C 1
ATOM 3680 O O . GLU A 1 452 ? 28.828 16.399 28.945 1.00 33.72 452 GLU A O 1
ATOM 3685 N N . SER A 1 453 ? 29.574 17.674 27.262 1.00 34.22 453 SER A N 1
ATOM 3686 C CA . SER A 1 453 ? 28.271 17.979 26.692 1.00 34.22 453 SER A CA 1
ATOM 3687 C C . SER A 1 453 ? 27.868 16.887 25.703 1.00 34.22 453 SER A C 1
ATOM 3689 O O . SER A 1 453 ? 28.479 16.731 24.645 1.00 34.22 453 SER A O 1
ATOM 3691 N N . ASP A 1 454 ? 26.804 16.158 26.034 1.00 38.16 454 ASP A N 1
ATOM 3692 C CA . ASP A 1 454 ? 26.130 15.258 25.102 1.00 38.16 454 ASP A CA 1
ATOM 3693 C C . ASP A 1 454 ? 25.604 16.031 23.874 1.00 38.16 454 ASP A C 1
ATOM 3695 O O . ASP A 1 454 ? 25.037 17.125 24.016 1.00 38.16 454 ASP A O 1
ATOM 3699 N N . PRO A 1 455 ? 25.750 15.490 22.651 1.00 39.25 455 PRO A N 1
ATOM 3700 C CA . PRO A 1 455 ? 25.224 16.123 21.455 1.00 39.25 455 PRO A CA 1
ATOM 3701 C C . PRO A 1 455 ? 23.695 16.021 21.420 1.00 39.25 455 PRO A C 1
ATOM 3703 O O . PRO A 1 455 ? 23.104 14.960 21.627 1.00 39.25 455 PRO A O 1
ATOM 3706 N N . ALA A 1 456 ? 23.056 17.149 21.108 1.00 37.53 456 ALA A N 1
ATOM 3707 C CA . ALA A 1 456 ? 21.621 17.244 20.881 1.00 37.53 456 ALA A CA 1
ATOM 3708 C C . ALA A 1 456 ? 21.136 16.202 19.845 1.00 37.53 456 ALA A C 1
ATOM 3710 O O . ALA A 1 456 ? 21.823 15.961 18.847 1.00 37.53 456 ALA A O 1
ATOM 3711 N N . PRO A 1 457 ? 19.943 15.605 20.034 1.00 39.97 457 PRO A N 1
ATOM 3712 C CA . PRO A 1 457 ? 19.389 14.666 19.070 1.00 39.97 457 PRO A CA 1
ATOM 3713 C C . PRO A 1 457 ? 19.116 15.367 17.728 1.00 39.97 457 PRO A C 1
ATOM 3715 O O . PRO A 1 457 ? 18.721 16.538 17.714 1.00 39.97 457 PRO A O 1
ATOM 3718 N N . PRO A 1 458 ? 19.302 14.673 16.590 1.00 35.09 458 PRO A N 1
ATOM 3719 C CA . PRO A 1 458 ? 19.067 15.254 15.278 1.00 35.09 458 PRO A CA 1
ATOM 3720 C C . PRO A 1 458 ? 17.598 15.661 15.142 1.00 35.09 458 PRO A C 1
ATOM 3722 O O . PRO A 1 458 ? 16.682 14.880 15.413 1.00 35.09 458 PRO A O 1
ATOM 3725 N N . SER A 1 459 ? 17.389 16.902 14.709 1.00 36.28 459 SER A N 1
ATOM 3726 C CA . SER A 1 459 ? 16.089 17.427 14.317 1.00 36.28 459 SER A CA 1
ATOM 3727 C C . SER A 1 459 ? 15.439 16.515 13.272 1.00 36.28 459 SER A C 1
ATOM 3729 O O . SER A 1 459 ? 16.079 16.047 12.328 1.00 36.28 459 SER A O 1
ATOM 3731 N N . ALA A 1 460 ? 14.149 16.238 13.467 1.00 34.25 460 ALA A N 1
ATOM 3732 C CA . ALA A 1 460 ? 13.350 15.450 12.540 1.00 34.25 460 ALA A CA 1
ATOM 3733 C C . ALA A 1 460 ? 13.396 16.073 11.128 1.00 34.25 460 ALA A C 1
ATOM 3735 O O . ALA A 1 460 ? 13.307 17.297 11.005 1.00 34.25 460 ALA A O 1
ATOM 3736 N N . PRO A 1 461 ? 13.520 15.273 10.054 1.00 34.03 461 PRO A N 1
ATOM 3737 C CA . PRO A 1 461 ? 13.542 15.811 8.705 1.00 34.03 461 PRO A CA 1
ATOM 3738 C C . PRO A 1 461 ? 12.164 16.366 8.325 1.00 34.03 461 PRO A C 1
ATOM 3740 O O . PRO A 1 461 ? 11.219 15.619 8.058 1.00 34.03 461 PRO A O 1
ATOM 3743 N N . ASP A 1 462 ? 12.087 17.693 8.233 1.00 35.28 462 ASP A N 1
ATOM 3744 C CA . ASP A 1 462 ? 11.049 18.431 7.520 1.00 35.28 462 ASP A CA 1
ATOM 3745 C C . ASP A 1 462 ? 11.080 18.045 6.035 1.00 35.28 462 ASP A C 1
ATOM 3747 O O . ASP A 1 462 ? 11.790 18.636 5.226 1.00 35.28 462 ASP A O 1
ATOM 3751 N N . SER A 1 463 ? 10.312 17.027 5.644 1.00 32.38 463 SER A N 1
ATOM 3752 C CA . SER A 1 463 ? 9.698 17.004 4.316 1.00 32.38 463 SER A CA 1
ATOM 3753 C C . SER A 1 463 ? 8.576 15.969 4.233 1.00 32.38 463 SER A C 1
ATOM 3755 O O . SER A 1 463 ? 8.779 14.803 3.899 1.00 32.38 463 SER A O 1
ATOM 3757 N N . ILE A 1 464 ? 7.338 16.424 4.429 1.00 32.81 464 ILE A N 1
ATOM 3758 C CA . ILE A 1 464 ? 6.167 15.741 3.870 1.00 32.81 464 ILE A CA 1
ATOM 3759 C C . ILE A 1 464 ? 6.254 15.920 2.344 1.00 32.81 464 ILE A C 1
ATOM 3761 O O . ILE A 1 464 ? 5.685 16.839 1.752 1.00 32.81 464 ILE A O 1
ATOM 3765 N N . ARG A 1 465 ? 7.055 15.078 1.678 1.00 40.31 465 ARG A N 1
ATOM 3766 C CA . ARG A 1 465 ? 7.099 15.006 0.214 1.00 40.31 465 ARG A CA 1
ATOM 3767 C C . ARG A 1 465 ? 5.853 14.268 -0.256 1.00 40.31 465 ARG A C 1
ATOM 3769 O O . ARG A 1 465 ? 5.629 13.111 0.084 1.00 40.31 465 ARG A O 1
ATOM 3776 N N . ARG A 1 466 ? 5.044 14.966 -1.056 1.00 35.34 466 ARG A N 1
ATOM 3777 C CA . ARG A 1 466 ? 3.801 14.491 -1.680 1.00 35.34 466 ARG A CA 1
ATOM 3778 C C . ARG A 1 466 ? 3.982 13.108 -2.323 1.00 35.34 466 ARG A C 1
ATOM 3780 O O . ARG A 1 466 ? 4.416 13.010 -3.472 1.00 35.34 466 ARG A O 1
ATOM 3787 N N . ILE A 1 467 ? 3.576 12.043 -1.629 1.00 33.44 467 ILE A N 1
ATOM 3788 C CA . ILE A 1 467 ? 3.312 10.747 -2.259 1.00 33.44 467 ILE A CA 1
ATOM 3789 C C . ILE A 1 467 ? 2.103 10.962 -3.168 1.00 33.44 467 ILE A C 1
ATOM 3791 O O . ILE A 1 467 ? 0.963 11.083 -2.721 1.00 33.44 467 ILE A O 1
ATOM 3795 N N . ARG A 1 468 ? 2.357 11.063 -4.472 1.00 35.00 468 ARG A N 1
ATOM 3796 C CA . ARG A 1 468 ? 1.316 11.193 -5.490 1.00 35.00 468 ARG A CA 1
ATOM 3797 C C . ARG A 1 468 ? 0.592 9.848 -5.593 1.00 35.00 468 ARG A C 1
ATOM 3799 O O . ARG A 1 468 ? 0.957 9.022 -6.420 1.00 35.00 468 ARG A O 1
ATOM 3806 N N . ILE A 1 469 ? -0.413 9.603 -4.747 1.00 40.91 469 ILE A N 1
ATOM 3807 C CA . ILE A 1 469 ? -1.259 8.411 -4.881 1.00 40.91 469 ILE A CA 1
ATOM 3808 C C . ILE A 1 469 ? -1.998 8.496 -6.219 1.00 40.91 469 ILE A C 1
ATOM 3810 O O . ILE A 1 469 ? -2.782 9.404 -6.500 1.00 40.91 469 ILE A O 1
ATOM 3814 N N . LEU A 1 470 ? -1.689 7.542 -7.089 1.00 41.38 470 LEU A N 1
ATOM 3815 C CA . LEU A 1 470 ? -2.137 7.488 -8.472 1.00 41.38 470 LEU A CA 1
ATOM 3816 C C . LEU A 1 470 ? -3.604 7.050 -8.534 1.00 41.38 470 LEU A C 1
ATOM 3818 O O . LEU A 1 470 ? -3.905 5.874 -8.696 1.00 41.38 470 LEU A O 1
ATOM 3822 N N . ARG A 1 471 ? -4.535 8.005 -8.429 1.00 43.91 471 ARG A N 1
ATOM 3823 C CA . ARG A 1 471 ? -5.960 7.785 -8.765 1.00 43.91 471 ARG A CA 1
ATOM 3824 C C . ARG A 1 471 ? -6.430 8.502 -10.028 1.00 43.91 471 ARG A C 1
ATOM 3826 O O . ARG A 1 471 ? -7.568 8.315 -10.456 1.00 43.91 471 ARG A O 1
ATOM 3833 N N . ARG A 1 472 ? -5.566 9.282 -10.688 1.00 34.78 472 ARG A N 1
ATOM 3834 C CA . ARG A 1 472 ? -5.901 9.941 -11.963 1.00 34.78 472 ARG A CA 1
ATOM 3835 C C . ARG A 1 472 ? -5.899 8.927 -13.114 1.00 34.78 472 ARG A C 1
ATOM 3837 O O . ARG A 1 472 ? -4.923 8.822 -13.842 1.00 34.78 472 ARG A O 1
ATOM 3844 N N . GLY A 1 473 ? -6.998 8.189 -13.274 1.00 35.62 473 GLY A N 1
ATOM 3845 C CA . GLY A 1 473 ? -7.219 7.327 -14.443 1.00 35.62 473 GLY A CA 1
ATOM 3846 C C . GLY A 1 473 ? -8.519 6.519 -14.432 1.00 35.62 473 GLY A C 1
ATOM 3847 O O . GLY A 1 473 ? -9.132 6.334 -15.480 1.00 35.62 473 GLY A O 1
ATOM 3848 N N . LEU A 1 474 ? -9.015 6.102 -13.265 1.00 38.19 474 LEU A N 1
ATOM 3849 C CA . LEU A 1 474 ? -10.247 5.312 -13.174 1.00 38.19 474 LEU A CA 1
ATOM 3850 C C . LEU A 1 474 ? -11.469 6.238 -13.076 1.00 38.19 474 LEU A C 1
ATOM 3852 O O . LEU A 1 474 ? -12.005 6.484 -12.002 1.00 38.19 474 LEU A O 1
ATOM 3856 N N . ARG A 1 475 ? -11.930 6.767 -14.221 1.00 38.62 475 ARG A N 1
ATOM 3857 C CA . ARG A 1 475 ? -13.188 7.547 -14.320 1.00 38.62 475 ARG A CA 1
ATOM 3858 C C . ARG A 1 475 ? -14.457 6.717 -14.057 1.00 38.62 475 ARG A C 1
ATOM 3860 O O . ARG A 1 475 ? -15.556 7.261 -14.102 1.00 38.62 475 ARG A O 1
ATOM 3867 N N . ARG A 1 476 ? -14.332 5.415 -13.780 1.00 37.97 476 ARG A N 1
ATOM 3868 C CA . ARG A 1 476 ? -15.429 4.564 -13.308 1.00 37.97 476 ARG A CA 1
ATOM 3869 C C . ARG A 1 476 ? -15.102 4.069 -11.899 1.00 37.97 476 ARG A C 1
ATOM 3871 O O . ARG A 1 476 ? -13.982 3.602 -11.695 1.00 37.97 476 ARG A O 1
ATOM 3878 N N . PRO A 1 477 ? -16.046 4.134 -10.944 1.00 40.41 477 PRO A N 1
ATOM 3879 C CA . PRO A 1 477 ? -15.882 3.477 -9.655 1.00 40.41 477 PRO A CA 1
ATOM 3880 C C . PRO A 1 477 ? -15.526 2.002 -9.877 1.00 40.41 477 PRO A C 1
ATOM 3882 O O . PRO A 1 477 ? -16.239 1.306 -10.608 1.00 40.41 477 PRO A O 1
ATOM 3885 N N . ILE A 1 478 ? -14.451 1.520 -9.242 1.00 41.91 478 ILE A N 1
ATOM 3886 C CA . ILE A 1 478 ? -14.087 0.088 -9.201 1.00 41.91 478 ILE A CA 1
ATOM 3887 C C . ILE A 1 478 ? -15.296 -0.755 -8.741 1.00 41.91 478 ILE A C 1
ATOM 3889 O O . ILE A 1 478 ? -15.505 -1.870 -9.214 1.00 41.91 478 ILE A O 1
ATOM 3893 N N . THR A 1 479 ? -16.179 -0.169 -7.927 1.00 39.31 479 THR A N 1
ATOM 3894 C CA . THR A 1 479 ? -17.428 -0.772 -7.442 1.00 39.31 479 THR A CA 1
ATOM 3895 C C . THR A 1 479 ? -18.443 -1.127 -8.538 1.00 39.31 479 THR A C 1
ATOM 3897 O O . THR A 1 479 ? -19.322 -1.948 -8.294 1.00 39.31 479 THR A O 1
ATOM 3900 N N . SER A 1 480 ? -18.325 -0.591 -9.761 1.00 35.22 480 SER A N 1
ATOM 3901 C CA . SER A 1 480 ? -19.247 -0.916 -10.866 1.00 35.22 480 SER A CA 1
ATOM 3902 C C . SER A 1 480 ? -19.074 -2.328 -11.447 1.00 35.22 480 SER A C 1
ATOM 3904 O O . SER A 1 480 ? -19.953 -2.795 -12.170 1.00 35.22 480 SER A O 1
ATOM 3906 N N . PHE A 1 481 ? -17.990 -3.032 -11.100 1.00 38.06 481 PHE A N 1
ATOM 3907 C CA . PHE A 1 481 ? -17.724 -4.402 -11.558 1.00 38.06 481 PHE A CA 1
ATOM 3908 C C . PHE A 1 481 ? -17.958 -5.477 -10.487 1.00 38.06 481 PHE A C 1
ATOM 3910 O O . PHE A 1 481 ? -17.963 -6.664 -10.807 1.00 38.06 481 PHE A O 1
ATOM 3917 N N . VAL A 1 482 ? -18.235 -5.093 -9.237 1.00 37.25 482 VAL A N 1
ATOM 3918 C CA . VAL A 1 482 ? -18.479 -6.044 -8.143 1.00 37.25 482 VAL A CA 1
ATOM 3919 C C . VAL A 1 482 ? -19.973 -6.372 -8.064 1.00 37.25 482 VAL A C 1
ATOM 3921 O O . VAL A 1 482 ? -20.701 -5.879 -7.204 1.00 37.25 482 VAL A O 1
ATOM 3924 N N . ARG A 1 483 ? -20.464 -7.246 -8.953 1.00 34.53 483 ARG A N 1
ATOM 3925 C CA . ARG A 1 483 ? -21.669 -8.025 -8.628 1.00 34.53 483 ARG A CA 1
ATOM 3926 C C . ARG A 1 483 ? -21.243 -9.108 -7.644 1.00 34.53 483 ARG A C 1
ATOM 3928 O O . ARG A 1 483 ? -20.703 -10.129 -8.056 1.00 34.53 483 ARG A O 1
ATOM 3935 N N . ARG A 1 484 ? -21.470 -8.883 -6.346 1.00 38.31 484 ARG A N 1
ATOM 3936 C CA . ARG A 1 484 ? -21.349 -9.959 -5.353 1.00 38.31 484 ARG A CA 1
ATOM 3937 C C . ARG A 1 484 ? -22.247 -11.125 -5.798 1.00 38.31 484 ARG A C 1
ATOM 3939 O O . ARG A 1 484 ? -23.409 -10.864 -6.131 1.00 38.31 484 ARG A O 1
ATOM 3946 N N . PRO A 1 485 ? -21.763 -12.378 -5.820 1.00 33.41 485 PRO A N 1
ATOM 3947 C CA . PRO A 1 485 ? -22.657 -13.518 -5.951 1.00 33.41 485 PRO A CA 1
ATOM 3948 C C . PRO A 1 485 ? -23.669 -13.445 -4.803 1.00 33.41 485 PRO A C 1
ATOM 3950 O O . PRO A 1 485 ? -23.291 -13.264 -3.643 1.00 33.41 485 PRO A O 1
ATOM 3953 N N . ARG A 1 486 ? -24.965 -13.493 -5.131 1.00 28.59 486 ARG A N 1
ATOM 3954 C CA . ARG A 1 486 ? -26.006 -13.653 -4.111 1.00 28.59 486 ARG A CA 1
ATOM 3955 C C . ARG A 1 486 ? -25.714 -14.975 -3.407 1.00 28.59 486 ARG A C 1
ATOM 3957 O O . ARG A 1 486 ? -25.615 -15.994 -4.085 1.00 28.59 486 ARG A O 1
ATOM 3964 N N . ALA A 1 487 ? -25.530 -14.932 -2.090 1.00 39.66 487 ALA A N 1
ATOM 3965 C CA . ALA A 1 487 ? -25.517 -16.140 -1.279 1.00 39.66 487 ALA A CA 1
ATOM 3966 C C . ALA A 1 487 ? -26.858 -16.854 -1.508 1.00 39.66 487 ALA A C 1
ATOM 3968 O O . ALA A 1 487 ? -27.912 -16.243 -1.316 1.00 39.66 487 ALA A O 1
ATOM 3969 N N . GLY A 1 488 ? -26.782 -18.072 -2.039 1.00 41.66 488 GLY A N 1
ATOM 3970 C CA . GLY A 1 488 ? -27.883 -19.028 -2.090 1.00 41.66 488 GLY A CA 1
ATOM 3971 C C . GLY A 1 488 ? -27.810 -19.959 -0.898 1.00 41.66 488 GLY A C 1
ATOM 3972 O O . GLY A 1 488 ? -26.682 -20.134 -0.379 1.00 41.66 488 GLY A O 1
#

Secondary structure (DSSP, 8-state):
---------------HHHHHHHHHHHHHHHHHHHHHHHHHTT-HHHHHS--HHHHHHHHH-PPPPPEEEEPTT----HHHHHHHHHHHHHHHHHSEEE-TTS-EEEHHHHHHHHHHHHHHHHHHTT---HHHHHHHHHHHHHHHHTT-STTSS-HHHHHHHHHHHHHHHH-BTTTEE--EEEEEEEEETTEEEEEEEEE--EEPPEEEEEETTEEEEEEE-EEEETTTTEEEE-EEEGGGSTT-TTSPP-EEEEEEEHHHHHHHHHHSTTS-HHHHHHHHHHTTTS--EEE-SSTTEEEEEEEETTEEEEEEEEEEETTEEEEEEEEETTSTTSHHHHHHHHHHT--HHHHHHHTTTSHHHHHHBGGGT-HHHHHHHHHTT-HHHHHHHHHHHHH-TT---BTTHHHHHHHHTTTTS------------PPP-PPPP----------------PPPPPPP-----------TT--S-GGGG--PPPP-

Radius of gyration: 31.13 Å; chains: 1; bounding box: 66×96×97 Å

pLDDT: mean 86.17, std 19.51, range [28.59, 98.69]

Sequence (488 aa):
MAKNDRKKKSTAKKNPAHVEQERRRRLNEWKDLLRRICVSQGVGDLFDAPTQWERFYFETYRFSPFQLRKAPGHDIPKEVFAQLESLLKNAQETHPVIIPGGLRLPCGDYLRAVSCLRAFHHHCTRGKDERFARWVAALDPLLEFDHSTEKGLPPLLSLWSLMCYFAALAGDMDKEIYPVLFQHERRYNPDMLLYYFEVSTLPAQHRTFTVGKERRRSFRLFFQSVYSMQVSPGELSSREIPGMQDQEERLLPVFVQDHVRQRMIERLAPFDPIEIDHLLGDTMRFKRTIPGGRPGTFLISLEMYQCRLGYVVAEVIDDAVLMRTFLFVTQSGTPEGDRLNERLRVGKYEKTYFGIDRLSLFLTTDLCMDPAFRGILTECGIDDLIKVVEINRELRSSLRTKEGYAEKLRHWLNLDVEPEKPKVKAASNPPAEEPPSVVTPAEEPPSEAACESDPAPPSAPDSIRRIRILRRGLRRPITSFVRRPRAG